Protein AF-A0AAW2ZRR2-F1 (afdb_monomer)

Solvent-accessible surface area (backbone atoms only — not comparable to full-atom values): 32625 Å² total; per-residue (Å²): 113,49,40,25,37,32,87,69,20,44,76,55,88,72,91,75,63,89,89,58,45,60,66,58,49,33,52,56,46,22,77,74,68,73,50,54,59,90,35,54,45,52,27,29,69,72,13,48,67,75,68,67,74,84,62,84,45,56,34,30,37,40,59,57,68,58,78,76,54,56,69,81,80,72,51,78,77,89,79,83,64,78,45,80,67,61,78,90,75,60,85,76,57,66,90,67,68,36,76,86,38,74,83,39,93,56,37,66,57,50,52,54,49,51,52,51,37,53,34,32,48,35,36,20,52,26,36,43,53,48,30,55,48,46,47,52,50,53,51,16,49,52,44,27,54,48,35,51,49,10,55,48,32,30,52,48,55,54,46,49,53,51,50,51,54,52,51,58,48,46,62,54,46,53,55,51,51,52,53,53,51,49,51,64,72,43,42,68,61,36,49,52,52,27,59,72,38,67,47,58,77,92,70,45,48,102,83,29,53,25,54,42,56,78,49,69,54,72,61,54,61,62,42,54,62,53,52,52,52,53,51,52,55,48,52,54,53,48,53,54,49,49,56,50,50,54,52,50,45,52,53,54,58,65,61,72,59,79,74,98,66,70,67,78,67,46,59,62,49,42,54,50,32,44,55,50,20,54,50,33,42,52,50,26,54,50,40,52,52,52,50,53,52,48,61,54,30,75,76,46,94,63,94,75,83,84,79,81,83,79,79,85,59,63,62,59,47,51,51,51,47,48,54,53,52,54,50,47,42,52,50,45,57,48,43,56,55,47,51,52,53,49,50,55,51,52,52,51,51,54,54,47,52,53,49,53,55,52,49,53,53,50,49,54,51,49,51,63,56,50,55,64,59,47,48,55,70,48,43,64,60,53,48,52,51,51,52,52,52,52,48,50,52,44,54,52,48,55,50,51,50,52,54,49,50,55,52,48,55,53,51,51,51,53,52,50,54,51,53,50,50,50,52,53,45,44,71,71,53,46,81,79,48,66,87,73,78,61,66,71,80,74,56,79,91,79,76,88,84,81,86,81,84,77,80,83,69,81,93,74,76,75,93,80,66,64,63,68,65,42,34,76,76,64,38,75,70,53,53,60,55,53,51,72,69,63,67,61,95,84,64,67,56,74,60,47,67,71,69,66,67,68,98,63,79,69,72,63,58,62,57,47,49,52,52,48,49,54,48,45,62,54,44,66,74,70,55,64,87,82,44,71,72,52,51,52,54,49,53,59,55,54,49,49,75,77,74,51,94,73,86,77,63,68,68,62,58,54,68,72,78,108

pLDDT: mean 78.64, std 18.68, range [26.92, 98.0]

Structure (mmCIF, N/CA/C/O backbone):
data_AF-A0AAW2ZRR2-F1
#
_entry.id   AF-A0AAW2ZRR2-F1
#
loop_
_atom_site.group_PDB
_atom_site.id
_atom_site.type_symbol
_atom_site.label_atom_id
_atom_site.label_alt_id
_atom_site.label_comp_id
_atom_site.label_asym_id
_atom_site.label_entity_id
_atom_site.label_seq_id
_atom_site.pdbx_PDB_ins_code
_atom_site.Cartn_x
_atom_site.Cartn_y
_atom_site.Cartn_z
_atom_site.occupancy
_atom_site.B_iso_or_equiv
_atom_site.auth_seq_id
_atom_site.auth_comp_id
_atom_site.auth_asym_id
_atom_site.auth_atom_id
_atom_site.pdbx_PDB_model_num
ATOM 1 N N . MET A 1 1 ? -17.441 -18.704 13.399 1.00 75.62 1 MET A N 1
ATOM 2 C CA . MET A 1 1 ? -17.033 -17.300 13.160 1.00 75.62 1 MET A CA 1
ATOM 3 C C . MET A 1 1 ? -17.750 -16.345 14.111 1.00 75.62 1 MET A C 1
ATOM 5 O O . MET A 1 1 ? -18.891 -16.620 14.464 1.00 75.62 1 MET A O 1
ATOM 9 N N . LYS A 1 2 ? -17.109 -15.247 14.540 1.00 86.50 2 LYS A N 1
ATOM 10 C CA . LYS A 1 2 ? -17.730 -14.219 15.401 1.00 86.50 2 LYS A CA 1
ATOM 11 C C . LYS A 1 2 ? -17.526 -12.831 14.797 1.00 86.50 2 LYS A C 1
ATOM 13 O O . LYS A 1 2 ? -16.384 -12.429 14.578 1.00 86.50 2 LYS A O 1
ATOM 18 N N . ILE A 1 3 ? -18.623 -12.120 14.550 1.00 91.44 3 ILE A N 1
ATOM 19 C CA . ILE A 1 3 ? -18.617 -10.758 14.012 1.00 91.44 3 ILE A CA 1
ATOM 20 C C . ILE A 1 3 ? -19.030 -9.807 15.122 1.00 91.44 3 ILE A C 1
ATOM 22 O O . ILE A 1 3 ? -19.970 -10.088 15.864 1.00 91.44 3 ILE A O 1
ATOM 26 N N . PHE A 1 4 ? -18.336 -8.682 15.222 1.00 93.56 4 PHE A N 1
ATOM 27 C CA . PHE A 1 4 ? -18.659 -7.633 16.170 1.00 93.56 4 PHE A CA 1
ATOM 28 C C . PHE A 1 4 ? -18.747 -6.291 15.465 1.00 93.56 4 PHE A C 1
ATOM 30 O O . PHE A 1 4 ? -17.913 -5.970 14.616 1.00 93.56 4 PHE A O 1
ATOM 37 N N . GLN A 1 5 ? -19.721 -5.485 15.868 1.00 93.38 5 GLN A N 1
ATOM 38 C CA . GLN A 1 5 ? -19.741 -4.078 15.512 1.00 93.38 5 GLN A CA 1
ATOM 39 C C . GLN A 1 5 ? -18.668 -3.354 16.331 1.00 93.38 5 GLN A C 1
ATOM 41 O O . GLN A 1 5 ? -18.666 -3.396 17.564 1.00 93.38 5 GLN A O 1
ATOM 46 N N . ALA A 1 6 ? -17.715 -2.730 15.647 1.00 92.62 6 ALA A N 1
ATOM 47 C CA . ALA A 1 6 ? -16.511 -2.193 16.262 1.00 92.62 6 ALA A CA 1
ATOM 48 C C . ALA A 1 6 ? -16.786 -1.004 17.192 1.00 92.62 6 ALA A C 1
ATOM 50 O O . ALA A 1 6 ? -16.100 -0.843 18.201 1.00 92.62 6 ALA A O 1
ATOM 51 N N . GLU A 1 7 ? -17.787 -0.178 16.875 1.00 89.56 7 GLU A N 1
ATOM 52 C CA . GLU A 1 7 ? -18.113 1.034 17.631 1.00 89.56 7 GLU A CA 1
ATOM 53 C C . GLU A 1 7 ? -18.814 0.742 18.959 1.00 89.56 7 GLU A C 1
ATOM 55 O O . GLU A 1 7 ? -18.732 1.539 19.893 1.00 89.56 7 GLU A O 1
ATOM 60 N N . THR A 1 8 ? -19.507 -0.390 19.050 1.00 90.12 8 THR A N 1
ATOM 61 C CA . THR A 1 8 ? -20.315 -0.770 20.215 1.00 90.12 8 THR A CA 1
ATOM 62 C C . THR A 1 8 ? -19.728 -1.955 20.975 1.00 90.12 8 THR A C 1
ATOM 64 O O . THR A 1 8 ? -20.051 -2.139 22.149 1.00 90.12 8 THR A O 1
ATOM 67 N N . GLY A 1 9 ? -18.897 -2.769 20.317 1.00 91.75 9 GLY A N 1
ATOM 68 C CA . GLY A 1 9 ? -18.403 -4.048 20.819 1.00 91.75 9 GLY A CA 1
ATOM 69 C C . GLY A 1 9 ? -19.463 -5.153 20.844 1.00 91.75 9 GLY A C 1
ATOM 70 O O . GLY A 1 9 ? -19.222 -6.208 21.433 1.00 91.75 9 GLY A O 1
ATOM 71 N N . THR A 1 10 ? -20.641 -4.925 20.254 1.00 92.06 10 THR A N 1
ATOM 72 C CA . THR A 1 10 ? -21.754 -5.881 20.296 1.00 92.06 10 THR A CA 1
ATOM 73 C C . THR A 1 10 ? -21.571 -6.989 19.262 1.00 92.06 10 THR A C 1
ATOM 75 O O . THR A 1 10 ? -21.176 -6.695 18.129 1.00 92.06 10 THR A O 1
ATOM 78 N N . PRO A 1 11 ? -21.861 -8.254 19.615 1.00 92.31 11 PRO A N 1
ATOM 79 C CA . PRO A 1 11 ? -21.860 -9.339 18.645 1.00 92.31 11 PRO A CA 1
ATOM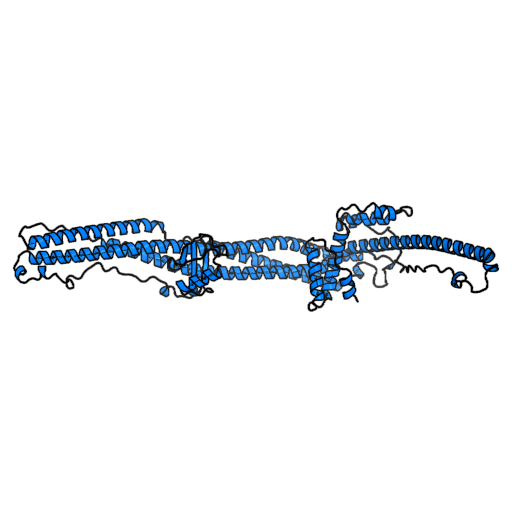 80 C C . PRO A 1 11 ? -22.980 -9.130 17.622 1.00 92.31 11 PRO A C 1
ATOM 82 O O . PRO A 1 11 ? -24.069 -8.677 17.972 1.00 92.31 11 PRO A O 1
ATOM 85 N N . VAL A 1 12 ? -22.703 -9.477 16.369 1.00 91.19 12 VAL A N 1
ATOM 86 C CA . VAL A 1 12 ? -23.692 -9.515 15.292 1.00 91.19 12 VAL A CA 1
ATOM 87 C C . VAL A 1 12 ? -23.981 -10.979 14.990 1.00 91.19 12 VAL A C 1
ATOM 89 O O . VAL A 1 12 ? -23.094 -11.723 14.560 1.00 91.19 12 VAL A O 1
ATOM 92 N N . GLU A 1 13 ? -25.207 -11.408 15.270 1.00 86.75 13 GLU A N 1
ATOM 93 C CA . GLU A 1 13 ? -25.641 -12.781 15.031 1.00 86.75 13 GLU A CA 1
ATOM 94 C C . GLU A 1 13 ? -26.085 -12.929 13.577 1.00 86.75 13 GLU A C 1
ATOM 96 O O . GLU A 1 13 ? -27.103 -12.381 13.165 1.00 86.75 13 GLU A O 1
ATOM 101 N N . VAL A 1 14 ? -25.297 -13.666 12.791 1.00 83.25 14 VAL A N 1
ATOM 102 C CA . VAL A 1 14 ? -25.597 -13.961 11.387 1.00 83.25 14 VAL A CA 1
ATOM 103 C C . VAL A 1 14 ? -25.388 -15.446 11.137 1.00 83.25 14 VAL A C 1
ATOM 105 O O . VAL A 1 14 ? -24.336 -16.000 11.467 1.00 83.25 14 VAL A O 1
ATOM 108 N N . PHE A 1 15 ? -26.381 -16.097 10.533 1.00 80.19 15 PHE A N 1
ATOM 109 C CA . PHE A 1 15 ? -26.243 -17.471 10.071 1.00 80.19 15 PHE A CA 1
ATOM 110 C C . PHE A 1 15 ? -25.508 -17.486 8.730 1.00 80.19 15 PHE A C 1
ATOM 112 O O . PHE A 1 15 ? -25.980 -16.907 7.753 1.00 80.19 15 PHE A O 1
ATOM 119 N N . LEU A 1 16 ? -24.347 -18.140 8.684 1.00 75.12 16 LEU A N 1
ATOM 120 C CA . LEU A 1 16 ? -23.508 -18.180 7.489 1.00 75.12 16 LEU A CA 1
ATOM 121 C C . LEU A 1 16 ? -23.445 -19.593 6.923 1.00 75.12 16 LEU A C 1
ATOM 123 O O . LEU A 1 16 ? -22.859 -20.477 7.554 1.00 75.12 16 LEU A O 1
ATOM 127 N N . PRO A 1 17 ? -24.002 -19.812 5.722 1.00 73.88 17 PRO A N 1
ATOM 128 C CA . PRO A 1 17 ? -23.773 -21.038 4.981 1.00 73.88 17 PRO A CA 1
ATOM 129 C C . PRO A 1 17 ? -22.271 -21.280 4.730 1.00 73.88 17 PRO A C 1
ATOM 131 O O . PRO A 1 17 ? -21.497 -20.324 4.580 1.00 73.88 17 PRO A O 1
ATOM 134 N N . PRO A 1 18 ? -21.827 -22.543 4.625 1.00 70.75 18 PRO A N 1
ATOM 135 C CA . PRO A 1 18 ? -20.474 -22.842 4.164 1.00 70.75 18 PRO A CA 1
ATOM 136 C C . PRO A 1 18 ? -20.235 -22.239 2.767 1.00 70.75 18 PRO A C 1
ATOM 138 O O . PRO A 1 18 ? -21.135 -22.227 1.930 1.00 70.75 18 PRO A O 1
ATOM 141 N N . ASN A 1 19 ? -19.020 -21.737 2.516 1.00 73.94 19 ASN A N 1
ATOM 142 C CA . ASN A 1 19 ? -18.608 -21.051 1.274 1.00 73.94 19 ASN A CA 1
ATOM 143 C C . ASN A 1 19 ? -19.338 -19.726 0.964 1.00 73.94 19 ASN A C 1
ATOM 145 O O . ASN A 1 19 ? -19.423 -19.320 -0.196 1.00 73.94 19 ASN A O 1
ATOM 149 N N . THR A 1 20 ? -19.847 -19.025 1.981 1.00 79.12 20 THR A N 1
ATOM 150 C CA . THR A 1 20 ? -20.453 -17.698 1.794 1.00 79.12 20 THR A CA 1
ATOM 151 C C . THR A 1 20 ? -19.446 -16.711 1.194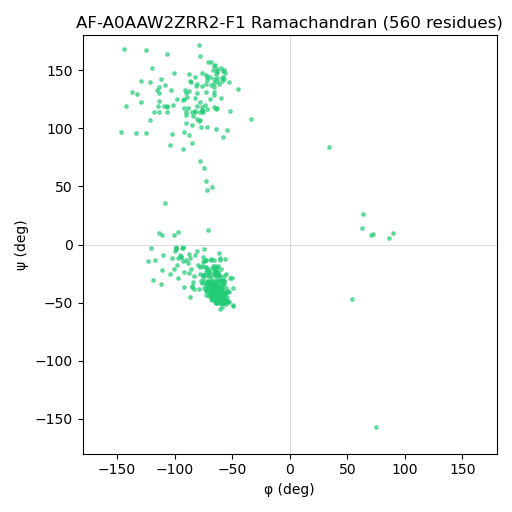 1.00 79.12 20 THR A C 1
ATOM 153 O O . THR A 1 20 ? -18.358 -16.509 1.731 1.00 79.12 20 THR A O 1
ATOM 156 N N . SER A 1 21 ? -19.813 -16.076 0.078 1.00 86.50 21 SER A N 1
ATOM 157 C CA . SER A 1 21 ? -18.998 -15.019 -0.530 1.00 86.50 21 SER A CA 1
ATOM 158 C C . SER A 1 21 ? -18.979 -13.764 0.347 1.00 86.50 21 SER A C 1
ATOM 160 O O . SER A 1 21 ? -19.919 -13.506 1.099 1.00 86.50 21 SER A O 1
ATOM 162 N N . ILE A 1 22 ? -17.956 -12.916 0.207 1.00 87.62 22 ILE A N 1
ATOM 163 C CA . ILE A 1 22 ? -17.901 -11.665 0.978 1.00 87.62 22 ILE A CA 1
ATOM 164 C C . ILE A 1 22 ? -19.066 -10.716 0.667 1.00 87.62 22 ILE A C 1
ATOM 166 O O . ILE A 1 22 ? -19.514 -9.980 1.539 1.00 87.62 22 ILE A O 1
ATOM 170 N N . ILE A 1 23 ? -19.584 -10.752 -0.562 1.00 88.25 23 ILE A N 1
ATOM 171 C CA . ILE A 1 23 ? -20.737 -9.946 -0.980 1.00 88.25 23 ILE A CA 1
ATOM 172 C C . ILE A 1 23 ? -21.990 -10.439 -0.252 1.00 88.25 23 ILE A C 1
ATOM 174 O O . ILE A 1 23 ? -22.714 -9.646 0.342 1.00 88.25 23 ILE A O 1
ATOM 178 N N . SER A 1 24 ? -22.202 -11.757 -0.234 1.00 88.38 24 SER A N 1
ATOM 179 C CA . SER A 1 24 ? -23.306 -12.385 0.494 1.00 88.38 24 SER A CA 1
ATOM 180 C C . SER A 1 24 ? -23.229 -12.093 1.994 1.00 88.38 24 SER A C 1
ATOM 182 O O . SER A 1 24 ? -24.240 -11.750 2.594 1.00 88.38 24 SER A O 1
ATOM 184 N N . LEU A 1 25 ? -22.029 -12.152 2.585 1.00 88.56 25 LEU A N 1
ATOM 185 C CA . LEU A 1 25 ? -21.802 -11.781 3.983 1.00 88.56 25 LEU A CA 1
ATOM 186 C C . LEU A 1 25 ? -22.213 -10.328 4.253 1.00 88.56 25 LEU A C 1
ATOM 188 O O . LEU A 1 25 ? -22.916 -10.067 5.224 1.00 88.56 25 LEU A O 1
ATOM 192 N N . LYS A 1 26 ? -21.796 -9.387 3.399 1.00 91.31 26 LYS A N 1
ATOM 193 C CA . LYS A 1 26 ? -22.140 -7.971 3.566 1.00 91.31 26 LYS A CA 1
ATOM 194 C C . LYS A 1 26 ? -23.645 -7.711 3.482 1.00 91.31 26 LYS A C 1
ATOM 196 O O . LYS A 1 26 ? -24.167 -6.928 4.268 1.00 91.31 26 LYS A O 1
ATOM 201 N N . ASN A 1 27 ? -24.345 -8.396 2.581 1.00 91.31 27 ASN A N 1
ATOM 202 C CA . ASN A 1 27 ? -25.800 -8.279 2.468 1.00 91.31 27 ASN A CA 1
ATOM 203 C C . ASN A 1 27 ? -26.510 -8.840 3.714 1.00 91.31 27 ASN A C 1
ATOM 205 O O . ASN A 1 27 ? -27.401 -8.198 4.253 1.00 91.31 27 ASN A O 1
ATOM 209 N N . LEU A 1 28 ? -26.066 -9.988 4.239 1.00 90.62 28 LEU A N 1
ATOM 210 C CA . LEU A 1 28 ? -26.612 -10.536 5.489 1.00 90.62 28 LEU A CA 1
ATOM 211 C C . LEU A 1 28 ? -26.340 -9.616 6.693 1.00 90.62 28 LEU A C 1
ATOM 213 O O . LEU A 1 28 ? -27.167 -9.473 7.592 1.00 90.62 28 LEU A O 1
ATOM 217 N N . LEU A 1 29 ? -25.177 -8.960 6.714 1.00 91.75 29 LEU A N 1
ATOM 218 C CA . LEU A 1 29 ? -24.854 -7.973 7.740 1.00 91.75 29 LEU A CA 1
ATOM 219 C C . LEU A 1 29 ? -25.752 -6.738 7.658 1.00 91.75 29 LEU A C 1
ATOM 221 O O . LEU A 1 29 ? -26.129 -6.209 8.703 1.00 91.75 29 LEU A O 1
ATOM 225 N N . GLU A 1 30 ? -26.141 -6.307 6.459 1.00 93.44 30 GLU A N 1
ATOM 226 C CA . GLU A 1 30 ? -27.086 -5.202 6.274 1.00 93.44 30 GLU A CA 1
ATOM 227 C C . GLU A 1 30 ? -28.446 -5.521 6.906 1.00 93.44 30 GLU A C 1
ATOM 229 O O . GLU A 1 30 ? -28.970 -4.691 7.644 1.00 93.44 30 GLU A O 1
ATOM 234 N N . GLU A 1 31 ? -28.970 -6.737 6.725 1.00 89.31 31 GLU A N 1
ATOM 235 C CA . GLU A 1 31 ? -30.241 -7.160 7.338 1.00 89.31 31 GLU A CA 1
ATOM 236 C C . GLU A 1 31 ? -30.203 -7.087 8.873 1.00 89.31 31 GLU A C 1
ATOM 238 O O . GLU A 1 31 ? -31.170 -6.672 9.510 1.00 89.31 31 GLU A O 1
ATOM 243 N N . SER A 1 32 ? -29.068 -7.458 9.473 1.00 88.88 32 SER A N 1
ATOM 244 C CA . SER A 1 32 ? -28.901 -7.476 10.934 1.00 88.88 32 SER A CA 1
ATOM 245 C C . SER A 1 32 ? -28.547 -6.117 11.553 1.00 88.88 32 SER A C 1
ATOM 247 O O . SER A 1 32 ? -28.837 -5.887 12.727 1.00 88.88 32 SER A O 1
ATOM 249 N N . THR A 1 33 ? -27.904 -5.217 10.801 1.00 90.44 33 THR A N 1
ATOM 250 C CA . THR A 1 33 ? -27.303 -3.985 11.354 1.00 90.44 33 THR A CA 1
ATOM 251 C C . THR A 1 33 ? -27.803 -2.690 10.722 1.00 90.44 33 THR A C 1
ATOM 253 O O . THR A 1 33 ? -27.570 -1.616 11.275 1.00 90.44 33 THR A O 1
ATOM 256 N N . GLY A 1 34 ? -28.480 -2.763 9.574 1.00 91.06 34 GLY A N 1
ATOM 257 C CA . GLY A 1 34 ? -28.948 -1.609 8.805 1.00 91.06 34 GLY A CA 1
ATOM 258 C C . GLY A 1 34 ? -27.840 -0.809 8.108 1.00 91.06 34 GLY A C 1
ATOM 259 O O . GLY A 1 34 ? -28.110 0.275 7.595 1.00 91.06 34 GLY A O 1
ATOM 260 N N . ILE A 1 35 ? -26.593 -1.295 8.104 1.00 91.31 35 ILE A N 1
ATOM 261 C CA . ILE A 1 35 ? -25.462 -0.629 7.443 1.00 91.31 35 ILE A CA 1
ATOM 262 C C . ILE A 1 35 ? -25.338 -1.169 6.018 1.00 91.31 35 ILE A C 1
ATOM 264 O O . ILE A 1 35 ? -25.161 -2.370 5.828 1.00 91.31 35 ILE A O 1
ATOM 268 N N . SER A 1 36 ? -25.354 -0.282 5.023 1.00 93.44 36 SER A N 1
ATOM 269 C CA . SER A 1 36 ? -25.200 -0.657 3.612 1.00 93.44 36 SER A CA 1
ATOM 270 C C . SER A 1 36 ? -23.867 -1.380 3.340 1.00 93.44 36 SER A C 1
ATOM 272 O O . SER A 1 36 ? -22.826 -0.961 3.859 1.00 93.44 36 SER A O 1
ATOM 274 N N . PRO A 1 37 ? -23.824 -2.391 2.450 1.00 92.31 37 PRO A N 1
ATOM 275 C CA . PRO A 1 37 ? -22.607 -3.099 2.045 1.00 92.31 37 PRO A CA 1
ATOM 276 C C . PRO A 1 37 ? -21.442 -2.195 1.610 1.00 92.31 37 PRO A C 1
ATOM 278 O O . PRO A 1 37 ? -20.271 -2.576 1.746 1.00 92.31 37 PRO A O 1
ATOM 281 N N . GLN A 1 38 ? -21.741 -1.005 1.075 1.00 91.25 38 GLN A N 1
ATOM 282 C CA . GLN A 1 38 ? -20.744 -0.021 0.627 1.00 91.25 38 GLN A CA 1
ATOM 283 C C . GLN A 1 38 ? -20.070 0.723 1.788 1.00 91.25 38 GLN A C 1
ATOM 285 O O . GLN A 1 38 ? -18.917 1.154 1.664 1.00 91.25 38 GLN A O 1
ATOM 290 N N . ASP A 1 39 ? -20.773 0.820 2.913 1.00 92.38 39 ASP A N 1
ATOM 291 C CA . ASP A 1 39 ? -20.322 1.491 4.128 1.00 92.38 39 ASP A CA 1
ATOM 292 C C . ASP A 1 39 ? -19.721 0.512 5.142 1.00 92.38 39 ASP A C 1
ATOM 294 O O . ASP A 1 39 ? -19.034 0.932 6.070 1.00 92.38 39 ASP A O 1
ATOM 298 N N . GLN A 1 40 ? -19.886 -0.795 4.932 1.00 93.31 40 GLN A N 1
ATOM 299 C CA . GLN A 1 40 ? -19.263 -1.828 5.755 1.00 93.31 40 GLN A CA 1
ATOM 300 C C . GLN A 1 40 ? -17.769 -2.001 5.436 1.00 93.31 40 GLN A C 1
ATOM 302 O O . GLN A 1 40 ? -17.379 -2.434 4.339 1.00 93.31 40 GLN A O 1
ATOM 307 N N . ILE A 1 41 ? -16.926 -1.753 6.437 1.00 92.31 41 ILE A N 1
ATOM 308 C CA . ILE A 1 41 ? -15.494 -2.072 6.426 1.00 92.31 41 ILE A CA 1
ATOM 309 C C . ILE A 1 41 ? -15.269 -3.268 7.352 1.00 92.31 41 ILE A C 1
ATOM 311 O O . ILE A 1 41 ? -15.548 -3.187 8.544 1.00 92.31 41 ILE A O 1
ATOM 315 N N . LEU A 1 42 ? -14.758 -4.372 6.807 1.00 93.19 42 LEU A N 1
ATOM 316 C CA . LEU A 1 42 ? -14.527 -5.614 7.547 1.00 93.19 42 LEU A CA 1
ATOM 317 C C . LEU A 1 42 ? -13.026 -5.836 7.727 1.00 93.19 42 LEU A C 1
ATOM 319 O O . LEU A 1 42 ? -12.302 -5.966 6.736 1.00 93.19 42 LEU A O 1
ATOM 323 N N . LEU A 1 43 ? -12.575 -5.881 8.981 1.00 92.38 43 LEU A N 1
ATOM 324 C CA . LEU A 1 43 ? -11.182 -6.140 9.343 1.00 92.38 43 LEU A CA 1
ATOM 325 C C . LEU A 1 43 ? -11.074 -7.370 10.239 1.00 92.38 43 LEU A C 1
ATOM 327 O O . LEU A 1 43 ? -11.869 -7.550 11.163 1.00 92.38 43 LEU A O 1
ATOM 331 N N . GLU A 1 44 ? -10.051 -8.183 10.008 1.00 91.56 44 GLU A N 1
ATOM 332 C CA . GLU A 1 44 ? -9.650 -9.220 10.955 1.00 91.56 44 GLU A CA 1
ATOM 333 C C . GLU A 1 44 ? -8.838 -8.624 12.114 1.00 91.56 44 GLU A C 1
ATOM 335 O O . GLU A 1 44 ? -8.445 -7.454 12.110 1.00 91.56 44 GLU A O 1
ATOM 340 N N . LYS A 1 45 ? -8.555 -9.441 13.131 1.00 89.06 45 LYS A N 1
ATOM 341 C CA . LYS A 1 45 ? -7.822 -9.017 14.333 1.00 89.06 45 LYS A CA 1
ATOM 342 C C . LYS A 1 45 ? -6.414 -8.485 14.070 1.00 89.06 45 LYS A C 1
ATOM 344 O O . LYS A 1 45 ? -5.956 -7.610 14.799 1.00 89.06 45 LYS A O 1
ATOM 349 N N . ASP A 1 46 ? -5.740 -8.978 13.040 1.00 88.50 46 ASP A N 1
ATOM 350 C CA . ASP A 1 46 ? -4.421 -8.492 12.625 1.00 88.50 46 ASP A CA 1
ATOM 351 C C . ASP A 1 46 ? -4.483 -7.196 11.787 1.00 88.50 46 ASP A C 1
ATOM 353 O O . ASP A 1 46 ? -3.450 -6.591 11.492 1.00 88.50 46 ASP A O 1
ATOM 357 N N . GLY A 1 47 ? -5.690 -6.740 11.437 1.00 89.56 47 GLY A N 1
ATOM 358 C CA . GLY A 1 47 ? -5.932 -5.583 10.583 1.00 89.56 47 GLY A CA 1
ATOM 359 C C . GLY A 1 47 ? -5.938 -5.896 9.088 1.00 89.56 47 GLY A C 1
ATOM 360 O O . GLY A 1 47 ? -6.043 -4.972 8.278 1.00 89.56 47 GLY A O 1
ATOM 361 N N . SER A 1 48 ? -5.836 -7.164 8.690 1.00 89.50 48 SER A N 1
ATOM 362 C CA . SER A 1 48 ? -6.068 -7.557 7.303 1.00 89.50 48 SER A CA 1
ATOM 363 C C . SER A 1 48 ? -7.523 -7.284 6.901 1.00 89.50 48 SER A C 1
ATOM 365 O O . SER A 1 48 ? -8.445 -7.319 7.721 1.00 89.50 48 SER A O 1
ATOM 367 N N . VAL A 1 49 ? -7.720 -6.925 5.632 1.00 90.25 49 VAL A N 1
ATOM 368 C CA . VAL A 1 49 ? -9.065 -6.819 5.058 1.00 90.25 49 VAL A CA 1
ATOM 369 C C . VAL A 1 49 ? -9.543 -8.238 4.794 1.00 90.25 49 VAL A C 1
ATOM 371 O O . VAL A 1 49 ? -8.779 -9.055 4.287 1.00 90.25 49 VAL A O 1
ATOM 374 N N . VAL A 1 50 ? -10.794 -8.531 5.131 1.00 86.56 50 VAL A N 1
ATOM 375 C CA . VAL A 1 50 ? -11.370 -9.849 4.855 1.00 86.56 50 VAL A CA 1
ATOM 376 C C . VAL A 1 50 ? -11.410 -10.049 3.334 1.00 86.56 50 VAL A C 1
ATOM 378 O O . VAL A 1 50 ? -12.065 -9.287 2.626 1.00 86.56 50 VAL A O 1
ATOM 381 N N . GLU A 1 51 ? -10.696 -11.053 2.823 1.00 72.44 51 GLU A N 1
ATOM 382 C CA . GLU A 1 51 ? -10.579 -11.352 1.390 1.00 72.44 51 GLU A CA 1
ATOM 383 C C . GLU A 1 51 ? -10.995 -12.811 1.129 1.00 72.44 51 GLU A C 1
ATOM 385 O O . GLU A 1 51 ? -10.204 -13.732 1.295 1.00 72.44 51 GLU A O 1
ATOM 390 N N . ALA A 1 52 ? -12.262 -13.005 0.734 1.00 60.59 52 ALA A N 1
ATOM 391 C CA . ALA A 1 52 ? -12.919 -14.218 0.202 1.00 60.59 52 ALA A CA 1
ATOM 392 C C . ALA A 1 52 ? -12.857 -15.541 1.007 1.00 60.59 52 ALA A C 1
ATOM 394 O O . ALA A 1 52 ? -13.891 -16.187 1.167 1.00 60.59 52 ALA A O 1
ATOM 395 N N . ALA A 1 53 ? -11.700 -15.967 1.513 1.00 58.25 53 ALA A N 1
ATOM 396 C CA . ALA A 1 53 ? -11.558 -17.149 2.355 1.00 58.25 53 ALA A CA 1
ATOM 397 C C . ALA A 1 53 ? -11.852 -16.771 3.809 1.00 58.25 53 ALA A C 1
ATOM 399 O O . ALA A 1 53 ? -10.957 -16.416 4.574 1.00 58.25 53 ALA A O 1
ATOM 400 N N . ILE A 1 54 ? -13.132 -16.831 4.170 1.00 59.34 54 ILE A N 1
ATOM 401 C CA . ILE A 1 54 ? -13.604 -16.592 5.529 1.00 59.34 54 ILE A CA 1
ATOM 402 C C . ILE A 1 54 ? -13.033 -17.689 6.439 1.00 59.34 54 ILE A C 1
ATOM 404 O O . ILE A 1 54 ? -13.525 -18.817 6.465 1.00 59.34 54 ILE A O 1
ATOM 408 N N . ARG A 1 55 ? -11.954 -17.377 7.160 1.00 60.16 55 ARG A N 1
ATOM 409 C CA . ARG A 1 55 ? -11.418 -18.244 8.217 1.00 60.16 55 ARG A CA 1
ATOM 410 C C . ARG A 1 55 ? -12.277 -18.084 9.466 1.00 60.16 55 ARG A C 1
ATOM 412 O O . ARG A 1 55 ? -13.008 -17.105 9.601 1.00 60.16 55 ARG A O 1
ATOM 419 N N . ASP A 1 56 ? -12.180 -19.029 10.395 1.00 61.47 56 ASP A N 1
ATOM 420 C CA . ASP A 1 56 ? -12.916 -19.021 11.666 1.00 61.47 56 ASP A CA 1
ATOM 421 C C . ASP A 1 56 ? -12.361 -17.959 12.648 1.00 61.47 56 ASP A C 1
ATOM 423 O O . ASP A 1 56 ? -11.965 -18.236 13.779 1.00 61.47 56 ASP A O 1
ATOM 427 N N . ASN A 1 57 ? -12.299 -16.710 12.184 1.00 70.88 57 ASN A N 1
ATOM 428 C CA . ASN A 1 57 ? -11.627 -15.586 12.815 1.00 70.88 57 ASN A CA 1
ATOM 429 C C . ASN A 1 57 ? -12.632 -14.599 13.431 1.00 70.88 57 ASN A C 1
ATOM 431 O O . ASN A 1 57 ? -13.840 -14.620 13.170 1.00 70.88 57 ASN A O 1
ATOM 435 N N . TYR A 1 58 ? -12.104 -13.737 14.298 1.00 86.19 58 TYR A N 1
ATOM 436 C CA . TYR A 1 58 ? -12.804 -12.577 14.842 1.00 86.19 58 TYR A CA 1
ATOM 437 C C . TYR A 1 58 ? -12.819 -11.468 13.791 1.00 86.19 58 TYR A C 1
ATOM 439 O O . TYR A 1 58 ? -11.752 -11.036 13.349 1.00 86.19 58 TYR A O 1
ATOM 447 N N . ILE A 1 59 ? -14.014 -11.009 13.419 1.00 91.44 59 ILE A N 1
ATOM 448 C CA . ILE A 1 59 ? -14.197 -9.944 12.430 1.00 91.44 59 ILE A CA 1
ATOM 449 C C . ILE A 1 59 ? -14.780 -8.713 13.114 1.00 91.44 59 ILE A C 1
ATOM 451 O O . ILE A 1 59 ? -15.790 -8.789 13.817 1.00 91.44 59 ILE A O 1
ATOM 455 N N . PHE A 1 60 ? -14.148 -7.573 12.863 1.00 93.81 60 PHE A N 1
ATOM 456 C CA . PHE A 1 60 ? -14.615 -6.260 13.274 1.00 93.81 60 PHE A CA 1
ATOM 457 C C . PHE A 1 60 ? -15.251 -5.560 12.078 1.00 93.81 60 PHE A C 1
ATOM 459 O O . PHE A 1 60 ? -14.597 -5.344 11.055 1.00 93.81 60 PHE A O 1
ATOM 466 N N . MET A 1 61 ? -16.526 -5.214 12.214 1.00 94.06 61 MET A N 1
ATOM 467 C CA . MET A 1 61 ? -17.261 -4.420 11.240 1.00 94.06 61 MET A CA 1
ATOM 468 C C . MET A 1 61 ? -17.289 -2.961 11.687 1.00 94.06 61 MET A C 1
ATOM 470 O O . MET A 1 61 ? -17.734 -2.669 12.795 1.00 94.06 61 MET A O 1
ATOM 474 N N . PHE A 1 62 ? -16.845 -2.061 10.815 1.00 93.25 62 PHE A N 1
ATOM 475 C CA . PHE A 1 62 ? -16.927 -0.615 11.002 1.00 93.25 62 PHE A CA 1
ATOM 476 C C . PHE A 1 62 ? -17.920 -0.020 10.004 1.00 93.25 62 PHE A C 1
ATOM 478 O O . PHE A 1 62 ? -17.962 -0.439 8.843 1.00 93.25 62 PHE A O 1
ATOM 485 N N . ASP A 1 63 ? -18.672 0.982 10.449 1.00 90.81 63 ASP A N 1
ATOM 486 C CA . ASP A 1 63 ? -19.559 1.798 9.624 1.00 90.81 63 ASP A CA 1
ATOM 487 C C . ASP A 1 63 ? -18.805 3.031 9.112 1.00 90.81 63 ASP A C 1
ATOM 489 O O . ASP A 1 63 ? -18.388 3.905 9.877 1.00 90.81 63 ASP A O 1
ATOM 493 N N . ARG A 1 64 ? -18.668 3.145 7.793 1.00 87.62 64 ARG A N 1
ATOM 494 C CA . ARG A 1 64 ? -18.046 4.299 7.140 1.00 87.62 64 ARG A CA 1
ATOM 495 C C . ARG A 1 64 ? -18.761 5.615 7.454 1.00 87.62 64 ARG A C 1
ATOM 497 O O . ARG A 1 64 ? -18.103 6.649 7.567 1.00 87.62 64 ARG A O 1
ATOM 504 N N . ASN A 1 65 ? -20.075 5.595 7.655 1.00 84.44 65 ASN A N 1
ATOM 505 C CA . ASN A 1 65 ? -20.847 6.787 8.007 1.00 84.44 65 ASN A CA 1
ATOM 506 C C . ASN A 1 65 ? -20.648 7.201 9.469 1.00 84.44 65 ASN A C 1
ATOM 508 O O . ASN A 1 65 ? -20.936 8.344 9.839 1.00 84.44 65 ASN A O 1
ATOM 512 N N . SER A 1 66 ? -20.100 6.326 10.318 1.00 78.56 66 SER A N 1
ATOM 513 C CA . SER A 1 66 ? -19.734 6.704 11.684 1.00 78.56 66 SER A CA 1
ATOM 514 C C . SER A 1 66 ? -18.641 7.775 11.708 1.00 78.56 66 SER A C 1
ATOM 516 O O . SER A 1 66 ? -18.617 8.583 12.631 1.00 78.56 66 SER A O 1
ATOM 518 N N . PHE A 1 67 ? -17.813 7.906 10.665 1.00 72.44 67 PHE A N 1
ATOM 519 C CA . PHE A 1 67 ? -16.789 8.960 10.600 1.00 72.44 67 PHE A CA 1
ATOM 520 C C . PHE A 1 67 ? -17.356 10.389 10.565 1.00 72.44 67 PHE A C 1
ATOM 522 O O . PHE A 1 67 ? -16.660 11.330 10.955 1.00 72.44 67 PHE A O 1
ATOM 529 N N . SER A 1 68 ? -18.603 10.560 10.113 1.00 76.31 68 SER A N 1
ATOM 530 C CA . SER A 1 68 ? -19.284 11.860 10.039 1.00 76.31 68 SER A CA 1
ATOM 531 C C . SER A 1 68 ? -20.169 12.183 11.244 1.00 76.31 68 SER A C 1
ATOM 533 O O . SER A 1 68 ? -20.640 13.314 11.355 1.00 76.31 68 SER A O 1
ATOM 535 N N . LYS A 1 69 ? -20.408 11.225 12.149 1.00 80.62 69 LYS A N 1
ATOM 536 C CA . LYS A 1 69 ? -21.256 11.440 13.332 1.00 80.62 69 LYS A CA 1
ATOM 537 C C . LYS A 1 69 ? -20.531 12.314 14.361 1.00 80.62 69 LYS A C 1
ATOM 539 O O . LYS A 1 69 ? -19.309 12.233 14.516 1.00 80.62 69 LYS A O 1
ATOM 544 N N . SER A 1 70 ? -21.285 13.148 15.082 1.00 83.56 70 SER A N 1
ATOM 545 C CA . SER A 1 70 ? -20.735 13.847 16.252 1.00 83.56 70 SER A CA 1
ATOM 546 C C . SER A 1 70 ? -20.470 12.839 17.368 1.00 83.56 70 SER A C 1
ATOM 548 O O . SER A 1 70 ? -21.259 11.912 17.549 1.00 83.56 70 SER A O 1
ATOM 550 N N . ILE A 1 71 ? -19.402 13.041 18.147 1.00 82.44 71 ILE A N 1
ATOM 551 C CA . ILE A 1 71 ? -19.076 12.193 19.303 1.00 82.44 71 ILE A CA 1
ATOM 552 C C . ILE A 1 71 ? -20.283 12.098 20.251 1.00 82.44 71 ILE A C 1
ATOM 554 O O . ILE A 1 71 ? -20.623 11.006 20.690 1.00 82.44 71 ILE A O 1
ATOM 558 N N . ASP A 1 72 ? -21.005 13.197 20.477 1.00 83.62 72 ASP A N 1
ATOM 559 C CA . ASP A 1 72 ? -22.171 13.223 21.374 1.00 83.62 72 ASP A CA 1
ATOM 560 C C . ASP A 1 72 ? -23.310 12.291 20.932 1.00 83.62 72 ASP A C 1
ATOM 562 O O . ASP A 1 72 ? -24.082 11.814 21.760 1.00 83.62 72 ASP A O 1
ATOM 566 N N . GLN A 1 73 ? -23.416 12.002 19.630 1.00 83.56 73 GLN A N 1
ATOM 567 C CA . GLN A 1 73 ? -24.441 11.104 19.087 1.00 83.56 73 GLN A CA 1
ATOM 568 C C . GLN A 1 73 ? -24.109 9.625 19.312 1.00 83.56 73 GLN A C 1
ATOM 570 O O . GLN A 1 73 ? -25.003 8.786 19.228 1.00 83.56 73 GLN A O 1
ATOM 575 N N . VAL A 1 74 ? -22.839 9.304 19.568 1.00 84.12 74 VAL A N 1
ATOM 576 C CA . VAL A 1 74 ? -22.341 7.928 19.721 1.00 84.12 74 VAL A CA 1
ATOM 577 C C . VAL A 1 74 ? -21.943 7.591 21.159 1.00 84.12 74 VAL A C 1
ATOM 579 O O . VAL A 1 74 ? -21.694 6.424 21.454 1.00 84.12 74 VAL A O 1
ATOM 582 N N . LEU A 1 75 ? -21.904 8.578 22.063 1.00 87.25 75 LEU A N 1
ATOM 583 C CA . LEU A 1 75 ? -21.686 8.340 23.489 1.00 87.25 75 LEU A CA 1
ATOM 584 C C . LEU A 1 75 ? -22.816 7.506 24.096 1.00 87.25 75 LEU A C 1
ATOM 586 O O . LEU A 1 75 ? -23.998 7.661 23.779 1.00 87.25 75 LEU A O 1
ATOM 590 N N . GLU A 1 76 ? -22.439 6.630 25.020 1.00 86.38 76 GLU A N 1
ATOM 591 C CA . GLU A 1 76 ? -23.400 5.819 25.744 1.00 86.38 76 GLU A CA 1
ATOM 592 C C . GLU A 1 76 ? -24.180 6.682 26.742 1.00 86.38 76 GLU A C 1
ATOM 594 O O . GLU A 1 76 ? -23.628 7.573 27.395 1.00 86.38 76 GLU A O 1
ATOM 599 N N . ARG A 1 77 ? -25.479 6.398 26.881 1.00 88.62 77 ARG A N 1
ATOM 600 C CA . ARG A 1 77 ? -26.347 7.047 27.870 1.00 88.62 77 ARG A CA 1
ATOM 601 C C . ARG A 1 77 ? -26.282 6.310 29.201 1.00 88.62 77 ARG A C 1
ATOM 603 O O . ARG A 1 77 ? -26.243 5.081 29.230 1.00 88.62 77 ARG A O 1
ATOM 610 N N . TRP A 1 78 ? -26.288 7.072 30.293 1.00 88.31 78 TRP A N 1
ATOM 611 C CA . TRP A 1 78 ? -26.352 6.512 31.640 1.00 88.31 78 TRP A CA 1
ATOM 612 C C . TRP A 1 78 ? -27.648 5.715 31.822 1.00 88.31 78 TRP A C 1
ATOM 614 O O . TRP A 1 78 ? -28.716 6.151 31.393 1.00 88.31 78 TRP A O 1
ATOM 624 N N . VAL A 1 79 ? -27.538 4.557 32.464 1.00 86.38 79 VAL A N 1
ATOM 625 C CA . VAL A 1 79 ? -28.672 3.718 32.859 1.00 86.38 79 VAL A CA 1
ATOM 626 C C . VAL A 1 79 ? -28.694 3.719 34.375 1.00 86.38 79 VAL A C 1
ATOM 628 O O . VAL A 1 79 ? -27.717 3.293 34.980 1.00 86.38 79 VAL A O 1
ATOM 631 N N . ASP A 1 80 ? -29.767 4.200 34.990 1.00 84.06 80 ASP A N 1
ATOM 632 C CA . ASP A 1 80 ? -29.909 4.123 36.442 1.00 84.06 80 ASP A CA 1
ATOM 633 C C . ASP A 1 80 ? -30.627 2.826 36.832 1.00 84.06 80 ASP A C 1
ATOM 635 O O . ASP A 1 80 ? -31.637 2.459 36.228 1.00 84.06 80 ASP A O 1
ATOM 639 N N . PHE A 1 81 ? -30.090 2.116 37.822 1.00 82.81 81 PHE A N 1
ATOM 640 C CA . PHE A 1 81 ? -30.722 0.931 38.390 1.00 82.81 81 PHE A CA 1
ATOM 641 C C . PHE A 1 81 ? -31.318 1.324 39.737 1.00 82.81 81 PHE A C 1
ATOM 643 O O . PHE A 1 81 ? -30.677 1.167 40.777 1.00 82.81 81 PHE A O 1
ATOM 650 N N . GLU A 1 82 ? -32.548 1.844 39.711 1.00 73.88 82 GLU A N 1
ATOM 651 C CA . GLU A 1 82 ? -33.253 2.289 40.913 1.00 73.88 82 GLU A CA 1
ATOM 652 C C . GLU A 1 82 ? -33.261 1.194 41.984 1.00 73.88 82 GLU A C 1
ATOM 654 O O . GLU A 1 82 ? -33.828 0.109 41.819 1.00 73.88 82 GLU A O 1
ATOM 659 N N . SER A 1 83 ? -32.593 1.469 43.098 1.00 70.12 83 SER A N 1
ATOM 660 C CA . SER A 1 83 ? -32.431 0.516 44.192 1.00 70.12 83 SER A CA 1
ATOM 661 C C . SER A 1 83 ? -33.341 0.828 45.381 1.00 70.12 83 SER A C 1
ATOM 663 O O . SER A 1 83 ? -33.725 -0.084 46.110 1.00 70.12 83 SER A O 1
ATOM 665 N N . ASN A 1 84 ? -33.751 2.088 45.550 1.00 71.06 84 ASN A N 1
ATOM 666 C CA . ASN A 1 84 ? -34.634 2.503 46.638 1.00 71.06 84 ASN A CA 1
ATOM 667 C C . ASN A 1 84 ? -36.106 2.394 46.243 1.00 71.06 84 ASN A C 1
ATOM 669 O O . ASN A 1 84 ? -36.535 2.970 45.249 1.00 71.06 84 ASN A O 1
ATOM 673 N N . VAL A 1 85 ? -36.879 1.700 47.076 1.00 72.81 85 VAL A N 1
ATOM 674 C CA . VAL A 1 85 ? -38.343 1.708 47.020 1.00 72.81 85 VAL A CA 1
ATOM 675 C C . VAL A 1 85 ? -38.837 2.801 47.962 1.00 72.81 85 VAL A C 1
ATOM 677 O O . VAL A 1 85 ? -38.476 2.786 49.142 1.00 72.81 85 VAL A O 1
ATOM 680 N N . ASP A 1 86 ? -39.644 3.739 47.460 1.00 75.62 86 ASP A N 1
ATOM 681 C CA . ASP A 1 86 ? -40.310 4.735 48.305 1.00 75.62 86 ASP A CA 1
ATOM 682 C C . ASP A 1 86 ? -41.315 4.026 49.232 1.00 75.62 86 ASP A C 1
ATOM 684 O O . ASP A 1 86 ? -42.264 3.414 48.729 1.00 75.62 86 ASP A O 1
ATOM 688 N N . PRO A 1 87 ? -41.151 4.103 50.569 1.00 70.94 87 PRO A N 1
ATOM 689 C CA . PRO A 1 87 ? -42.057 3.467 51.524 1.00 70.94 87 PRO A CA 1
ATOM 690 C C . PRO A 1 87 ? -43.531 3.864 51.362 1.00 70.94 87 PRO A C 1
ATOM 692 O O . PRO A 1 87 ? -44.408 3.090 51.743 1.00 70.94 87 PRO A O 1
ATOM 695 N N . ASN A 1 88 ? -43.812 5.043 50.795 1.00 73.94 88 ASN A N 1
ATOM 696 C CA . ASN A 1 88 ? -45.175 5.529 50.566 1.00 73.94 88 ASN A CA 1
ATOM 697 C C . ASN A 1 88 ? -45.869 4.862 49.369 1.00 73.94 88 ASN A C 1
ATOM 699 O O . ASN A 1 88 ? -47.093 4.893 49.283 1.00 73.94 88 ASN A O 1
ATOM 703 N N . HIS A 1 89 ? -45.102 4.246 48.468 1.00 79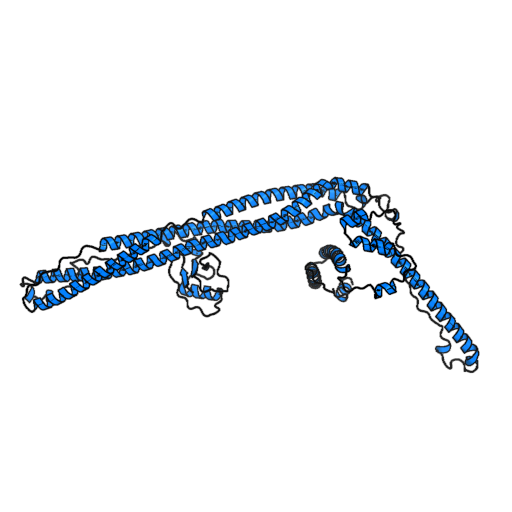.44 89 HIS A N 1
ATOM 704 C CA . HIS A 1 89 ? -45.600 3.562 47.271 1.00 79.44 89 HIS A CA 1
ATOM 705 C C . HIS A 1 89 ? -45.671 2.034 47.445 1.00 79.44 89 HIS A C 1
ATOM 707 O O . HIS A 1 89 ? -45.908 1.306 46.483 1.00 79.44 89 HIS A O 1
ATOM 713 N N . ILE A 1 90 ? -45.451 1.525 48.663 1.00 82.38 90 ILE A N 1
ATOM 714 C CA . ILE A 1 90 ? -45.525 0.092 48.959 1.00 82.38 90 ILE A CA 1
ATOM 715 C C . ILE A 1 90 ? -46.975 -0.296 49.257 1.00 82.38 90 ILE A C 1
ATOM 717 O O . ILE A 1 90 ? -47.543 0.093 50.278 1.00 82.38 90 ILE A O 1
ATOM 721 N N . GLU A 1 91 ? -47.558 -1.119 48.387 1.00 83.62 91 GLU A N 1
ATOM 722 C CA . GLU A 1 91 ? -48.841 -1.772 48.647 1.00 83.62 91 GLU A CA 1
ATOM 723 C C . GLU A 1 91 ? -48.650 -2.922 49.643 1.00 83.62 91 GLU A C 1
ATOM 725 O O . GLU A 1 91 ? -47.980 -3.917 49.352 1.00 83.62 91 GLU A O 1
ATOM 730 N N . TYR A 1 92 ? -49.227 -2.784 50.839 1.00 83.44 92 TYR A N 1
ATOM 731 C CA . TYR A 1 92 ? -49.158 -3.824 51.864 1.00 83.44 92 TYR A CA 1
ATOM 732 C C . TYR A 1 92 ? -50.224 -4.909 51.616 1.00 83.44 92 TYR A C 1
ATOM 734 O O . TYR A 1 92 ? -51.346 -4.586 51.224 1.00 83.44 92 TYR A O 1
ATOM 742 N N . PRO A 1 93 ? -49.930 -6.190 51.894 1.00 83.31 93 PRO A N 1
ATOM 743 C CA . PRO A 1 93 ? -50.906 -7.269 51.781 1.00 83.31 93 PRO A CA 1
ATOM 744 C C . PRO A 1 93 ? -52.079 -7.098 52.754 1.00 83.31 93 PRO A C 1
ATOM 746 O O . PRO A 1 93 ? -51.925 -6.540 53.848 1.00 83.31 93 PRO A O 1
ATOM 749 N N . ASN A 1 94 ? -53.252 -7.612 52.375 1.00 80.06 94 ASN A N 1
ATOM 750 C CA . ASN A 1 94 ? -54.488 -7.494 53.157 1.00 80.06 94 ASN A CA 1
ATOM 751 C C . ASN A 1 94 ? -54.340 -8.069 54.573 1.00 80.06 94 ASN A C 1
ATOM 753 O O . ASN A 1 94 ? -54.915 -7.534 55.519 1.00 80.06 94 ASN A O 1
ATOM 757 N N . GLU A 1 95 ? -53.507 -9.096 54.733 1.00 74.19 95 GLU A N 1
ATOM 758 C CA . GLU A 1 95 ? -53.169 -9.746 56.000 1.00 74.19 95 GLU A CA 1
ATOM 759 C C . GLU A 1 95 ? -52.474 -8.795 56.991 1.00 74.19 95 GLU A C 1
ATOM 761 O O . GLU A 1 95 ? -52.540 -9.012 58.195 1.00 74.19 95 GLU A O 1
ATOM 766 N N . ILE A 1 96 ? -51.824 -7.730 56.506 1.00 73.62 96 ILE A N 1
ATOM 767 C CA . ILE A 1 96 ? -51.143 -6.713 57.327 1.00 73.62 96 ILE A CA 1
ATOM 768 C C . ILE A 1 96 ? -52.042 -5.482 57.557 1.00 73.62 96 ILE A C 1
ATOM 770 O O . ILE A 1 96 ? -51.918 -4.799 58.576 1.00 73.62 96 ILE A O 1
ATOM 774 N N . ILE A 1 97 ? -52.948 -5.173 56.619 1.00 75.25 97 ILE A N 1
ATOM 775 C CA . ILE A 1 97 ? -53.853 -4.004 56.681 1.00 75.25 97 ILE A CA 1
ATOM 776 C C . ILE A 1 97 ? -55.172 -4.315 57.426 1.00 75.25 97 ILE A C 1
ATOM 778 O O . ILE A 1 97 ? -55.881 -3.381 57.836 1.00 75.25 97 ILE A O 1
ATOM 782 N N . ALA A 1 98 ? -55.495 -5.600 57.619 1.00 74.69 98 ALA A N 1
ATOM 783 C CA . ALA A 1 98 ? -56.718 -6.081 58.259 1.00 74.69 98 ALA A CA 1
ATOM 784 C C . ALA A 1 98 ? -57.048 -5.313 59.551 1.00 74.69 98 ALA A C 1
ATOM 786 O O . ALA A 1 98 ? -56.187 -5.067 60.399 1.00 74.69 98 ALA A O 1
ATOM 787 N N . ALA A 1 99 ? -58.315 -4.913 59.697 1.00 59.69 99 ALA A N 1
ATOM 788 C CA . ALA A 1 99 ? -58.768 -4.058 60.797 1.00 59.69 99 ALA A CA 1
ATOM 789 C C . ALA A 1 99 ? -58.490 -4.674 62.181 1.00 59.69 99 ALA A C 1
ATOM 791 O O . ALA A 1 99 ? -58.126 -3.952 63.106 1.00 59.69 99 ALA A O 1
ATOM 792 N N . GLU A 1 100 ? -58.578 -6.001 62.281 1.00 62.47 100 GLU A N 1
ATOM 793 C CA . GLU A 1 100 ? -58.344 -6.806 63.489 1.00 62.47 100 GLU A CA 1
ATOM 794 C C . GLU A 1 100 ? -56.891 -6.735 63.990 1.00 62.47 100 GLU A C 1
ATOM 796 O O . GLU A 1 100 ? -56.639 -6.851 65.187 1.00 62.47 100 GLU A O 1
ATOM 801 N N . LEU A 1 101 ? -55.931 -6.473 63.094 1.00 63.47 101 LEU A N 1
ATOM 802 C CA . LEU A 1 101 ? -54.520 -6.311 63.442 1.00 63.47 101 LEU A CA 1
ATOM 803 C C . LEU A 1 101 ? -54.130 -4.866 63.768 1.00 63.47 101 LEU A C 1
ATOM 805 O O . LEU A 1 101 ? -53.071 -4.657 64.349 1.00 63.47 101 LEU A O 1
ATOM 809 N N . ARG A 1 102 ? -54.952 -3.849 63.466 1.00 61.56 102 ARG A N 1
ATOM 810 C CA . ARG A 1 102 ? -54.574 -2.432 63.687 1.00 61.56 102 ARG A CA 1
ATOM 811 C C . ARG A 1 102 ? -54.315 -2.085 65.156 1.00 61.56 102 ARG A C 1
ATOM 813 O O . ARG A 1 102 ? -53.545 -1.169 65.427 1.00 61.56 102 ARG A O 1
ATOM 820 N N . SER A 1 103 ? -54.930 -2.813 66.084 1.00 59.78 103 SER A N 1
ATOM 821 C CA . SER A 1 103 ? -54.707 -2.705 67.532 1.00 59.78 103 SER A CA 1
ATOM 822 C C . SER A 1 103 ? -53.649 -3.679 68.066 1.00 59.78 103 SER A C 1
ATOM 824 O O . SER A 1 103 ? -53.349 -3.656 69.258 1.00 59.78 103 SER A O 1
ATOM 826 N N . HIS A 1 104 ? -53.084 -4.546 67.218 1.00 65.88 104 HIS A N 1
ATOM 827 C CA . HIS A 1 104 ? -52.093 -5.540 67.617 1.00 65.88 104 HIS A CA 1
ATOM 828 C C . HIS A 1 104 ? -50.701 -4.888 67.733 1.00 65.88 104 HIS A C 1
ATOM 830 O O . HIS A 1 104 ? -50.241 -4.270 66.768 1.00 65.88 104 HIS A O 1
ATOM 836 N N . PRO A 1 105 ? -49.956 -5.077 68.840 1.00 66.56 105 PRO A N 1
ATOM 837 C CA . PRO A 1 105 ? -48.630 -4.470 69.034 1.00 66.56 105 PRO A CA 1
ATOM 838 C C . PRO A 1 105 ? -47.578 -4.880 67.981 1.00 66.56 105 PRO A C 1
ATOM 840 O O . PRO A 1 105 ? -46.541 -4.236 67.860 1.00 66.56 105 PRO A O 1
ATOM 843 N N . LEU A 1 106 ? -47.860 -5.916 67.181 1.00 69.12 106 LEU A N 1
ATOM 844 C CA . LEU A 1 106 ? -46.988 -6.418 66.107 1.00 69.12 106 LEU A CA 1
ATOM 845 C C . LEU A 1 106 ? -47.306 -5.849 64.714 1.00 69.12 106 LEU A C 1
ATOM 847 O O . LEU A 1 106 ? -46.509 -6.039 63.801 1.00 69.12 106 LEU A O 1
ATOM 851 N N . ALA A 1 107 ? -48.425 -5.145 64.511 1.00 71.38 107 ALA A N 1
ATOM 852 C CA . ALA A 1 107 ? -48.828 -4.711 63.168 1.00 71.38 107 ALA A CA 1
ATOM 853 C C . ALA A 1 107 ? -47.894 -3.656 62.559 1.00 71.38 107 ALA A C 1
ATOM 855 O O . ALA A 1 107 ? -47.573 -3.720 61.372 1.00 71.38 107 ALA A O 1
ATOM 856 N N . ASN A 1 108 ? -47.388 -2.723 63.371 1.00 74.00 108 ASN A N 1
ATOM 857 C CA . ASN A 1 108 ? -46.367 -1.770 62.921 1.00 74.00 108 ASN A CA 1
ATOM 858 C C . ASN A 1 108 ? -45.051 -2.478 62.579 1.00 74.00 108 ASN A C 1
ATOM 860 O O . ASN A 1 108 ? -44.417 -2.142 61.583 1.00 74.00 108 ASN A O 1
ATOM 864 N N . HIS A 1 109 ? -44.692 -3.507 63.350 1.00 74.38 109 HIS A N 1
ATOM 865 C CA . HIS A 1 109 ? -43.508 -4.320 63.088 1.00 74.38 109 HIS A CA 1
ATOM 866 C C . HIS A 1 109 ? -43.650 -5.114 61.782 1.00 74.38 109 HIS A C 1
ATOM 868 O O . HIS A 1 109 ? -42.705 -5.196 61.007 1.00 74.38 109 HIS A O 1
ATOM 874 N N . ALA A 1 110 ? -44.849 -5.626 61.483 1.00 77.06 110 ALA A N 1
ATOM 875 C CA . ALA A 1 110 ? -45.129 -6.333 60.238 1.00 77.06 110 ALA A CA 1
ATOM 876 C C . ALA A 1 110 ? -45.095 -5.429 59.002 1.00 77.06 110 ALA A C 1
ATOM 878 O O . ALA A 1 110 ? -44.557 -5.833 57.971 1.00 77.06 110 ALA A O 1
ATOM 879 N N . LYS A 1 111 ? -45.599 -4.193 59.107 1.00 79.19 111 LYS A N 1
ATOM 880 C CA . LYS A 1 111 ? -45.443 -3.185 58.047 1.00 79.19 111 LYS A CA 1
ATOM 881 C C . LYS A 1 111 ? -43.976 -2.848 57.817 1.00 79.19 111 LYS A C 1
ATOM 883 O O . LYS A 1 111 ? -43.512 -2.892 56.684 1.00 79.19 111 LYS A O 1
ATOM 888 N N . GLU A 1 112 ? -43.232 -2.564 58.882 1.00 77.25 112 GLU A N 1
ATOM 889 C CA . GLU A 1 112 ? -41.806 -2.259 58.777 1.00 77.25 112 GLU A CA 1
ATOM 890 C C . GLU A 1 112 ? -41.020 -3.431 58.168 1.00 77.25 112 GLU A C 1
ATOM 892 O O . GLU A 1 112 ? -40.186 -3.229 57.285 1.00 77.25 112 GLU A O 1
ATOM 897 N N . PHE A 1 113 ? -41.334 -4.665 58.568 1.00 79.19 113 PHE A N 1
ATOM 898 C CA . PHE A 1 113 ? -40.722 -5.864 58.010 1.00 79.19 113 PHE A CA 1
ATOM 899 C C . PHE A 1 113 ? -41.057 -6.048 56.526 1.00 79.19 113 PHE A C 1
ATOM 901 O O . PHE A 1 113 ? -40.163 -6.316 55.727 1.00 79.19 113 PHE A O 1
ATOM 908 N N . PHE A 1 114 ? -42.321 -5.871 56.131 1.00 83.50 114 PHE A N 1
ATOM 909 C CA . PHE A 1 114 ? -42.730 -5.975 54.730 1.00 83.50 114 PHE A CA 1
ATOM 910 C C . PHE A 1 114 ? -42.051 -4.917 53.854 1.00 83.50 114 PHE A C 1
ATOM 912 O O . PHE A 1 114 ? -41.561 -5.234 52.771 1.00 83.50 114 PHE A O 1
ATOM 919 N N . THR A 1 115 ? -41.942 -3.682 54.347 1.00 82.00 115 THR A N 1
ATOM 920 C CA . THR A 1 115 ? -41.185 -2.613 53.682 1.00 82.00 115 THR A CA 1
ATOM 921 C C . THR A 1 115 ? -39.730 -3.015 53.471 1.00 82.00 115 THR A C 1
ATOM 923 O O . THR A 1 115 ? -39.211 -2.884 52.363 1.00 82.00 115 THR A O 1
ATOM 926 N N . ARG A 1 116 ? -39.080 -3.582 54.494 1.00 79.75 116 ARG A N 1
ATOM 927 C CA . ARG A 1 116 ? -37.699 -4.080 54.396 1.00 79.75 116 ARG A CA 1
ATOM 928 C C . ARG A 1 116 ? -37.568 -5.256 53.425 1.00 79.75 116 ARG A C 1
ATOM 930 O O . ARG A 1 116 ? -36.627 -5.286 52.638 1.00 79.75 116 ARG A O 1
ATOM 937 N N . PHE A 1 117 ? -38.522 -6.187 53.426 1.00 84.38 117 PHE A N 1
ATOM 938 C CA . PHE A 1 117 ? -38.584 -7.288 52.462 1.00 84.38 117 PHE A CA 1
ATOM 939 C C . PHE A 1 117 ? -38.677 -6.768 51.020 1.00 84.38 117 PHE A C 1
ATOM 941 O O . PHE A 1 117 ? -37.919 -7.209 50.157 1.00 84.38 117 PHE A O 1
ATOM 948 N N . LYS A 1 118 ? -39.541 -5.777 50.764 1.00 86.69 118 LYS A N 1
ATOM 949 C CA . LYS A 1 118 ? -39.670 -5.138 49.447 1.00 86.69 118 LYS A CA 1
ATOM 950 C C . LYS A 1 118 ? -38.433 -4.352 49.030 1.00 86.69 118 LYS A C 1
ATOM 952 O O . LYS A 1 118 ? -38.049 -4.396 47.863 1.00 86.69 118 LYS A O 1
ATOM 957 N N . GLN A 1 119 ? -37.763 -3.693 49.969 1.00 84.62 119 GLN A N 1
ATOM 958 C CA . GLN A 1 119 ? -36.467 -3.068 49.708 1.00 84.62 119 GLN A CA 1
ATOM 959 C C . GLN A 1 119 ? -35.408 -4.114 49.333 1.00 84.62 119 GLN A C 1
ATOM 961 O O . GLN A 1 119 ? -34.721 -3.938 48.330 1.00 84.62 119 GLN A O 1
ATOM 966 N N . ALA A 1 120 ? -35.313 -5.227 50.070 1.00 85.56 120 ALA A N 1
ATOM 967 C CA . ALA A 1 120 ? -34.379 -6.314 49.771 1.00 85.56 120 ALA A CA 1
ATOM 968 C C . ALA A 1 120 ? -34.649 -6.962 48.400 1.00 85.56 120 ALA A C 1
ATOM 970 O O . ALA A 1 120 ? -33.710 -7.214 47.647 1.00 85.56 120 ALA A O 1
ATOM 971 N N . GLU A 1 121 ? -35.921 -7.169 48.039 1.00 88.62 121 GLU A N 1
ATOM 972 C CA . GLU A 1 121 ? -36.332 -7.639 46.707 1.00 88.62 121 GLU A CA 1
ATOM 973 C C . GLU A 1 121 ? -35.804 -6.712 45.605 1.00 88.62 121 GLU A C 1
ATOM 975 O O . GLU A 1 121 ? -35.193 -7.163 44.630 1.00 88.62 121 GLU A O 1
ATOM 980 N N . ASN A 1 122 ? -35.994 -5.401 45.778 1.00 87.06 122 ASN A N 1
ATOM 981 C CA . ASN A 1 122 ? -35.543 -4.427 44.797 1.00 87.06 122 ASN A CA 1
ATOM 982 C C . ASN A 1 122 ? -34.011 -4.342 44.730 1.00 87.06 122 ASN A C 1
ATOM 984 O O . ASN A 1 122 ? -33.461 -4.319 43.632 1.00 87.06 122 ASN A O 1
ATOM 988 N N . PHE A 1 123 ? -33.303 -4.382 45.864 1.00 86.75 123 PHE A N 1
ATOM 989 C CA . PHE A 1 123 ? -31.836 -4.428 45.885 1.00 86.75 123 PHE A CA 1
ATOM 990 C C . PHE A 1 123 ? -31.281 -5.675 45.188 1.00 86.75 123 PHE A C 1
ATOM 992 O O . PHE A 1 123 ? -30.357 -5.559 44.378 1.00 86.75 123 PHE A O 1
ATOM 999 N N . ALA A 1 124 ? -31.852 -6.857 45.431 1.00 88.81 124 ALA A N 1
ATOM 1000 C CA . ALA A 1 124 ? -31.451 -8.091 44.756 1.00 88.81 124 ALA A CA 1
ATOM 1001 C C . ALA A 1 124 ? -31.668 -7.997 43.236 1.00 88.81 124 ALA A C 1
ATOM 1003 O O . ALA A 1 124 ? -30.764 -8.292 42.451 1.00 88.81 124 ALA A O 1
ATOM 1004 N N . ARG A 1 125 ? -32.832 -7.501 42.804 1.00 90.62 125 ARG A N 1
ATOM 1005 C CA . ARG A 1 125 ? -33.157 -7.322 41.381 1.00 90.62 125 ARG A CA 1
ATOM 1006 C C . ARG A 1 125 ? -32.251 -6.293 40.695 1.00 90.62 125 ARG A C 1
ATOM 1008 O O . ARG A 1 125 ? -31.728 -6.559 39.607 1.00 90.62 125 ARG A O 1
ATOM 1015 N N . SER A 1 126 ? -32.048 -5.134 41.317 1.00 89.44 126 SER A N 1
ATOM 1016 C CA . SER A 1 126 ? -31.244 -4.040 40.763 1.00 89.44 126 SER A CA 1
ATOM 1017 C C . SER A 1 126 ? -29.756 -4.391 40.745 1.00 89.44 126 SER A C 1
ATOM 1019 O O . SER A 1 126 ? -29.101 -4.186 39.725 1.00 89.44 126 SER A O 1
ATOM 1021 N N . SER A 1 127 ? -29.228 -5.026 41.798 1.00 91.06 127 SER A N 1
ATOM 1022 C CA . SER A 1 127 ? -27.835 -5.501 41.827 1.00 91.06 127 SER A CA 1
ATOM 1023 C C . SER A 1 127 ? -27.563 -6.576 40.771 1.00 91.06 127 SER A C 1
ATOM 1025 O O . SER A 1 127 ? -26.536 -6.513 40.098 1.00 91.06 127 SER A O 1
ATOM 1027 N N . GLN A 1 128 ? -28.492 -7.513 40.548 1.00 92.94 128 GLN A N 1
ATOM 1028 C CA . GLN A 1 128 ? -28.355 -8.531 39.502 1.00 92.94 128 GLN A CA 1
ATOM 1029 C C . GLN A 1 128 ? -28.421 -7.929 38.093 1.00 92.94 128 GLN A C 1
ATOM 1031 O O . GLN A 1 128 ? -27.660 -8.325 37.206 1.00 92.94 128 GLN A O 1
ATOM 1036 N N . SER A 1 129 ? -29.310 -6.957 37.882 1.00 92.31 129 SER A N 1
ATOM 1037 C CA . SER A 1 129 ? -29.416 -6.230 36.611 1.00 92.31 129 SER A CA 1
ATOM 1038 C C . SER A 1 129 ? -28.148 -5.419 36.331 1.00 92.31 129 SER A C 1
ATOM 1040 O O . SER A 1 129 ? -27.598 -5.497 35.230 1.00 92.31 129 SER A O 1
ATOM 1042 N N . CYS A 1 130 ? -27.628 -4.729 37.349 1.00 92.19 130 CYS A N 1
ATOM 1043 C CA . CYS A 1 130 ? -26.381 -3.981 37.268 1.00 92.19 130 CYS A CA 1
ATOM 1044 C C . CYS A 1 130 ? -25.178 -4.898 37.011 1.00 92.19 130 CYS A C 1
ATOM 1046 O O . CYS A 1 130 ? -24.377 -4.621 36.121 1.00 92.19 130 CYS A O 1
ATOM 1048 N N . PHE A 1 131 ? -25.074 -6.041 37.696 1.00 94.56 131 PHE A N 1
ATOM 1049 C CA . PHE A 1 131 ? -24.025 -7.029 37.432 1.00 94.56 131 PHE A CA 1
ATOM 1050 C C . PHE A 1 131 ? -24.047 -7.515 35.974 1.00 94.56 131 PHE A C 1
ATOM 1052 O O . PHE A 1 131 ? -23.022 -7.460 35.289 1.00 94.56 131 PHE A O 1
ATOM 1059 N N . LYS A 1 132 ? -25.215 -7.937 35.465 1.00 94.56 132 LYS A N 1
ATOM 1060 C CA . LYS A 1 132 ? -25.373 -8.369 34.064 1.00 94.56 132 LYS A CA 1
ATOM 1061 C C . LYS A 1 132 ? -24.973 -7.260 33.088 1.00 94.56 132 LYS A C 1
ATOM 1063 O O . LYS A 1 132 ? -24.283 -7.527 32.103 1.00 94.56 132 LYS A O 1
ATOM 1068 N N . TYR A 1 133 ? -25.369 -6.020 33.375 1.00 92.88 133 TYR A N 1
ATOM 1069 C CA . TYR 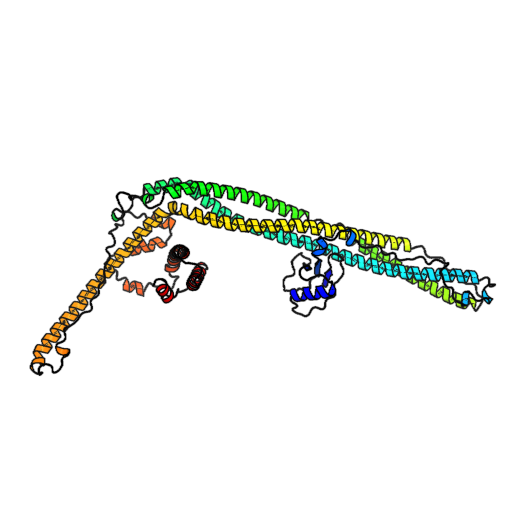A 1 133 ? -24.979 -4.845 32.602 1.00 92.88 133 TYR A CA 1
ATOM 1070 C C . TYR A 1 133 ? -23.458 -4.651 32.595 1.00 92.88 133 TYR A C 1
ATOM 1072 O O . TYR A 1 133 ? -22.856 -4.640 31.524 1.00 92.88 133 TYR A O 1
ATOM 1080 N N . CYS A 1 134 ? -22.827 -4.571 33.767 1.00 94.19 134 CYS A N 1
ATOM 1081 C CA . CYS A 1 134 ? -21.384 -4.392 33.923 1.00 94.19 134 CYS A CA 1
ATOM 1082 C C . CYS A 1 134 ? -20.587 -5.497 33.219 1.00 94.19 134 CYS A C 1
ATOM 1084 O O . CYS A 1 134 ? -19.657 -5.202 32.470 1.00 94.19 134 CYS A O 1
ATOM 1086 N N . SER A 1 135 ? -20.987 -6.760 33.393 1.00 95.19 135 SER A N 1
ATOM 1087 C CA . SER A 1 135 ? -20.350 -7.913 32.748 1.00 95.19 135 SER A CA 1
ATOM 1088 C C . SER A 1 135 ? -20.387 -7.801 31.219 1.00 95.19 135 SER A C 1
ATOM 1090 O O . SER A 1 135 ? -19.345 -7.883 30.561 1.00 95.19 135 SER A O 1
ATOM 1092 N N . ARG A 1 136 ? -21.560 -7.496 30.647 1.00 94.38 136 ARG A N 1
ATOM 1093 C CA . ARG A 1 136 ? -21.712 -7.271 29.203 1.00 94.38 136 ARG A CA 1
ATOM 1094 C C . ARG A 1 136 ? -20.875 -6.089 28.714 1.00 94.38 136 ARG A C 1
ATOM 1096 O O . ARG A 1 136 ? -20.175 -6.212 27.714 1.00 94.38 136 ARG A O 1
ATOM 1103 N N . LYS A 1 137 ? -20.897 -4.955 29.420 1.00 93.50 137 LYS A N 1
ATOM 1104 C CA . LYS A 1 137 ? -20.134 -3.756 29.031 1.00 93.50 137 LYS A CA 1
ATOM 1105 C C . LYS A 1 137 ? -18.630 -3.996 29.044 1.00 93.50 137 LYS A C 1
ATOM 1107 O O . LYS A 1 137 ? -17.929 -3.485 28.179 1.00 93.50 137 LYS A O 1
ATOM 1112 N N . VAL A 1 138 ? -18.127 -4.807 29.971 1.00 94.38 138 VAL A N 1
ATOM 1113 C CA . VAL A 1 138 ? -16.710 -5.192 29.997 1.00 94.38 138 VAL A CA 1
ATOM 1114 C C . VAL A 1 138 ? -16.346 -6.106 28.826 1.00 94.38 138 VAL A C 1
ATOM 1116 O O . VAL A 1 138 ? -15.245 -5.988 28.291 1.00 94.38 138 VAL A O 1
ATOM 1119 N N . GLN A 1 139 ? -17.249 -6.984 28.381 1.00 93.62 139 GLN A N 1
ATOM 1120 C CA . GLN A 1 139 ? -17.044 -7.751 27.146 1.00 93.62 139 GLN A CA 1
ATOM 1121 C C . GLN A 1 139 ? -17.029 -6.838 25.913 1.00 93.62 139 GLN A C 1
ATOM 1123 O O . GLN A 1 139 ? -16.100 -6.923 25.116 1.00 93.62 139 GLN A O 1
ATOM 1128 N N . GLU A 1 140 ? -17.989 -5.918 25.800 1.00 93.62 140 GLU A N 1
ATOM 1129 C CA . GLU A 1 140 ? -18.028 -4.910 24.732 1.00 93.62 140 GLU A CA 1
ATOM 1130 C C . GLU A 1 140 ? -16.724 -4.083 24.707 1.00 93.62 140 GLU A C 1
ATOM 1132 O O . GLU A 1 140 ? -16.075 -3.976 23.670 1.00 93.62 140 GLU A O 1
ATOM 1137 N N . LEU A 1 141 ? -16.258 -3.599 25.866 1.00 93.12 141 LEU A N 1
ATOM 1138 C CA . LEU A 1 141 ? -14.981 -2.887 26.024 1.00 93.12 141 LEU A CA 1
ATOM 1139 C C . LEU A 1 141 ? -13.771 -3.693 25.527 1.00 93.12 141 LEU A C 1
ATOM 1141 O O . LEU A 1 141 ? -12.880 -3.127 24.893 1.00 93.12 141 LEU A O 1
ATOM 1145 N N . LYS A 1 142 ? -13.720 -5.003 25.815 1.00 92.62 142 LYS A N 1
ATOM 1146 C CA . LYS A 1 142 ? -12.652 -5.897 25.330 1.00 92.62 142 LYS A CA 1
ATOM 1147 C C . LYS A 1 142 ? -12.609 -5.910 23.808 1.00 92.62 142 LYS A C 1
ATOM 1149 O O . LYS A 1 142 ? -11.553 -5.687 23.224 1.00 92.62 142 LYS A O 1
ATOM 1154 N N . ILE A 1 143 ? -13.765 -6.125 23.190 1.00 93.06 143 ILE A N 1
ATOM 1155 C CA . ILE A 1 143 ? -13.921 -6.188 21.737 1.00 93.06 143 ILE A CA 1
ATOM 1156 C C . ILE A 1 143 ? -13.555 -4.852 21.088 1.00 93.06 143 ILE A C 1
ATOM 1158 O O . ILE A 1 143 ? -12.780 -4.834 20.136 1.00 93.06 143 ILE A O 1
ATOM 1162 N N . MET A 1 144 ? -14.033 -3.730 21.630 1.00 92.56 144 MET A N 1
ATOM 1163 C CA . MET A 1 144 ? -13.706 -2.397 21.115 1.00 92.56 144 MET A CA 1
ATOM 1164 C C . MET A 1 144 ? -12.201 -2.107 21.159 1.00 92.56 144 MET A C 1
ATOM 1166 O O . MET A 1 144 ? -11.651 -1.522 20.229 1.00 92.56 144 MET A O 1
ATOM 1170 N N . ASN A 1 145 ? -11.512 -2.542 22.214 1.00 91.75 145 ASN A N 1
ATOM 1171 C CA . ASN A 1 145 ? -10.061 -2.395 22.321 1.00 91.75 145 ASN A CA 1
ATOM 1172 C C . ASN A 1 145 ? -9.313 -3.184 21.246 1.00 91.75 145 ASN A C 1
ATOM 1174 O O . ASN A 1 145 ? -8.367 -2.670 20.652 1.00 91.75 145 ASN A O 1
ATOM 1178 N N . GLU A 1 146 ? -9.748 -4.411 20.962 1.00 91.75 146 GLU A N 1
ATOM 1179 C CA . GLU A 1 146 ? -9.188 -5.193 19.859 1.00 91.75 146 GLU A CA 1
ATOM 1180 C C . GLU A 1 146 ? -9.506 -4.562 18.494 1.00 91.75 146 GLU A C 1
ATOM 1182 O O . GLU A 1 146 ? -8.636 -4.522 17.624 1.00 91.75 146 GLU A O 1
ATOM 1187 N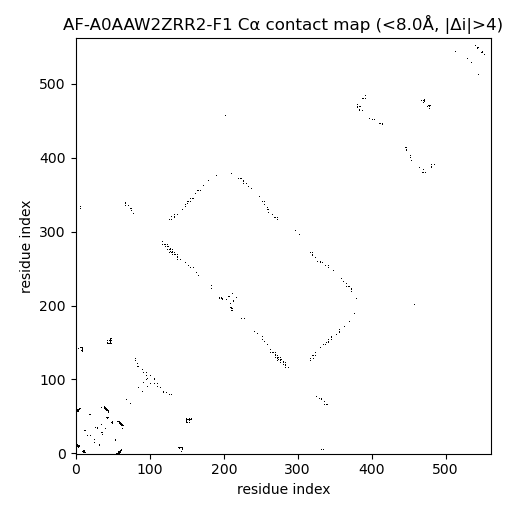 N . ALA A 1 147 ? -10.699 -3.986 18.326 1.00 92.56 147 ALA A N 1
ATOM 1188 C CA . ALA A 1 147 ? -11.085 -3.280 17.107 1.00 92.56 147 ALA A CA 1
ATOM 1189 C C . ALA A 1 147 ? -10.222 -2.028 16.853 1.00 92.56 147 ALA A C 1
ATOM 1191 O O . ALA A 1 147 ? -9.809 -1.771 15.726 1.00 92.56 147 ALA A O 1
ATOM 1192 N N . VAL A 1 148 ? -9.871 -1.259 17.891 1.00 91.50 148 VAL A N 1
ATOM 1193 C CA . VAL A 1 148 ? -8.923 -0.133 17.752 1.00 91.50 148 VAL A CA 1
ATOM 1194 C C . VAL A 1 148 ? -7.574 -0.623 17.211 1.00 91.50 148 VAL A C 1
ATOM 1196 O O . VAL A 1 148 ? -6.978 0.015 16.339 1.00 91.50 148 VAL A O 1
ATOM 1199 N N . LEU A 1 149 ? -7.091 -1.765 17.705 1.00 91.44 149 LEU A N 1
ATOM 1200 C CA . LEU A 1 149 ? -5.818 -2.339 17.271 1.00 91.44 149 LEU A CA 1
ATOM 1201 C C . LEU A 1 149 ? -5.872 -2.843 15.824 1.00 91.44 149 LEU A C 1
ATOM 1203 O O . LEU A 1 149 ? -4.897 -2.644 15.097 1.00 91.44 149 LEU A O 1
ATOM 1207 N N . SER A 1 150 ? -6.992 -3.423 15.377 1.00 92.44 150 SER A N 1
ATOM 1208 C CA . SER A 1 150 ? -7.136 -3.894 13.991 1.00 92.44 150 SER A CA 1
ATOM 1209 C C . SER A 1 150 ? -7.082 -2.745 12.979 1.00 92.44 150 SER A C 1
ATOM 1211 O O . SER A 1 150 ? -6.410 -2.855 11.953 1.00 92.44 150 SER A O 1
ATOM 1213 N N . VAL A 1 151 ? -7.681 -1.593 13.292 1.00 92.38 151 VAL A N 1
ATOM 1214 C CA . VAL A 1 151 ? -7.597 -0.375 12.462 1.00 92.38 151 VAL A CA 1
ATOM 1215 C C . VAL A 1 151 ? -6.145 0.076 12.294 1.00 92.38 151 VAL A C 1
ATOM 1217 O O . VAL A 1 151 ? -5.689 0.372 11.185 1.00 92.38 151 VAL A O 1
ATOM 1220 N N . VAL A 1 152 ? -5.396 0.122 13.398 1.00 91.75 152 VAL A N 1
ATOM 1221 C CA . VAL A 1 152 ? -3.979 0.506 13.380 1.00 91.75 152 VAL A CA 1
ATOM 1222 C C . VAL A 1 152 ? -3.144 -0.542 12.638 1.00 91.75 152 VAL A C 1
ATOM 1224 O O . VAL A 1 152 ? -2.237 -0.182 11.884 1.00 91.75 152 VAL A O 1
ATOM 1227 N N . GLY A 1 153 ? -3.456 -1.830 12.799 1.00 92.31 153 GLY A N 1
ATOM 1228 C CA . GLY A 1 153 ? -2.867 -2.927 12.028 1.00 92.31 153 GLY A CA 1
ATOM 1229 C C . GLY A 1 153 ? -3.045 -2.720 10.524 1.00 92.31 153 GLY A C 1
ATOM 1230 O O . GLY A 1 153 ? -2.059 -2.707 9.783 1.00 92.31 153 GLY A O 1
ATOM 1231 N N . ASN A 1 154 ? -4.269 -2.412 10.090 1.00 93.25 154 ASN A N 1
ATOM 1232 C CA . ASN A 1 154 ? -4.587 -2.154 8.688 1.00 93.25 154 ASN A CA 1
ATOM 1233 C C . ASN A 1 154 ? -3.773 -0.991 8.110 1.00 93.25 154 ASN A C 1
ATOM 1235 O O . ASN A 1 154 ? -3.170 -1.108 7.039 1.00 93.25 154 ASN A O 1
ATOM 1239 N N . LEU A 1 155 ? -3.712 0.131 8.834 1.00 94.12 155 LEU A N 1
ATOM 1240 C CA . LEU A 1 155 ? -2.918 1.286 8.423 1.00 94.12 155 LEU A CA 1
ATOM 1241 C C . LEU A 1 155 ? -1.435 0.916 8.252 1.00 94.12 155 LEU A C 1
ATOM 1243 O O . LEU A 1 155 ? -0.824 1.288 7.249 1.00 94.12 155 LEU A O 1
ATOM 1247 N N . ASN A 1 156 ? -0.870 0.159 9.197 1.00 92.88 156 ASN A N 1
ATOM 1248 C CA . ASN A 1 156 ? 0.524 -0.280 9.136 1.00 92.88 156 ASN A CA 1
ATOM 1249 C C . ASN A 1 156 ? 0.803 -1.165 7.919 1.00 92.88 156 ASN A C 1
ATOM 1251 O O . ASN A 1 156 ? 1.796 -0.934 7.230 1.00 92.88 156 ASN A O 1
ATOM 1255 N N . ILE A 1 157 ? -0.071 -2.132 7.627 1.00 92.81 157 ILE A N 1
ATOM 1256 C CA . ILE A 1 157 ? 0.058 -3.005 6.452 1.00 92.81 157 ILE A CA 1
ATOM 1257 C C . ILE A 1 157 ? 0.109 -2.158 5.173 1.00 92.81 157 ILE A C 1
ATOM 1259 O O . ILE A 1 157 ? 1.023 -2.302 4.356 1.00 92.81 157 ILE A O 1
ATOM 1263 N N . ARG A 1 158 ? -0.822 -1.207 5.018 1.00 93.62 158 ARG A N 1
ATOM 1264 C CA . ARG A 1 158 ? -0.885 -0.342 3.827 1.00 93.62 158 ARG A CA 1
ATOM 1265 C C . ARG A 1 158 ? 0.326 0.582 3.706 1.00 93.62 158 ARG A C 1
ATOM 1267 O O . ARG A 1 158 ? 0.863 0.741 2.608 1.00 93.62 158 ARG A O 1
ATOM 1274 N N . ALA A 1 159 ? 0.770 1.178 4.811 1.00 94.25 159 ALA A N 1
ATOM 1275 C CA . ALA A 1 159 ? 1.942 2.048 4.826 1.00 94.25 159 ALA A CA 1
ATOM 1276 C C . ALA A 1 159 ? 3.239 1.273 4.529 1.00 94.25 159 ALA A C 1
ATOM 1278 O O . ALA A 1 159 ? 4.104 1.772 3.807 1.00 94.25 159 ALA A O 1
ATOM 1279 N N . LEU A 1 160 ? 3.362 0.036 5.020 1.00 94.31 160 LEU A N 1
ATOM 1280 C CA . LEU A 1 160 ? 4.495 -0.836 4.718 1.00 94.31 160 LEU A CA 1
ATOM 1281 C C . LEU A 1 160 ? 4.527 -1.222 3.235 1.00 94.31 160 LEU A C 1
ATOM 1283 O O . LEU A 1 160 ? 5.578 -1.143 2.600 1.00 94.31 160 LEU A O 1
ATOM 1287 N N . HIS A 1 161 ? 3.375 -1.574 2.658 1.00 94.75 161 HIS A N 1
ATOM 1288 C CA . HIS A 1 161 ? 3.269 -1.856 1.227 1.00 94.75 161 HIS A CA 1
ATOM 1289 C C . HIS A 1 161 ? 3.697 -0.650 0.371 1.00 94.75 161 HIS A C 1
ATOM 1291 O O . HIS A 1 161 ? 4.475 -0.806 -0.570 1.00 94.75 161 HIS A O 1
ATOM 1297 N N . MET A 1 162 ? 3.271 0.564 0.741 1.00 95.62 162 MET A N 1
ATOM 1298 C CA . MET A 1 162 ? 3.714 1.807 0.096 1.00 95.62 162 MET A CA 1
ATOM 1299 C C . MET A 1 162 ? 5.240 1.961 0.139 1.00 95.62 162 MET A C 1
ATOM 1301 O O . MET A 1 162 ? 5.858 2.219 -0.894 1.00 95.62 162 MET A O 1
ATOM 1305 N N . LEU A 1 163 ? 5.863 1.777 1.308 1.00 95.75 163 LEU A N 1
ATOM 1306 C CA . LEU A 1 163 ? 7.320 1.858 1.433 1.00 95.75 163 LEU A CA 1
ATOM 1307 C C . LEU A 1 163 ? 8.040 0.818 0.575 1.00 95.75 163 LEU A C 1
ATOM 1309 O O . LEU A 1 163 ? 9.047 1.139 -0.053 1.00 95.75 163 LEU A O 1
ATOM 1313 N N . ASN A 1 164 ? 7.533 -0.412 0.528 1.00 95.94 164 ASN A N 1
ATOM 1314 C CA . ASN A 1 164 ? 8.129 -1.471 -0.278 1.00 95.94 164 ASN A CA 1
ATOM 1315 C C . ASN A 1 164 ? 8.082 -1.135 -1.774 1.00 95.94 164 ASN A C 1
ATOM 1317 O O . ASN A 1 164 ? 9.080 -1.325 -2.466 1.00 95.94 164 ASN A O 1
ATOM 1321 N N . GLN A 1 165 ? 6.981 -0.557 -2.265 1.00 95.62 165 GLN A N 1
ATOM 1322 C CA . GLN A 1 165 ? 6.906 -0.087 -3.652 1.00 95.62 165 GLN A CA 1
ATOM 1323 C C . GLN A 1 165 ? 7.899 1.044 -3.943 1.00 95.62 165 GLN A C 1
ATOM 1325 O O . GLN A 1 165 ? 8.551 1.030 -4.986 1.00 95.62 165 GLN A O 1
ATOM 1330 N N . ILE A 1 166 ? 8.060 1.995 -3.017 1.00 97.00 166 ILE A N 1
ATOM 1331 C CA . ILE A 1 166 ? 9.040 3.081 -3.161 1.00 97.00 166 ILE A CA 1
ATOM 1332 C C . ILE A 1 166 ? 10.465 2.525 -3.197 1.00 97.00 166 ILE A C 1
ATOM 1334 O O . ILE A 1 166 ? 11.234 2.915 -4.068 1.00 97.00 166 ILE A O 1
ATOM 1338 N N . LYS A 1 167 ? 10.810 1.583 -2.311 1.00 96.56 167 LYS A N 1
ATOM 1339 C CA . LYS A 1 167 ? 12.130 0.928 -2.296 1.00 96.56 167 LYS A CA 1
ATOM 1340 C C . LYS A 1 167 ? 12.403 0.148 -3.581 1.00 96.56 167 LYS A C 1
ATOM 1342 O O . LYS A 1 167 ? 13.495 0.238 -4.135 1.00 96.56 167 LYS A O 1
ATOM 1347 N N . ALA A 1 168 ? 11.413 -0.594 -4.076 1.00 95.62 168 ALA A N 1
ATOM 1348 C CA . ALA A 1 168 ? 11.533 -1.328 -5.333 1.00 95.62 168 ALA A CA 1
ATOM 1349 C C . ALA A 1 168 ? 11.731 -0.381 -6.527 1.00 95.62 168 ALA A C 1
ATOM 1351 O O . ALA A 1 168 ? 12.543 -0.654 -7.412 1.00 95.62 168 ALA A O 1
ATOM 1352 N N . PHE A 1 169 ? 11.017 0.749 -6.543 1.00 97.12 169 PHE A N 1
ATOM 1353 C CA . PHE A 1 169 ? 11.224 1.796 -7.537 1.00 97.12 169 PHE A CA 1
ATOM 1354 C C . PHE A 1 169 ? 12.618 2.427 -7.412 1.00 97.12 169 PHE A C 1
ATOM 1356 O O . PHE A 1 169 ? 13.304 2.573 -8.418 1.00 97.12 169 PHE A O 1
ATOM 1363 N N . GLU A 1 170 ? 13.054 2.759 -6.196 1.00 97.62 170 GLU A N 1
ATOM 1364 C CA . GLU A 1 170 ? 14.361 3.362 -5.921 1.00 97.62 170 GLU A CA 1
ATOM 1365 C C . GLU A 1 170 ? 15.508 2.505 -6.454 1.00 97.62 170 GLU A C 1
ATOM 1367 O O . GLU A 1 170 ? 16.368 3.011 -7.171 1.00 97.62 170 GLU A O 1
ATOM 1372 N N . ALA A 1 171 ? 15.488 1.201 -6.164 1.00 96.19 171 ALA A N 1
ATOM 1373 C CA . ALA A 1 171 ? 16.504 0.269 -6.639 1.00 96.19 171 ALA A CA 1
ATOM 1374 C C . ALA A 1 171 ? 16.622 0.284 -8.173 1.00 96.19 171 ALA A C 1
ATOM 1376 O O . ALA A 1 171 ? 17.726 0.333 -8.712 1.00 96.19 171 ALA A O 1
ATOM 1377 N N . LYS A 1 172 ? 15.485 0.313 -8.882 1.00 96.00 172 LYS A N 1
ATOM 1378 C CA . LYS A 1 172 ? 15.461 0.435 -10.348 1.00 96.00 172 LYS A CA 1
ATOM 1379 C C . LYS A 1 172 ? 15.967 1.799 -10.806 1.00 96.00 172 LYS A C 1
ATOM 1381 O O . LYS A 1 172 ? 16.763 1.877 -11.738 1.00 96.00 172 LYS A O 1
ATOM 1386 N N . PHE A 1 173 ? 15.513 2.871 -10.161 1.00 97.38 173 PHE A N 1
ATOM 1387 C CA . PHE A 1 173 ? 15.882 4.227 -10.538 1.00 97.38 173 PHE A CA 1
ATOM 1388 C C . PHE A 1 173 ? 17.385 4.470 -10.396 1.00 97.38 173 PHE A C 1
ATOM 1390 O O . PHE A 1 173 ? 17.961 5.034 -11.312 1.00 97.38 173 PHE A O 1
ATOM 1397 N N . ILE A 1 174 ? 18.038 3.983 -9.336 1.00 97.31 174 ILE A N 1
ATOM 1398 C CA . ILE A 1 174 ? 19.493 4.125 -9.135 1.00 97.31 174 ILE A CA 1
ATOM 1399 C C . ILE A 1 174 ? 20.296 3.570 -10.323 1.00 97.31 174 ILE A C 1
ATOM 1401 O O . ILE A 1 174 ? 21.273 4.185 -10.751 1.00 97.31 174 ILE A O 1
ATOM 1405 N N . ILE A 1 175 ? 19.878 2.431 -10.885 1.00 96.12 175 ILE A N 1
ATOM 1406 C CA . ILE A 1 175 ? 20.547 1.813 -12.040 1.00 96.12 175 ILE A CA 1
ATOM 1407 C C . ILE A 1 175 ? 20.444 2.729 -13.265 1.00 96.12 175 ILE A C 1
ATOM 1409 O O . ILE A 1 175 ? 21.455 3.046 -13.897 1.00 96.12 175 ILE A O 1
ATOM 1413 N N . TYR A 1 176 ? 19.229 3.189 -13.579 1.00 95.94 176 TYR A N 1
ATOM 1414 C CA . TYR A 1 176 ? 19.008 4.116 -14.689 1.00 95.94 176 TYR A CA 1
ATOM 1415 C C . TYR A 1 176 ? 19.707 5.452 -14.462 1.00 95.94 176 TYR A C 1
ATOM 1417 O O . TYR A 1 176 ? 20.307 5.985 -15.384 1.00 95.94 176 TYR A O 1
ATOM 1425 N N . ASP A 1 177 ? 19.685 5.968 -13.239 1.00 97.31 177 ASP A N 1
ATOM 1426 C CA . ASP A 1 177 ? 20.292 7.239 -12.876 1.00 97.31 177 ASP A CA 1
ATOM 1427 C C . ASP A 1 177 ? 21.803 7.238 -13.119 1.00 97.31 177 ASP A C 1
ATOM 1429 O O . ASP A 1 177 ? 22.343 8.175 -13.715 1.00 97.31 177 ASP A O 1
ATOM 1433 N N . LYS A 1 178 ? 22.478 6.147 -12.737 1.00 97.12 178 LYS A N 1
ATOM 1434 C CA . LYS A 1 178 ? 23.898 5.933 -13.028 1.00 97.12 178 LYS A CA 1
ATOM 1435 C C . LYS A 1 178 ? 24.154 5.901 -14.536 1.00 97.12 178 LYS A C 1
ATOM 1437 O O . LYS A 1 178 ? 25.009 6.646 -15.012 1.00 97.12 178 LYS A O 1
ATOM 1442 N N . ARG A 1 179 ? 23.390 5.097 -15.286 1.00 95.38 179 ARG A N 1
ATOM 1443 C CA . ARG A 1 179 ? 23.509 4.990 -16.754 1.00 95.38 179 ARG A CA 1
ATOM 1444 C C . ARG A 1 179 ? 23.286 6.337 -17.443 1.00 95.38 179 ARG A C 1
ATOM 1446 O O . ARG A 1 179 ? 24.080 6.737 -18.284 1.00 95.38 179 ARG A O 1
ATOM 1453 N N . PHE A 1 180 ? 22.234 7.056 -17.071 1.00 96.94 180 PHE A N 1
ATOM 1454 C CA . PHE A 1 180 ? 21.894 8.362 -17.630 1.00 96.94 180 PHE A CA 1
ATOM 1455 C C . PHE A 1 180 ? 22.959 9.416 -17.329 1.00 96.94 180 PHE A C 1
ATOM 1457 O O . PHE A 1 180 ? 23.324 10.191 -18.211 1.00 96.94 180 PHE A O 1
ATOM 1464 N N . THR A 1 181 ? 23.487 9.430 -16.103 1.00 97.12 181 THR A N 1
ATOM 1465 C CA . THR A 1 181 ? 24.584 10.333 -15.725 1.00 97.12 181 THR A CA 1
ATOM 1466 C C . THR A 1 181 ? 25.830 10.052 -16.544 1.00 97.12 181 THR A C 1
ATOM 1468 O O . THR A 1 181 ? 26.442 10.986 -17.054 1.00 97.12 181 THR A O 1
ATOM 1471 N N . GLN A 1 182 ? 26.183 8.773 -16.693 1.00 95.88 182 GLN A N 1
ATOM 1472 C CA . GLN A 1 182 ? 27.326 8.361 -17.493 1.00 95.88 182 GLN A CA 1
ATOM 1473 C C . GLN A 1 182 ? 27.160 8.812 -18.946 1.00 95.88 182 GLN A C 1
ATOM 1475 O O . GLN A 1 182 ? 28.041 9.500 -19.454 1.00 95.88 182 GLN A O 1
ATOM 1480 N N . LEU A 1 183 ? 26.007 8.527 -19.559 1.00 95.38 183 LEU A N 1
ATOM 1481 C CA . LEU A 1 183 ? 25.718 8.904 -20.942 1.00 95.38 183 LEU A CA 1
ATOM 1482 C C . LEU A 1 183 ? 25.836 10.415 -21.168 1.00 95.38 183 LEU A C 1
ATOM 1484 O O . LEU A 1 183 ? 26.436 10.842 -22.143 1.00 95.38 183 LEU A O 1
ATOM 1488 N N . LEU A 1 184 ? 25.312 11.236 -20.252 1.00 96.69 184 LEU A N 1
ATOM 1489 C CA . LEU A 1 184 ? 25.455 12.694 -20.341 1.00 96.69 184 LEU A CA 1
ATOM 1490 C C . LEU A 1 184 ? 26.904 13.154 -20.159 1.00 96.69 184 LEU A C 1
ATOM 1492 O O . LEU A 1 184 ? 27.314 14.112 -20.804 1.00 96.69 184 LEU A O 1
ATOM 1496 N N . SER A 1 185 ? 27.668 12.495 -19.284 1.00 96.31 185 SER A N 1
ATOM 1497 C CA . SER A 1 185 ? 29.056 12.869 -18.998 1.00 96.31 185 SER A CA 1
ATOM 1498 C C . SER A 1 185 ? 30.022 12.540 -20.137 1.00 96.31 185 SER A C 1
ATOM 1500 O O . SER A 1 185 ? 30.985 13.275 -20.337 1.00 96.31 185 SER A O 1
ATOM 1502 N N . THR A 1 186 ? 29.766 11.469 -20.895 1.00 95.56 186 THR A N 1
ATOM 1503 C CA . THR A 1 186 ? 30.614 11.059 -22.026 1.00 95.56 186 THR A CA 1
ATOM 1504 C C . THR A 1 186 ? 30.120 11.598 -23.365 1.00 95.56 186 THR A C 1
ATOM 1506 O O . THR A 1 186 ? 30.871 11.552 -24.333 1.00 95.56 186 THR A O 1
ATOM 1509 N N . PHE A 1 187 ? 28.908 12.163 -23.418 1.00 95.50 187 PHE A N 1
ATOM 1510 C CA . PHE A 1 187 ? 28.207 12.530 -24.650 1.00 95.50 187 PHE A CA 1
ATOM 1511 C C . PHE A 1 187 ? 29.045 13.335 -25.655 1.00 95.50 187 PHE A C 1
ATOM 1513 O O . PHE A 1 187 ? 29.141 12.946 -26.817 1.00 95.50 187 PHE A O 1
ATOM 1520 N N . ASP A 1 188 ? 29.663 14.445 -25.234 1.00 94.44 188 ASP A N 1
ATOM 1521 C CA . ASP A 1 188 ? 30.484 15.259 -26.143 1.00 94.44 188 ASP A CA 1
ATOM 1522 C C . ASP A 1 188 ? 31.738 14.499 -26.602 1.00 94.44 188 ASP A C 1
ATOM 1524 O O . ASP A 1 188 ? 32.104 14.573 -27.771 1.00 94.44 188 ASP A O 1
ATOM 1528 N N . GLY A 1 189 ? 32.364 13.717 -25.718 1.00 94.88 189 GLY A N 1
ATOM 1529 C CA . GLY A 1 189 ? 33.508 12.877 -26.080 1.00 94.88 189 GLY A CA 1
ATOM 1530 C C . GLY A 1 189 ? 33.134 11.786 -27.084 1.00 94.88 189 GLY A C 1
ATOM 1531 O O . GLY A 1 189 ? 33.882 11.532 -28.024 1.00 94.88 189 GLY A O 1
ATOM 1532 N N . ASP A 1 190 ? 31.960 11.179 -26.930 1.00 94.38 190 ASP A N 1
ATOM 1533 C CA . ASP A 1 190 ? 31.448 10.180 -27.865 1.00 94.38 190 ASP A CA 1
ATOM 1534 C C . ASP A 1 190 ? 31.087 10.814 -29.220 1.00 94.38 190 ASP A C 1
ATOM 1536 O O . ASP A 1 190 ? 31.394 10.236 -30.260 1.00 94.38 190 ASP A O 1
ATOM 1540 N N . LEU A 1 191 ? 30.553 12.044 -29.242 1.00 94.81 191 LEU A N 1
ATOM 1541 C CA . LEU A 1 191 ? 30.369 12.801 -30.487 1.00 94.81 191 LEU A CA 1
ATOM 1542 C C . LEU A 1 191 ? 31.695 13.102 -31.199 1.00 94.81 191 LEU A C 1
ATOM 1544 O O . LEU A 1 191 ? 31.755 12.989 -32.423 1.00 94.81 191 LEU A O 1
ATOM 1548 N N . GLU A 1 192 ? 32.750 13.478 -30.471 1.00 94.81 192 GLU A N 1
ATOM 1549 C CA . GLU A 1 192 ? 34.069 13.702 -31.078 1.00 94.81 192 GLU A CA 1
ATOM 1550 C C . GLU A 1 192 ? 34.660 12.401 -31.648 1.00 94.81 192 GLU A C 1
ATOM 1552 O O . GLU A 1 192 ? 35.208 12.420 -32.750 1.00 94.81 192 GLU A O 1
ATOM 1557 N N . LYS A 1 193 ? 34.462 11.250 -30.986 1.00 93.94 193 LYS A N 1
ATOM 1558 C CA . LYS A 1 193 ? 34.849 9.936 -31.542 1.00 93.94 193 LYS A CA 1
ATOM 1559 C C . LYS A 1 193 ? 34.151 9.640 -32.871 1.00 93.94 193 LYS A C 1
ATOM 1561 O O . LYS A 1 193 ? 34.764 9.079 -33.774 1.00 93.94 193 LYS A O 1
ATOM 1566 N N . LEU A 1 194 ? 32.885 10.029 -33.036 1.00 94.81 194 LEU A N 1
ATOM 1567 C CA . LEU A 1 194 ? 32.184 9.828 -34.310 1.00 94.81 194 LEU A CA 1
ATOM 1568 C C . LEU A 1 194 ? 32.803 10.620 -35.467 1.00 94.81 194 LEU A C 1
ATOM 1570 O O . LEU A 1 194 ? 32.685 10.191 -36.614 1.00 94.81 194 LEU A O 1
ATOM 1574 N N . LYS A 1 195 ? 33.456 11.754 -35.187 1.00 94.50 195 LYS A N 1
ATOM 1575 C CA . LYS A 1 195 ? 34.159 12.543 -36.209 1.00 94.50 195 LYS A CA 1
ATOM 1576 C C . LYS A 1 195 ? 35.476 11.901 -36.631 1.00 94.50 195 LYS A C 1
ATOM 1578 O O . LYS A 1 195 ? 35.898 12.105 -37.761 1.00 94.50 195 LYS A O 1
ATOM 1583 N N . SER A 1 196 ? 36.132 11.147 -35.748 1.00 93.31 196 SER A N 1
ATOM 1584 C CA . SER A 1 196 ? 37.379 10.453 -36.092 1.00 93.31 196 SER A CA 1
ATOM 1585 C C . SER A 1 196 ? 37.154 9.153 -36.864 1.00 93.31 196 SER A C 1
ATOM 1587 O O . SER A 1 196 ? 38.088 8.648 -37.478 1.00 93.31 196 SER A O 1
ATOM 1589 N N . ILE A 1 197 ? 35.942 8.591 -36.834 1.00 91.88 197 ILE A N 1
ATOM 1590 C CA . ILE A 1 197 ? 35.631 7.341 -37.534 1.00 91.88 197 ILE A CA 1
ATOM 1591 C C . ILE A 1 197 ? 35.145 7.662 -38.945 1.00 91.88 197 ILE A C 1
ATOM 1593 O O . ILE A 1 197 ? 34.008 8.099 -39.154 1.00 91.88 197 ILE A O 1
ATOM 1597 N N . GLU A 1 198 ? 36.015 7.427 -39.922 1.00 92.69 198 GLU A N 1
ATOM 1598 C CA . GLU A 1 198 ? 35.680 7.600 -41.328 1.00 92.69 198 GLU A CA 1
ATOM 1599 C C . GLU A 1 198 ? 34.733 6.501 -41.827 1.00 92.69 198 GLU A C 1
ATOM 1601 O O . GLU A 1 198 ? 34.835 5.325 -41.470 1.00 92.69 198 GLU A O 1
ATOM 1606 N N . LEU A 1 199 ? 33.822 6.879 -42.720 1.00 90.50 199 LEU A N 1
ATOM 1607 C CA . LEU A 1 199 ? 32.997 5.915 -43.435 1.00 90.50 199 LEU A CA 1
ATOM 1608 C C . LEU A 1 199 ? 33.833 5.148 -44.458 1.00 90.50 199 LEU A C 1
ATOM 1610 O O . LEU A 1 199 ? 34.845 5.638 -44.960 1.00 90.50 199 LEU A O 1
ATOM 1614 N N . HIS A 1 200 ? 33.377 3.962 -44.839 1.00 87.38 200 HIS A N 1
ATOM 1615 C CA . HIS A 1 200 ? 33.981 3.209 -45.925 1.00 87.38 200 HIS A CA 1
ATOM 1616 C C . HIS A 1 200 ? 33.930 4.049 -47.214 1.00 87.38 200 HIS A C 1
ATOM 1618 O O . HIS A 1 200 ? 32.907 4.700 -47.446 1.00 87.38 200 HIS A O 1
ATOM 1624 N N . PRO A 1 201 ? 34.971 4.052 -48.072 1.00 87.12 201 PRO A N 1
ATOM 1625 C CA . PRO A 1 201 ? 35.014 4.889 -49.275 1.00 87.12 201 PRO A CA 1
ATOM 1626 C C . PRO A 1 201 ? 33.761 4.809 -50.159 1.00 87.12 201 PRO A C 1
ATOM 1628 O O . PRO A 1 201 ? 33.292 5.833 -50.644 1.00 87.12 201 PRO A O 1
ATOM 1631 N N . SER A 1 202 ? 33.155 3.624 -50.298 1.00 84.69 202 SER A N 1
ATOM 1632 C CA . SER A 1 202 ? 31.907 3.431 -51.064 1.00 84.69 202 SER A CA 1
ATOM 1633 C C . SER A 1 202 ? 30.668 4.103 -50.456 1.00 84.69 202 SER A C 1
ATOM 1635 O O . SER A 1 202 ? 29.666 4.285 -51.143 1.00 84.69 202 SER A O 1
ATOM 1637 N N . LEU A 1 203 ? 30.714 4.463 -49.172 1.00 86.06 203 LEU A N 1
ATOM 1638 C CA . LEU A 1 203 ? 29.648 5.154 -48.452 1.00 86.06 203 LEU A CA 1
ATOM 1639 C C . LEU A 1 203 ? 29.908 6.662 -48.337 1.00 86.06 203 LEU A C 1
ATOM 1641 O O . LEU A 1 203 ? 29.036 7.379 -47.837 1.00 86.06 203 LEU A O 1
ATOM 1645 N N . ARG A 1 204 ? 31.068 7.163 -48.777 1.00 91.38 204 ARG A N 1
ATOM 1646 C CA . ARG A 1 204 ? 31.386 8.592 -48.694 1.00 91.38 204 ARG A CA 1
ATOM 1647 C C . ARG A 1 204 ? 30.654 9.391 -49.770 1.00 91.38 204 ARG A C 1
ATOM 1649 O O . ARG A 1 204 ? 30.415 8.918 -50.877 1.00 91.38 204 ARG A O 1
ATOM 1656 N N . SER A 1 205 ? 30.301 10.624 -49.440 1.00 91.00 205 SER A N 1
ATOM 1657 C CA . SER A 1 205 ? 29.793 11.625 -50.378 1.00 91.00 205 SER A CA 1
ATOM 1658 C C . SER A 1 205 ? 30.319 13.006 -49.970 1.00 91.00 205 SER A C 1
ATOM 1660 O O . SER A 1 205 ? 30.822 13.144 -48.854 1.00 91.00 205 SER A O 1
ATOM 1662 N N . PRO A 1 206 ? 30.194 14.055 -50.809 1.00 89.00 206 PRO A N 1
ATOM 1663 C CA . PRO A 1 206 ? 30.719 15.387 -50.485 1.00 89.00 206 PRO A CA 1
ATOM 1664 C C . PRO A 1 206 ? 30.274 15.930 -49.117 1.00 89.00 206 PRO A C 1
ATOM 1666 O O . PRO A 1 206 ? 31.016 16.670 -48.481 1.00 89.00 206 PRO A O 1
ATOM 1669 N N . ASN A 1 207 ? 29.094 15.512 -48.645 1.00 88.44 207 ASN A N 1
ATOM 1670 C CA . ASN A 1 207 ? 28.502 15.947 -47.378 1.00 88.44 207 ASN A CA 1
ATOM 1671 C C . ASN A 1 207 ? 28.465 14.839 -46.308 1.00 88.44 207 ASN A C 1
ATOM 1673 O O . ASN A 1 207 ? 27.807 15.011 -45.286 1.00 88.44 207 ASN A O 1
ATOM 1677 N N . ARG A 1 208 ? 29.095 13.681 -46.551 1.00 92.75 208 ARG A N 1
ATOM 1678 C CA . ARG A 1 208 ? 29.041 12.512 -45.662 1.00 92.75 208 ARG A CA 1
ATOM 1679 C C . ARG A 1 208 ? 30.364 11.753 -45.700 1.00 92.75 208 ARG A C 1
ATOM 1681 O O . ARG A 1 208 ? 30.564 10.922 -46.581 1.00 92.75 208 ARG A O 1
ATOM 1688 N N . ASN A 1 209 ? 31.246 12.012 -44.741 1.00 93.25 209 ASN A N 1
ATOM 1689 C CA . ASN A 1 209 ? 32.596 11.441 -44.703 1.00 93.25 209 ASN A CA 1
ATOM 1690 C C . ASN A 1 209 ? 32.847 10.578 -43.463 1.00 93.25 209 ASN A C 1
ATOM 1692 O O . ASN A 1 209 ? 33.597 9.608 -43.536 1.00 93.25 209 ASN A O 1
ATOM 1696 N N . THR A 1 210 ? 32.205 10.904 -42.346 1.00 95.38 210 THR A N 1
ATOM 1697 C CA . THR A 1 210 ? 32.417 10.275 -41.034 1.00 95.38 210 THR A CA 1
ATOM 1698 C C . THR A 1 210 ? 31.104 9.748 -40.462 1.00 95.38 210 THR A C 1
ATOM 1700 O O . THR A 1 210 ? 30.023 10.095 -40.950 1.00 95.38 210 THR A O 1
ATOM 1703 N N . LEU A 1 211 ? 31.160 8.924 -39.409 1.00 93.19 211 LEU A N 1
ATOM 1704 C CA . LEU A 1 211 ? 29.937 8.484 -38.724 1.00 93.19 211 LEU A CA 1
ATOM 1705 C C . LEU A 1 211 ? 29.138 9.652 -38.147 1.00 93.19 211 LEU A C 1
ATOM 1707 O O . LEU A 1 211 ? 27.909 9.597 -38.117 1.00 93.19 211 LEU A O 1
ATOM 1711 N N . TYR A 1 212 ? 29.813 10.728 -37.753 1.00 94.50 212 TYR A N 1
ATOM 1712 C CA . TYR A 1 212 ? 29.168 11.949 -37.280 1.00 94.50 212 TYR A CA 1
ATOM 1713 C C . TYR A 1 212 ? 28.201 12.552 -38.315 1.00 94.50 212 TYR A C 1
ATOM 1715 O O . TYR A 1 212 ? 27.139 13.062 -37.951 1.00 94.50 212 TYR A O 1
ATOM 1723 N N . ASP A 1 213 ? 28.511 12.426 -39.608 1.00 93.81 213 ASP A N 1
ATOM 1724 C CA . ASP A 1 213 ? 27.684 12.957 -40.699 1.00 93.81 213 ASP A CA 1
ATOM 1725 C C . ASP A 1 213 ? 26.423 12.114 -40.962 1.00 93.81 213 ASP A C 1
ATOM 1727 O O . ASP A 1 213 ? 25.534 12.523 -41.707 1.00 93.81 213 ASP A O 1
ATOM 1731 N N . THR A 1 214 ? 26.327 10.925 -40.356 1.00 92.00 214 THR A N 1
ATOM 1732 C CA . THR A 1 214 ? 25.176 10.017 -40.510 1.00 92.00 214 THR A CA 1
ATOM 1733 C C . THR A 1 214 ? 24.049 10.285 -39.513 1.00 92.00 214 THR A C 1
ATOM 1735 O O . THR A 1 214 ? 22.965 9.716 -39.645 1.00 92.00 214 THR A O 1
ATOM 1738 N N . ILE A 1 215 ? 24.278 11.164 -38.531 1.00 91.81 215 ILE A N 1
ATOM 1739 C CA . ILE A 1 215 ? 23.321 11.472 -37.466 1.00 91.81 215 ILE A CA 1
ATOM 1740 C C . ILE A 1 215 ? 22.915 12.953 -37.465 1.00 91.81 215 ILE A C 1
ATOM 1742 O O . ILE A 1 215 ? 23.712 13.823 -37.827 1.00 91.81 215 ILE A O 1
ATOM 1746 N N . PRO A 1 216 ? 21.696 13.289 -36.993 1.00 92.06 216 PRO A N 1
ATOM 1747 C CA . PRO A 1 216 ? 21.255 14.673 -36.820 1.00 92.06 216 PRO A CA 1
ATOM 1748 C C . PRO A 1 216 ? 21.923 15.312 -35.586 1.00 92.06 216 PRO A C 1
ATOM 1750 O O . PRO A 1 216 ? 21.275 15.637 -34.589 1.00 92.06 216 PRO A O 1
ATOM 1753 N N . HIS A 1 217 ? 23.244 15.485 -35.636 1.00 89.50 217 HIS A N 1
ATOM 1754 C CA . HIS A 1 217 ? 24.085 15.866 -34.500 1.00 89.50 217 HIS A CA 1
ATOM 1755 C C . HIS A 1 217 ? 23.644 17.170 -33.814 1.00 89.50 217 HIS A C 1
ATOM 1757 O O . HIS A 1 217 ? 23.656 17.242 -32.587 1.00 89.50 217 HIS A O 1
ATOM 1763 N N . GLN A 1 218 ? 23.182 18.182 -34.562 1.00 90.44 218 GLN A N 1
ATOM 1764 C CA . GLN A 1 218 ? 22.689 19.439 -33.976 1.00 90.44 218 GLN A CA 1
ATOM 1765 C C . GLN A 1 218 ? 21.451 19.210 -33.098 1.00 90.44 218 GLN A C 1
ATOM 1767 O O . GLN A 1 218 ? 21.345 19.758 -31.998 1.00 90.44 218 GLN A O 1
ATOM 1772 N N . GLN A 1 219 ? 20.531 18.358 -33.556 1.00 91.19 219 GLN A N 1
ATOM 1773 C CA . GLN A 1 219 ? 19.318 18.026 -32.819 1.00 91.19 219 GLN A CA 1
ATOM 1774 C C . GLN A 1 219 ? 19.649 17.241 -31.549 1.00 91.19 219 GLN A C 1
ATOM 1776 O O . GLN A 1 219 ? 19.193 17.621 -30.469 1.00 91.19 219 GLN A O 1
ATOM 1781 N N . ILE A 1 220 ? 20.485 16.205 -31.659 1.00 90.94 220 ILE A N 1
ATOM 1782 C CA . ILE A 1 220 ? 20.873 15.355 -30.524 1.00 90.94 220 ILE A CA 1
ATOM 1783 C C . ILE A 1 220 ? 21.655 16.178 -29.486 1.00 90.94 220 ILE A C 1
ATOM 1785 O O . ILE A 1 220 ? 21.374 16.096 -28.288 1.00 90.94 220 ILE A O 1
ATOM 1789 N N . ARG A 1 221 ? 22.547 17.075 -29.929 1.00 92.69 221 ARG A N 1
ATOM 1790 C CA . ARG A 1 221 ? 23.279 17.992 -29.042 1.00 92.69 221 ARG A CA 1
ATOM 1791 C C . ARG A 1 221 ? 22.361 18.963 -28.301 1.00 92.69 221 ARG A C 1
ATOM 1793 O O . ARG A 1 221 ? 22.609 19.271 -27.140 1.00 92.69 221 ARG A O 1
ATOM 1800 N N . SER A 1 222 ? 21.264 19.396 -28.925 1.00 92.81 222 SER A N 1
ATOM 1801 C CA . SER A 1 222 ? 20.242 20.218 -28.258 1.00 92.81 222 SER A CA 1
ATOM 1802 C C . SER A 1 222 ? 19.398 19.439 -27.236 1.00 92.81 222 SER A C 1
ATOM 1804 O O . SER A 1 222 ? 18.787 20.040 -26.348 1.00 92.81 222 SER A O 1
ATOM 1806 N N . TRP A 1 223 ? 19.326 18.110 -27.361 1.00 93.00 223 TRP A N 1
ATOM 1807 C CA . TRP A 1 223 ? 18.535 17.239 -26.491 1.00 93.00 223 TRP A CA 1
ATOM 1808 C C . TRP A 1 223 ? 19.267 16.834 -25.216 1.00 93.00 223 TRP A C 1
ATOM 1810 O O . TRP A 1 223 ? 18.628 16.786 -24.165 1.00 93.00 223 TRP A O 1
ATOM 1820 N N . ALA A 1 224 ? 20.581 16.608 -25.272 1.00 94.19 224 ALA A N 1
ATOM 1821 C CA . ALA A 1 224 ? 21.391 16.258 -24.103 1.00 94.19 224 ALA A CA 1
ATOM 1822 C C . ALA A 1 224 ? 21.182 17.197 -22.887 1.00 94.19 224 ALA A C 1
ATOM 1824 O O . ALA A 1 224 ? 20.820 16.700 -21.815 1.00 94.19 224 ALA A O 1
ATOM 1825 N N . PRO A 1 225 ? 21.276 18.541 -23.009 1.00 95.00 225 PRO A N 1
ATOM 1826 C CA . PRO A 1 225 ? 21.054 19.432 -21.870 1.00 95.00 225 PRO A CA 1
ATOM 1827 C C . PRO A 1 225 ? 19.603 19.400 -21.370 1.00 95.00 225 PRO A C 1
ATOM 1829 O O . PRO A 1 225 ? 19.369 19.481 -20.164 1.00 95.00 225 PRO A O 1
ATOM 1832 N N . LYS A 1 226 ? 18.619 19.216 -22.264 1.00 95.81 226 LYS A N 1
ATOM 1833 C CA . LYS A 1 226 ? 17.201 19.078 -21.884 1.00 95.81 226 LYS A CA 1
ATOM 1834 C C . LYS A 1 226 ? 16.982 17.815 -21.049 1.00 95.81 226 LYS A C 1
ATOM 1836 O O . LYS A 1 226 ? 16.354 17.883 -19.995 1.00 95.81 226 LYS A O 1
ATOM 1841 N N . CYS A 1 227 ? 17.565 16.693 -21.472 1.00 95.88 227 CYS A N 1
ATOM 1842 C CA . CYS A 1 227 ? 17.533 15.433 -20.730 1.00 95.88 227 CYS A CA 1
ATOM 1843 C C . CYS A 1 227 ? 18.202 15.570 -19.354 1.00 95.88 227 CYS A C 1
ATOM 1845 O O . CYS A 1 227 ? 17.667 15.075 -18.362 1.00 95.88 227 CYS A O 1
ATOM 1847 N N . GLY A 1 228 ? 19.321 16.297 -19.270 1.00 96.88 228 GLY A N 1
ATOM 1848 C CA . GLY A 1 228 ? 19.999 16.593 -18.005 1.00 96.88 228 GLY A CA 1
ATOM 1849 C C . GLY A 1 228 ? 19.138 17.396 -17.024 1.00 96.88 228 GLY A C 1
ATOM 1850 O O . GLY A 1 228 ? 19.051 17.041 -15.847 1.00 96.88 228 GLY A O 1
ATOM 1851 N N . VAL A 1 229 ? 18.452 18.441 -17.501 1.00 97.50 229 VAL A N 1
ATOM 1852 C CA . VAL A 1 229 ? 17.529 19.239 -16.674 1.00 97.50 229 VAL A CA 1
ATOM 1853 C C . VAL A 1 229 ? 16.352 18.391 -16.194 1.00 97.50 229 VAL A C 1
ATOM 1855 O O . VAL A 1 229 ? 16.046 18.397 -15.002 1.00 97.50 229 VAL A O 1
ATOM 1858 N N . GLU A 1 230 ? 15.720 17.624 -17.085 1.00 96.88 230 GLU A N 1
ATOM 1859 C CA . GLU A 1 230 ? 14.593 16.759 -16.722 1.00 96.88 230 GLU A CA 1
ATOM 1860 C C . GLU A 1 230 ? 14.984 15.688 -15.697 1.00 96.88 230 GLU A C 1
ATOM 1862 O O . GLU A 1 230 ? 14.257 15.480 -14.722 1.00 96.88 230 GLU A O 1
ATOM 1867 N N . LEU A 1 231 ? 16.148 15.051 -15.869 1.00 97.88 231 LEU A N 1
ATOM 1868 C CA . LEU A 1 231 ? 16.680 14.081 -14.914 1.00 97.88 231 LEU A CA 1
ATOM 1869 C C . LEU A 1 231 ? 16.930 14.725 -13.547 1.00 97.88 231 LEU A C 1
ATOM 1871 O O . LEU A 1 231 ? 16.527 14.172 -12.524 1.00 97.88 231 LEU A O 1
ATOM 1875 N N . LYS A 1 232 ? 17.534 15.919 -13.515 1.00 97.94 232 LYS A N 1
ATOM 1876 C CA . LYS A 1 232 ? 17.762 16.672 -12.273 1.00 97.94 232 LYS A CA 1
ATOM 1877 C C . LYS A 1 232 ? 16.446 17.007 -11.566 1.00 97.94 232 LYS A C 1
ATOM 1879 O O . LYS A 1 232 ? 16.299 16.717 -10.381 1.00 97.94 232 LYS A O 1
ATOM 1884 N N . THR A 1 233 ? 15.467 17.549 -12.291 1.00 97.75 233 THR A N 1
ATOM 1885 C CA . THR A 1 233 ? 14.136 17.842 -11.735 1.00 97.75 233 THR A CA 1
ATOM 1886 C C . THR A 1 233 ? 13.458 16.576 -11.214 1.00 97.75 233 THR A C 1
ATOM 1888 O O . THR A 1 233 ? 12.806 16.599 -10.168 1.00 97.75 233 THR A O 1
ATOM 1891 N N . PHE A 1 234 ? 13.609 15.452 -11.918 1.00 98.00 234 PHE A N 1
ATOM 1892 C CA . PHE A 1 234 ? 13.062 14.182 -11.467 1.00 98.00 234 PHE A CA 1
ATOM 1893 C C . PHE A 1 234 ? 13.728 13.690 -10.175 1.00 98.00 234 PHE A C 1
ATOM 1895 O O . PHE A 1 234 ? 13.006 13.331 -9.245 1.00 98.00 234 PHE A O 1
ATOM 1902 N N . ARG A 1 235 ? 15.064 13.757 -10.063 1.00 97.94 235 ARG A N 1
ATOM 1903 C CA . ARG A 1 235 ? 15.803 13.431 -8.826 1.00 97.94 235 ARG A CA 1
ATOM 1904 C C . ARG A 1 235 ? 15.302 14.232 -7.632 1.00 97.94 235 ARG A C 1
ATOM 1906 O O . ARG A 1 235 ? 15.015 13.658 -6.589 1.00 97.94 235 ARG A O 1
ATOM 1913 N N . GLU A 1 236 ? 15.167 15.546 -7.785 1.00 97.56 236 GLU A N 1
ATOM 1914 C CA . GLU A 1 236 ? 14.705 16.434 -6.711 1.00 97.56 236 GLU A CA 1
ATOM 1915 C C . GLU A 1 236 ? 13.283 16.071 -6.257 1.00 97.56 236 GLU A C 1
ATOM 1917 O O . GLU A 1 236 ? 13.015 15.930 -5.059 1.00 97.56 236 GLU A O 1
ATOM 1922 N N . ARG A 1 237 ? 12.373 15.841 -7.214 1.00 96.50 237 ARG A N 1
ATOM 1923 C CA . ARG A 1 237 ? 10.990 15.419 -6.933 1.00 96.50 237 ARG A CA 1
ATOM 1924 C C . ARG A 1 237 ? 10.926 14.046 -6.273 1.00 96.50 237 ARG A C 1
ATOM 1926 O O . ARG A 1 237 ? 10.126 13.859 -5.356 1.00 96.50 237 ARG A O 1
ATOM 1933 N N . PHE A 1 238 ? 11.743 13.103 -6.730 1.00 97.62 238 PHE A N 1
ATOM 1934 C CA . PHE A 1 238 ? 11.814 11.763 -6.165 1.00 97.62 238 PHE A CA 1
ATOM 1935 C C . PHE A 1 238 ? 12.341 11.799 -4.725 1.00 97.62 238 PHE A C 1
ATOM 1937 O O . PHE A 1 238 ? 11.677 11.284 -3.828 1.00 97.62 238 PHE A O 1
ATOM 1944 N N . SER A 1 239 ? 13.448 12.501 -4.470 1.00 96.81 239 SER A N 1
ATOM 1945 C CA . SER A 1 239 ? 14.022 12.672 -3.129 1.00 96.81 239 SER A CA 1
ATOM 1946 C C . SER A 1 239 ? 13.055 13.358 -2.159 1.00 96.81 239 SER A C 1
ATOM 1948 O O . SER A 1 239 ? 12.852 12.884 -1.042 1.00 96.81 239 SER A O 1
ATOM 1950 N N . SER A 1 240 ? 12.387 14.434 -2.589 1.00 96.50 240 SER A N 1
ATOM 1951 C CA . SER A 1 240 ? 11.341 15.096 -1.792 1.00 96.50 240 SER A CA 1
ATOM 1952 C C . SER A 1 240 ? 10.163 14.158 -1.491 1.00 96.50 240 SER A C 1
ATOM 1954 O O . SER A 1 240 ? 9.650 14.105 -0.366 1.00 96.50 240 SER A O 1
ATOM 1956 N N . GLY A 1 241 ? 9.753 13.369 -2.486 1.00 96.62 241 GLY A N 1
ATOM 1957 C CA . GLY A 1 241 ? 8.730 12.341 -2.349 1.00 96.62 241 GLY A CA 1
ATOM 1958 C C . GLY A 1 241 ? 9.101 11.247 -1.351 1.00 96.62 241 GLY A C 1
ATOM 1959 O O . GLY A 1 241 ? 8.272 10.889 -0.515 1.00 96.62 241 GLY A O 1
ATOM 1960 N N . LYS A 1 242 ? 10.347 10.769 -1.392 1.00 96.62 242 LYS A N 1
ATOM 1961 C CA . LYS A 1 242 ? 10.884 9.776 -0.458 1.00 96.62 242 LYS A CA 1
ATOM 1962 C C . LYS A 1 242 ? 10.868 10.296 0.980 1.00 96.62 242 LYS A C 1
ATOM 1964 O O . LYS A 1 242 ? 10.277 9.653 1.841 1.00 96.62 242 LYS A O 1
ATOM 1969 N N . SER A 1 243 ? 11.376 11.505 1.223 1.00 96.19 243 SER A N 1
ATOM 1970 C CA . SER A 1 243 ? 11.318 12.137 2.552 1.00 96.19 243 SER A CA 1
ATOM 1971 C C . SER A 1 243 ? 9.880 12.309 3.058 1.00 96.19 243 SER A C 1
ATOM 1973 O O . SER A 1 243 ? 9.596 12.108 4.240 1.00 96.19 243 SER A O 1
ATOM 1975 N N . SER A 1 244 ? 8.948 12.640 2.158 1.00 95.88 244 SER A N 1
ATOM 1976 C CA . SER A 1 244 ? 7.520 12.717 2.486 1.00 95.88 244 SER A CA 1
ATOM 1977 C C . SER A 1 244 ? 6.951 11.348 2.880 1.00 95.88 244 SER A C 1
ATOM 1979 O O . SER A 1 244 ? 6.178 11.261 3.831 1.00 95.88 244 SER A O 1
ATOM 1981 N N . ALA A 1 245 ? 7.339 10.276 2.183 1.00 95.88 245 ALA A N 1
ATOM 1982 C CA . ALA A 1 245 ? 6.914 8.915 2.496 1.00 95.88 245 ALA A CA 1
ATOM 1983 C C . ALA A 1 245 ? 7.485 8.416 3.832 1.00 95.88 245 ALA A C 1
ATOM 1985 O O . ALA A 1 245 ? 6.751 7.816 4.615 1.00 95.88 245 ALA A O 1
ATOM 1986 N N . ASP A 1 246 ? 8.746 8.730 4.138 1.00 95.44 246 ASP A N 1
ATOM 1987 C CA . ASP A 1 246 ? 9.365 8.397 5.424 1.00 95.44 246 ASP A CA 1
ATOM 1988 C C . ASP A 1 246 ? 8.676 9.125 6.587 1.00 95.44 246 ASP A C 1
ATOM 1990 O O . ASP A 1 246 ? 8.390 8.526 7.626 1.00 95.44 246 ASP A O 1
ATOM 1994 N N . SER A 1 247 ? 8.358 10.412 6.414 1.00 95.56 247 SER A N 1
ATOM 1995 C CA . SER A 1 247 ? 7.588 11.185 7.398 1.00 95.56 247 SER A CA 1
ATOM 1996 C C . SER A 1 247 ? 6.189 10.595 7.616 1.00 95.56 247 SER A C 1
ATOM 1998 O O . SER A 1 247 ? 5.745 10.428 8.755 1.00 95.56 247 SER A O 1
ATOM 2000 N N . LEU A 1 248 ? 5.519 10.197 6.532 1.00 95.25 248 LEU A N 1
ATOM 2001 C CA . LEU A 1 248 ? 4.198 9.574 6.575 1.00 95.25 248 LEU A CA 1
ATOM 2002 C C . LEU A 1 248 ? 4.218 8.200 7.265 1.00 95.25 248 LEU A C 1
ATOM 2004 O O . LEU A 1 248 ? 3.330 7.879 8.059 1.00 95.25 248 LEU A O 1
ATOM 2008 N N . TYR A 1 249 ? 5.257 7.400 7.029 1.00 94.81 249 TYR A N 1
ATOM 2009 C CA . TYR A 1 249 ? 5.442 6.134 7.733 1.00 94.81 249 TYR A CA 1
ATOM 2010 C C . TYR A 1 249 ? 5.712 6.347 9.228 1.00 94.81 249 TYR A C 1
ATOM 2012 O O . TYR A 1 249 ? 5.123 5.669 10.068 1.00 94.81 249 TYR A O 1
ATOM 2020 N N . LYS A 1 250 ? 6.520 7.349 9.598 1.00 93.56 250 LYS A N 1
ATOM 2021 C CA . LYS A 1 250 ? 6.695 7.737 11.009 1.00 93.56 250 LYS A CA 1
ATOM 2022 C C . LYS A 1 250 ? 5.378 8.187 11.647 1.00 93.56 250 LYS A C 1
ATOM 2024 O O . LYS A 1 250 ? 5.123 7.846 12.799 1.00 93.56 250 LYS A O 1
ATOM 2029 N N . ALA A 1 251 ? 4.523 8.910 10.919 1.00 93.25 251 ALA A N 1
ATOM 2030 C CA . ALA A 1 251 ? 3.182 9.256 11.393 1.00 93.25 251 ALA A CA 1
ATOM 2031 C C . ALA A 1 251 ? 2.330 8.005 11.657 1.00 93.25 251 ALA A C 1
ATOM 2033 O O . ALA A 1 251 ? 1.702 7.912 12.704 1.00 93.25 251 ALA A O 1
ATOM 2034 N N . THR A 1 252 ? 2.411 7.004 10.780 1.00 92.81 252 THR A N 1
ATOM 2035 C CA . THR A 1 252 ? 1.751 5.702 10.966 1.00 92.81 252 THR A CA 1
ATOM 2036 C C . THR A 1 252 ? 2.245 4.971 12.222 1.00 92.81 252 THR A C 1
ATOM 2038 O O . THR A 1 252 ? 1.447 4.424 12.979 1.00 92.81 252 THR A O 1
ATOM 2041 N N . LEU A 1 253 ? 3.553 5.002 12.501 1.00 89.88 253 LEU A N 1
ATOM 2042 C CA . LEU A 1 253 ? 4.111 4.405 13.719 1.00 89.88 253 LEU A CA 1
ATOM 2043 C C . LEU A 1 253 ? 3.642 5.115 14.994 1.00 89.88 253 LEU A C 1
ATOM 2045 O O . LEU A 1 253 ? 3.420 4.447 16.001 1.00 89.88 253 LEU A O 1
ATOM 2049 N N . ARG A 1 254 ? 3.448 6.440 14.953 1.00 89.50 254 ARG A N 1
ATOM 2050 C CA . ARG A 1 254 ? 2.899 7.201 16.089 1.00 89.50 254 ARG A CA 1
ATOM 2051 C C . ARG A 1 254 ? 1.464 6.808 16.422 1.00 89.50 254 ARG A C 1
ATOM 2053 O O . ARG A 1 254 ? 1.071 6.944 17.572 1.00 89.50 254 ARG A O 1
ATOM 2060 N N . GLU A 1 255 ? 0.706 6.275 15.466 1.00 89.44 255 GLU A N 1
ATOM 2061 C CA . GLU A 1 255 ? -0.654 5.796 15.722 1.00 89.44 255 GLU A CA 1
ATOM 2062 C C . GLU A 1 255 ? -0.710 4.485 16.515 1.00 89.44 255 GLU A C 1
ATOM 2064 O O . GLU A 1 255 ? -1.773 4.171 17.059 1.00 89.44 255 GLU A O 1
ATOM 2069 N N . LYS A 1 256 ? 0.418 3.767 16.665 1.00 81.62 256 LYS A N 1
ATOM 2070 C CA . LYS A 1 256 ? 0.572 2.591 17.546 1.00 81.62 256 LYS A CA 1
ATOM 2071 C C . LYS A 1 256 ? 0.594 2.973 19.034 1.00 81.62 256 LYS A C 1
ATOM 2073 O O . LYS A 1 256 ? 1.452 2.532 19.794 1.00 81.62 256 LYS A O 1
ATOM 2078 N N . THR A 1 257 ? -0.339 3.811 19.462 1.00 79.44 257 THR A N 1
ATOM 2079 C CA . THR A 1 257 ? -0.579 4.082 20.878 1.00 79.44 257 THR A CA 1
ATOM 2080 C C . THR A 1 257 ? -1.438 2.972 21.459 1.00 79.44 257 THR A C 1
ATOM 2082 O O . THR A 1 257 ? -2.440 2.594 20.848 1.00 79.44 257 THR A O 1
ATOM 2085 N N . ALA A 1 258 ? -1.084 2.492 22.651 1.00 78.56 258 ALA A N 1
ATOM 2086 C CA . ALA A 1 258 ? -1.971 1.620 23.407 1.00 78.56 258 ALA A CA 1
ATOM 2087 C C . ALA A 1 258 ? -3.315 2.334 23.653 1.00 78.56 258 ALA A C 1
ATOM 2089 O O . ALA A 1 258 ? -3.329 3.557 23.848 1.00 78.56 258 ALA A O 1
ATOM 2090 N N . PRO A 1 259 ? -4.438 1.605 23.646 1.00 82.38 259 PRO A N 1
ATOM 2091 C CA . PRO A 1 259 ? -5.713 2.194 24.007 1.00 82.38 259 PRO A CA 1
ATOM 2092 C C . PRO A 1 259 ? -5.699 2.761 25.437 1.00 82.38 259 PRO A C 1
ATOM 2094 O O . PRO A 1 259 ? -4.986 2.244 26.299 1.00 82.38 259 PRO A O 1
ATOM 2097 N N . PRO A 1 260 ? -6.516 3.785 25.736 1.00 85.25 260 PRO A N 1
ATOM 2098 C CA . PRO A 1 260 ? -6.465 4.501 27.013 1.00 85.25 260 PRO A CA 1
ATOM 2099 C C . PRO A 1 260 ? -7.067 3.721 28.190 1.00 85.25 260 PRO A C 1
ATOM 2101 O O . PRO A 1 260 ? -7.069 4.212 29.317 1.00 85.25 260 PRO A O 1
ATOM 2104 N N . VAL A 1 261 ? -7.629 2.537 27.939 1.00 86.06 261 VAL A N 1
ATOM 2105 C CA . VAL A 1 261 ? -8.388 1.755 28.915 1.00 86.06 261 VAL A CA 1
ATOM 2106 C C . VAL A 1 261 ? -7.683 0.426 29.163 1.00 86.06 261 VAL A C 1
ATOM 2108 O O . VAL A 1 261 ? -7.639 -0.435 28.282 1.00 86.06 261 VAL A O 1
ATOM 2111 N N . ASN A 1 262 ? -7.177 0.239 30.383 1.00 87.44 262 ASN A N 1
ATOM 2112 C CA . ASN A 1 262 ? -6.587 -1.020 30.824 1.00 87.44 262 ASN A CA 1
ATOM 2113 C C . ASN A 1 262 ? -7.687 -2.037 31.155 1.00 87.44 262 ASN A C 1
ATOM 2115 O O . ASN A 1 262 ? -8.297 -1.997 32.222 1.00 87.44 262 ASN A O 1
ATOM 2119 N N . ILE A 1 263 ? -7.944 -2.968 30.236 1.00 87.25 263 ILE A N 1
ATOM 2120 C CA . ILE A 1 263 ? -9.034 -3.944 30.380 1.00 87.25 263 ILE A CA 1
ATOM 2121 C C . ILE A 1 263 ? -8.851 -4.836 31.617 1.00 87.25 263 ILE A C 1
ATOM 2123 O O . ILE A 1 263 ? -9.827 -5.264 32.239 1.00 87.25 263 ILE A O 1
ATOM 2127 N N . ASN A 1 264 ? -7.602 -5.112 31.993 1.00 88.00 264 ASN A N 1
ATOM 2128 C CA . ASN A 1 264 ? -7.295 -6.035 33.081 1.00 88.00 264 ASN A CA 1
ATOM 2129 C C . ASN A 1 264 ? -7.815 -5.527 34.435 1.00 88.00 264 ASN A C 1
ATOM 2131 O O . ASN A 1 264 ? -8.072 -6.331 35.326 1.00 88.00 264 ASN A O 1
ATOM 2135 N N . GLU A 1 265 ? -8.056 -4.219 34.564 1.00 90.31 265 GLU A N 1
ATOM 2136 C CA . GLU A 1 265 ? -8.617 -3.603 35.769 1.00 90.31 265 GLU A CA 1
ATOM 2137 C C . GLU A 1 265 ? -10.115 -3.878 35.963 1.00 90.31 265 GLU A C 1
ATOM 2139 O O . GLU A 1 265 ? -10.603 -3.750 37.082 1.00 90.31 265 GLU A O 1
ATOM 2144 N N . PHE A 1 266 ? -10.864 -4.279 34.926 1.00 92.00 266 PHE A N 1
ATOM 2145 C CA . PHE A 1 266 ? -12.318 -4.477 35.050 1.00 92.00 266 PHE A CA 1
ATOM 2146 C C . PHE A 1 266 ? -12.727 -5.898 35.419 1.00 92.00 266 PHE A C 1
ATOM 2148 O O . PHE A 1 266 ? -13.798 -6.083 35.989 1.00 92.00 266 PHE A O 1
ATOM 2155 N N . SER A 1 267 ? -11.897 -6.904 35.136 1.00 91.62 267 SER A N 1
ATOM 2156 C CA . SER A 1 267 ? -12.154 -8.283 35.572 1.00 91.62 267 SER A CA 1
ATOM 2157 C C . SER A 1 267 ? -12.403 -8.395 37.089 1.00 91.62 267 SER A C 1
ATOM 2159 O O . SER A 1 267 ? -13.417 -8.991 37.456 1.00 91.62 267 SER A O 1
ATOM 2161 N N . PRO A 1 268 ? -11.574 -7.803 37.980 1.00 93.75 268 PRO A N 1
ATOM 2162 C CA . PRO A 1 268 ? -11.851 -7.838 39.417 1.00 93.75 268 PRO A CA 1
ATOM 2163 C C . PRO A 1 268 ? -13.111 -7.050 39.799 1.00 93.75 268 PRO A C 1
ATOM 2165 O O . PRO A 1 268 ? -13.852 -7.500 40.663 1.00 93.75 268 PRO A O 1
ATOM 2168 N N . LEU A 1 269 ? -13.410 -5.934 39.122 1.00 93.38 269 LEU A N 1
ATOM 2169 C CA . LEU A 1 269 ? -14.622 -5.144 39.386 1.00 93.38 269 LEU A CA 1
ATOM 2170 C C . LEU A 1 269 ? -15.905 -5.910 39.029 1.00 93.38 269 LEU A C 1
ATOM 2172 O O . LEU A 1 269 ? -16.900 -5.823 39.740 1.00 93.38 269 LEU A O 1
ATOM 2176 N N . VAL A 1 270 ? -15.892 -6.684 37.940 1.00 94.12 270 VAL A N 1
ATOM 2177 C CA . VAL A 1 270 ? -17.027 -7.544 37.568 1.00 94.12 270 VAL A CA 1
ATOM 2178 C C . VAL A 1 270 ? -17.189 -8.695 38.559 1.00 94.12 270 VAL A C 1
ATOM 2180 O O . VAL A 1 270 ? -18.318 -9.019 38.914 1.00 94.12 270 VAL A O 1
ATOM 2183 N N . ALA A 1 271 ? -16.088 -9.282 39.039 1.00 94.88 271 ALA A N 1
ATOM 2184 C CA . ALA A 1 271 ? -16.134 -10.312 40.078 1.00 94.88 271 ALA A CA 1
ATOM 2185 C C . ALA A 1 271 ? -16.667 -9.759 41.414 1.00 94.88 271 ALA A C 1
ATOM 2187 O O . ALA A 1 271 ? -17.448 -10.421 42.093 1.00 94.88 271 ALA A O 1
ATOM 2188 N N . GLU A 1 272 ? -16.296 -8.528 41.772 1.00 94.06 272 GLU A N 1
ATOM 2189 C CA . GLU A 1 272 ? -16.843 -7.831 42.937 1.00 94.06 272 GLU A CA 1
ATOM 2190 C C . GLU A 1 272 ? -18.347 -7.559 42.777 1.00 94.06 272 GLU A C 1
ATOM 2192 O O . GLU A 1 272 ? -19.120 -7.839 43.693 1.00 94.06 272 GLU A O 1
ATOM 2197 N N . ALA A 1 273 ? -18.783 -7.092 41.601 1.00 93.25 273 ALA A N 1
ATOM 2198 C CA . ALA A 1 273 ? -20.199 -6.898 41.297 1.00 93.25 273 ALA A CA 1
ATOM 2199 C C . ALA A 1 273 ? -21.002 -8.212 41.364 1.00 93.25 273 ALA A C 1
ATOM 2201 O O . ALA A 1 273 ? -22.112 -8.216 41.895 1.00 93.25 273 ALA A O 1
ATOM 2202 N N . ASP A 1 274 ? -20.448 -9.328 40.880 1.00 95.69 274 ASP A N 1
ATOM 2203 C CA . ASP A 1 274 ? -21.067 -10.656 41.003 1.00 95.69 274 ASP A CA 1
ATOM 2204 C C . ASP A 1 274 ? -21.238 -11.045 42.476 1.00 95.69 274 ASP A C 1
ATOM 2206 O O . ASP A 1 274 ? -22.329 -11.392 42.925 1.00 95.69 274 ASP A O 1
ATOM 2210 N N . LEU A 1 275 ? -20.179 -10.889 43.272 1.00 94.38 275 LEU A N 1
ATOM 2211 C CA . LEU A 1 275 ? -20.196 -11.219 44.693 1.00 94.38 275 LEU A CA 1
ATOM 2212 C C . LEU A 1 275 ? -21.192 -10.354 45.480 1.00 94.38 275 LEU A C 1
ATOM 2214 O O . LEU A 1 275 ? -21.885 -10.870 46.359 1.00 94.38 275 LEU A O 1
ATOM 2218 N N . ILE A 1 276 ? -21.301 -9.061 45.160 1.00 91.19 276 ILE A N 1
ATOM 2219 C CA . ILE A 1 276 ? -22.336 -8.178 45.717 1.00 91.19 276 ILE A CA 1
ATOM 2220 C C . ILE A 1 276 ? -23.728 -8.665 45.303 1.00 91.19 276 ILE A C 1
ATOM 2222 O O . ILE A 1 276 ? -24.591 -8.826 46.163 1.00 91.19 276 ILE A O 1
ATOM 2226 N N . SER A 1 277 ? -23.946 -8.954 44.017 1.00 92.75 277 SER A N 1
ATOM 2227 C CA . SER A 1 277 ? -25.239 -9.440 43.525 1.00 92.75 277 SER A CA 1
ATOM 2228 C C . SER A 1 277 ? -25.662 -10.741 44.215 1.00 92.75 277 SER A C 1
ATOM 2230 O O . SER A 1 277 ? -26.801 -10.859 44.662 1.00 92.75 277 SER A O 1
ATOM 2232 N N . GLN A 1 278 ? -24.742 -11.692 44.381 1.00 93.44 278 GLN A N 1
ATOM 2233 C CA . GLN A 1 278 ? -25.002 -12.950 45.080 1.00 93.44 278 GLN A CA 1
ATOM 2234 C C . GLN A 1 278 ? -25.320 -12.743 46.566 1.00 93.44 278 GLN A C 1
ATOM 2236 O O . GLN A 1 278 ? -26.163 -13.454 47.114 1.00 93.44 278 GLN A O 1
ATOM 2241 N N . LYS A 1 279 ? -24.664 -11.783 47.233 1.00 90.31 279 LYS A N 1
ATOM 2242 C CA . LYS A 1 279 ? -24.974 -11.422 48.626 1.00 90.31 279 LYS A CA 1
ATOM 2243 C C . LYS A 1 279 ? -26.378 -10.837 48.757 1.00 90.31 279 LYS A C 1
ATOM 2245 O O . LYS A 1 279 ? -27.103 -11.252 49.653 1.00 90.31 279 LYS A O 1
ATOM 2250 N N . GLU A 1 280 ? -26.777 -9.935 47.864 1.00 88.81 280 GLU A N 1
ATOM 2251 C CA . GLU A 1 280 ? -28.114 -9.329 47.910 1.00 88.81 280 GLU A CA 1
ATOM 2252 C C . GLU A 1 280 ? -29.230 -10.344 47.640 1.00 88.81 280 GLU A C 1
ATOM 2254 O O . GLU A 1 280 ? -30.248 -10.330 48.326 1.00 88.81 280 GLU A O 1
ATOM 2259 N N . VAL A 1 281 ? -29.022 -11.287 46.715 1.00 91.00 281 VAL A N 1
ATOM 2260 C CA . VAL A 1 281 ? -29.972 -12.391 46.492 1.00 91.00 281 VAL A CA 1
ATOM 2261 C C . VAL A 1 281 ? -30.122 -13.249 47.752 1.00 91.00 281 VAL A C 1
ATOM 2263 O O . VAL A 1 281 ? -31.242 -13.527 48.173 1.00 91.00 281 VAL A O 1
ATOM 2266 N N . LYS A 1 282 ? -29.011 -13.602 48.414 1.00 90.25 282 LYS A N 1
ATOM 2267 C CA . LYS A 1 282 ? -29.054 -14.348 49.684 1.00 90.25 282 LYS A CA 1
ATOM 2268 C C . LYS A 1 282 ? -29.759 -13.563 50.791 1.00 90.25 282 LYS A C 1
ATOM 2270 O O . LYS A 1 282 ? -30.533 -14.148 51.541 1.00 90.25 282 LYS A O 1
ATOM 2275 N N . ASN A 1 283 ? -29.515 -12.254 50.890 1.00 86.00 283 ASN A N 1
ATOM 2276 C CA . ASN A 1 283 ? -30.208 -11.391 51.849 1.00 86.00 283 ASN A CA 1
ATOM 2277 C C . ASN A 1 283 ? -31.718 -11.398 51.590 1.00 86.00 283 ASN A C 1
ATOM 2279 O O . ASN A 1 283 ? -32.496 -11.575 52.524 1.00 86.00 283 ASN A O 1
ATOM 2283 N N . PHE A 1 284 ? -32.135 -11.250 50.330 1.00 88.88 284 PHE A N 1
ATOM 2284 C CA . PHE A 1 284 ? -33.540 -11.332 49.943 1.00 88.88 284 PHE A CA 1
ATOM 2285 C C . PHE A 1 284 ? -34.171 -12.675 50.332 1.00 88.88 284 PHE A C 1
ATOM 2287 O O . PHE A 1 284 ? -35.259 -12.677 50.905 1.00 88.88 284 PHE A O 1
ATOM 2294 N N . ASP A 1 285 ? -33.491 -13.800 50.102 1.00 88.38 285 ASP A N 1
ATOM 2295 C CA . ASP A 1 285 ? -33.993 -15.122 50.496 1.00 88.38 285 ASP A CA 1
ATOM 2296 C C . ASP A 1 285 ? -34.187 -15.242 52.017 1.00 88.38 285 ASP A C 1
ATOM 2298 O O . ASP A 1 285 ? -35.194 -15.795 52.466 1.00 88.38 285 ASP A O 1
ATOM 2302 N N . VAL A 1 286 ? -33.275 -14.674 52.816 1.00 87.06 286 VAL A N 1
ATOM 2303 C CA . VAL A 1 286 ? -33.415 -14.605 54.282 1.00 87.06 286 VAL A CA 1
ATOM 2304 C C . VAL A 1 286 ? -34.628 -13.756 54.670 1.00 87.06 286 VAL A C 1
ATOM 2306 O O . VAL A 1 286 ? -35.490 -14.236 55.404 1.00 87.06 286 VAL A O 1
ATOM 2309 N N . PHE A 1 287 ? -34.767 -12.543 54.120 1.00 84.81 287 PHE A N 1
ATOM 2310 C CA . PHE A 1 287 ? -35.932 -11.685 54.383 1.00 84.81 287 PHE A CA 1
ATOM 2311 C C . PHE A 1 287 ? -37.246 -12.335 53.946 1.00 84.81 287 PHE A C 1
ATOM 2313 O O . PHE A 1 287 ? -38.264 -12.171 54.615 1.00 84.81 287 PHE A O 1
ATOM 2320 N N . LYS A 1 288 ? -37.242 -13.098 52.852 1.00 86.56 288 LYS A N 1
ATOM 2321 C CA . LYS A 1 288 ? -38.405 -13.855 52.387 1.00 86.56 288 LYS A CA 1
ATOM 2322 C C . LYS A 1 288 ? -38.802 -14.938 53.387 1.00 86.56 288 LYS A C 1
ATOM 2324 O O . LYS A 1 288 ? -39.980 -15.062 53.707 1.00 86.56 288 LYS A O 1
ATOM 2329 N N . GLN A 1 289 ? -37.837 -15.710 53.887 1.00 87.00 289 GLN A N 1
ATOM 2330 C CA . GLN A 1 289 ? -38.089 -16.749 54.890 1.00 87.00 289 GLN A CA 1
ATOM 2331 C C . GLN A 1 289 ? -38.586 -16.155 56.209 1.00 87.00 289 GLN A C 1
ATOM 2333 O O . GLN A 1 289 ? -39.552 -16.655 56.782 1.00 87.00 289 GLN A O 1
ATOM 2338 N N . ASP A 1 290 ? -37.963 -15.075 56.672 1.00 82.00 290 ASP A N 1
ATOM 2339 C CA . ASP A 1 290 ? -38.355 -14.391 57.902 1.00 82.00 290 ASP A CA 1
ATOM 2340 C C . ASP A 1 290 ? -39.735 -13.726 57.765 1.00 82.00 290 ASP A C 1
ATOM 2342 O O . ASP A 1 290 ? -40.536 -13.783 58.697 1.00 82.00 290 ASP A O 1
ATOM 2346 N N . TYR A 1 291 ? -40.077 -13.198 56.582 1.00 80.56 291 TYR A N 1
ATOM 2347 C CA . TYR A 1 291 ? -41.422 -12.694 56.293 1.00 80.56 291 TYR A CA 1
ATOM 2348 C C . TYR A 1 291 ? -42.480 -13.804 56.374 1.00 80.56 291 TYR A C 1
ATOM 2350 O O . TYR A 1 291 ? -43.529 -13.611 56.986 1.00 80.56 291 TYR A O 1
ATOM 2358 N N . VAL A 1 292 ? -42.200 -14.983 55.808 1.00 82.38 292 VAL A N 1
ATOM 2359 C CA . VAL A 1 292 ? -43.101 -16.146 55.892 1.00 82.38 292 VAL A CA 1
ATOM 2360 C C . VAL A 1 292 ? -43.300 -16.581 57.347 1.00 82.38 292 VAL A C 1
ATOM 2362 O O . VAL A 1 292 ? -44.440 -16.732 57.781 1.00 82.38 292 VAL A O 1
ATOM 2365 N N . LYS A 1 293 ? -42.221 -16.685 58.135 1.00 81.25 293 LYS A N 1
ATOM 2366 C CA . LYS A 1 293 ? -42.308 -16.998 59.575 1.00 81.25 293 LYS A CA 1
ATOM 2367 C C . LYS A 1 293 ? -43.098 -15.947 60.352 1.00 81.25 293 LYS A C 1
ATOM 2369 O O . LYS A 1 293 ? -43.842 -16.288 61.271 1.00 81.25 293 LYS A O 1
ATOM 2374 N N . LEU A 1 294 ? -42.947 -14.668 60.005 1.00 77.94 294 LEU A N 1
ATOM 2375 C CA . LEU A 1 294 ? -43.702 -13.580 60.620 1.00 77.94 294 LEU A CA 1
ATOM 2376 C C . LEU A 1 294 ? -45.199 -13.721 60.320 1.00 77.94 294 LEU A C 1
ATOM 2378 O O . LEU A 1 294 ? -46.007 -13.611 61.238 1.00 77.94 294 LEU A O 1
ATOM 2382 N N . LEU A 1 295 ? -45.575 -14.007 59.070 1.00 76.12 295 LEU A N 1
ATOM 2383 C CA . LEU A 1 295 ? -46.971 -14.254 58.697 1.00 76.12 295 LEU A CA 1
ATOM 2384 C C . LEU A 1 295 ? -47.566 -15.458 59.444 1.00 76.12 295 LEU A C 1
ATOM 2386 O O . LEU A 1 295 ? -48.735 -15.425 59.823 1.00 76.12 295 LEU A O 1
ATOM 2390 N N . GLU A 1 296 ? -46.776 -16.503 59.689 1.00 76.94 296 GLU A N 1
ATOM 2391 C CA . GLU A 1 296 ? -47.176 -17.639 60.529 1.00 76.94 296 GLU A CA 1
ATOM 2392 C C . GLU A 1 296 ? -47.311 -17.245 62.012 1.00 76.94 296 GLU A C 1
ATOM 2394 O O . GLU A 1 296 ? -48.275 -17.630 62.670 1.00 76.94 296 GLU A O 1
ATOM 2399 N N . SER A 1 297 ? -46.408 -16.410 62.531 1.00 72.62 297 SER A N 1
ATOM 2400 C CA . SER A 1 297 ? -46.423 -15.933 63.927 1.00 72.62 297 SER A CA 1
ATOM 2401 C C . SER A 1 297 ? -47.530 -14.906 64.202 1.00 72.62 297 SER A C 1
ATOM 2403 O O . SER A 1 297 ? -47.998 -14.769 65.328 1.00 72.62 297 SER A O 1
ATOM 2405 N N . LEU A 1 298 ? -48.021 -14.201 63.180 1.00 69.81 298 LEU A N 1
ATOM 2406 C CA . LEU A 1 298 ? -49.238 -13.392 63.301 1.00 69.81 298 LEU A CA 1
ATOM 2407 C C . LEU A 1 298 ? -50.488 -14.263 63.526 1.00 69.81 298 LEU A C 1
ATOM 2409 O O . LEU A 1 298 ? -51.484 -13.762 64.041 1.00 69.81 298 LEU A O 1
ATOM 2413 N N . LYS A 1 299 ? -50.435 -15.563 63.191 1.00 69.88 299 LYS A N 1
ATOM 2414 C CA . LYS A 1 299 ? -51.502 -16.538 63.481 1.00 69.88 299 LYS A CA 1
ATOM 2415 C C . LYS A 1 299 ? -51.361 -17.175 64.871 1.00 69.88 299 LYS A C 1
ATOM 2417 O O . LYS A 1 299 ? -52.368 -17.594 65.438 1.00 69.88 299 LYS A O 1
ATOM 2422 N N . HIS A 1 300 ? -50.149 -17.224 65.438 1.00 60.44 300 HIS A N 1
ATOM 2423 C CA . HIS A 1 300 ? -49.861 -17.787 66.765 1.00 60.44 300 HIS A CA 1
ATOM 2424 C C . HIS A 1 300 ? -48.788 -16.963 67.505 1.00 60.44 300 HIS A C 1
ATOM 2426 O O . HIS A 1 300 ? -47.655 -16.893 67.030 1.00 60.44 300 HIS A O 1
ATOM 2432 N N . PRO A 1 301 ? -49.087 -16.368 68.678 1.00 52.62 301 PRO A N 1
ATOM 2433 C CA . PRO A 1 301 ? -48.211 -15.389 69.308 1.00 52.62 301 PRO A CA 1
ATOM 2434 C C . PRO A 1 301 ? -46.958 -16.062 69.872 1.00 52.62 301 PRO A C 1
ATOM 2436 O O . PRO A 1 301 ? -46.983 -16.634 70.958 1.00 52.62 301 PRO A O 1
ATOM 2439 N N . ASN A 1 302 ? -45.843 -15.961 69.152 1.00 51.72 302 ASN A N 1
ATOM 2440 C CA . ASN A 1 302 ? -44.519 -16.161 69.723 1.00 51.72 302 ASN A CA 1
ATOM 2441 C C . ASN A 1 302 ? -43.556 -15.089 69.191 1.00 51.72 302 ASN A C 1
ATOM 2443 O O . ASN A 1 302 ? -43.510 -14.851 67.983 1.00 51.72 302 ASN A O 1
ATOM 2447 N N . PRO A 1 303 ? -42.793 -14.415 70.066 1.00 47.38 303 PRO A N 1
ATOM 2448 C CA . PRO A 1 303 ? -41.908 -13.338 69.660 1.00 47.38 303 PRO A CA 1
ATOM 2449 C C . PRO A 1 303 ? -40.595 -13.926 69.134 1.00 47.38 303 PRO A C 1
ATOM 2451 O O . PRO A 1 303 ? -39.834 -14.526 69.889 1.00 47.38 303 PRO A O 1
ATOM 2454 N N . SER A 1 304 ? -40.304 -13.744 67.846 1.00 47.94 304 SER A N 1
ATOM 2455 C CA . SER A 1 304 ? -38.962 -13.984 67.304 1.00 47.94 304 SER A CA 1
ATOM 2456 C C . SER A 1 304 ? -38.340 -12.668 66.847 1.00 47.94 304 SER A C 1
ATOM 2458 O O . SER A 1 304 ? -39.015 -11.815 66.271 1.00 47.94 304 SER A O 1
ATOM 2460 N N . ALA A 1 305 ? -37.067 -12.483 67.196 1.00 48.97 305 ALA A N 1
ATOM 2461 C CA . ALA A 1 305 ? -36.334 -11.231 67.073 1.00 48.97 305 ALA A CA 1
ATOM 2462 C C . ALA A 1 305 ? -35.995 -10.893 65.615 1.00 48.97 305 ALA A C 1
ATOM 2464 O O . ALA A 1 305 ? -35.557 -11.751 64.852 1.00 48.97 305 ALA A O 1
ATOM 2465 N N . ALA A 1 306 ? -36.159 -9.617 65.259 1.00 50.88 306 ALA A N 1
ATOM 2466 C CA . ALA A 1 306 ? -35.829 -9.090 63.944 1.00 50.88 306 ALA A CA 1
ATOM 2467 C C . ALA A 1 306 ? -34.318 -9.152 63.668 1.00 50.88 306 ALA A C 1
ATOM 2469 O O . ALA A 1 306 ? -33.496 -8.660 64.445 1.00 50.88 306 ALA A O 1
ATOM 2470 N N . THR A 1 307 ? -33.971 -9.726 62.523 1.00 52.81 307 THR A N 1
ATOM 2471 C CA . THR A 1 307 ? -32.610 -9.846 62.001 1.00 52.81 307 THR A CA 1
ATOM 2472 C C . THR A 1 307 ? -32.044 -8.451 61.665 1.00 52.81 307 THR A C 1
ATOM 2474 O O . THR A 1 307 ? -32.762 -7.628 61.082 1.00 52.81 307 THR A O 1
ATOM 2477 N N . PRO A 1 308 ? -30.783 -8.131 62.026 1.00 50.94 308 PRO A N 1
ATOM 2478 C CA . PRO A 1 308 ? -30.175 -6.838 61.717 1.00 50.94 308 PRO A CA 1
ATOM 2479 C C . PRO A 1 308 ? -30.033 -6.603 60.210 1.00 50.94 308 PRO A C 1
ATOM 2481 O O . PRO A 1 308 ? -29.800 -7.530 59.437 1.00 50.94 308 PRO A O 1
ATOM 2484 N N . ILE A 1 309 ? -30.133 -5.335 59.811 1.00 50.94 309 ILE A N 1
ATOM 2485 C CA . ILE A 1 309 ? -30.064 -4.886 58.416 1.00 50.94 309 ILE A CA 1
ATOM 2486 C C . ILE A 1 309 ? -28.625 -5.063 57.886 1.00 50.94 309 ILE A C 1
ATOM 2488 O O . ILE A 1 309 ? -27.695 -4.527 58.496 1.00 50.94 309 ILE A O 1
ATOM 2492 N N . PRO A 1 310 ? -28.411 -5.771 56.760 1.00 53.28 310 PRO A N 1
ATOM 2493 C CA . PRO A 1 310 ? -27.112 -5.814 56.098 1.00 53.28 310 PRO A CA 1
ATOM 2494 C C . PRO A 1 310 ? -26.731 -4.435 55.522 1.00 53.28 310 PRO A C 1
ATOM 2496 O O . PRO A 1 310 ? -27.607 -3.659 55.141 1.00 53.28 310 PRO A O 1
ATOM 2499 N N . PRO A 1 311 ? -25.431 -4.111 55.434 1.00 55.06 311 PRO A N 1
ATOM 2500 C CA . PRO A 1 311 ? -24.953 -2.802 54.994 1.00 55.06 311 PRO A CA 1
ATOM 2501 C C . PRO A 1 311 ? -25.305 -2.486 53.528 1.00 55.06 311 PRO A C 1
ATOM 2503 O O . PRO A 1 311 ? -25.439 -3.379 52.695 1.00 55.06 311 PRO A O 1
ATOM 2506 N N . LEU A 1 312 ? -25.391 -1.187 53.213 1.00 58.97 312 LEU A N 1
ATOM 2507 C CA . LEU A 1 312 ? -25.612 -0.632 51.870 1.00 58.97 312 LEU A CA 1
ATOM 2508 C C . LEU A 1 312 ? -24.521 -1.086 50.868 1.00 58.97 312 LEU A C 1
ATOM 2510 O O . LEU A 1 312 ? -23.514 -0.400 50.701 1.00 58.97 312 LEU A O 1
ATOM 2514 N N . HIS A 1 313 ? -24.728 -2.179 50.125 1.00 74.12 313 HIS A N 1
ATOM 2515 C CA . HIS A 1 313 ? -23.839 -2.541 49.003 1.00 74.12 313 HIS A CA 1
ATOM 2516 C C . HIS A 1 313 ? -24.158 -1.791 47.692 1.00 74.12 313 HIS A C 1
ATOM 2518 O O . HIS A 1 313 ? -23.382 -1.852 46.734 1.00 74.12 313 HIS A O 1
ATOM 2524 N N . HIS A 1 314 ? -25.272 -1.048 47.633 1.00 76.31 314 HIS A N 1
ATOM 2525 C CA . HIS A 1 314 ? -25.700 -0.334 46.422 1.00 76.31 314 HIS A CA 1
ATOM 2526 C C . HIS A 1 314 ? -24.728 0.784 46.002 1.00 76.31 314 HIS A C 1
ATOM 2528 O O . HIS A 1 314 ? -24.538 1.016 44.811 1.00 76.31 314 HIS A O 1
ATOM 2534 N N . ILE A 1 315 ? -24.064 1.442 46.963 1.00 81.69 315 ILE A N 1
ATOM 2535 C CA . ILE A 1 315 ? -23.088 2.509 46.690 1.00 81.69 315 ILE A CA 1
ATOM 2536 C C . ILE A 1 315 ? -21.898 1.941 45.907 1.00 81.69 315 ILE A C 1
ATOM 2538 O O . ILE A 1 315 ? -21.519 2.482 44.868 1.00 81.69 315 ILE A O 1
ATOM 2542 N N . THR A 1 316 ? -21.342 0.813 46.361 1.00 86.69 316 THR A N 1
ATOM 2543 C CA . THR A 1 316 ? -20.225 0.135 45.687 1.00 86.69 316 THR A CA 1
ATOM 2544 C C . THR A 1 316 ? -20.615 -0.327 44.284 1.00 86.69 316 THR A C 1
ATOM 2546 O O . THR A 1 316 ? -19.865 -0.102 43.335 1.00 86.69 316 THR A O 1
ATOM 2549 N N . MET A 1 317 ? -21.814 -0.898 44.123 1.00 87.75 317 MET A N 1
ATOM 2550 C CA . MET A 1 317 ? -22.328 -1.313 42.814 1.00 87.75 317 MET A CA 1
ATOM 2551 C C . MET A 1 317 ? -22.443 -0.128 41.837 1.00 87.75 317 MET A C 1
ATOM 2553 O O . MET A 1 317 ? -21.959 -0.215 40.706 1.00 87.75 317 MET A O 1
ATOM 2557 N N . ASN A 1 318 ? -22.986 1.007 42.289 1.00 88.00 318 ASN A N 1
ATOM 2558 C CA . ASN A 1 318 ? -23.084 2.228 41.484 1.00 88.00 318 ASN A CA 1
ATOM 2559 C C . ASN A 1 318 ? -21.704 2.787 41.113 1.00 88.00 318 ASN A C 1
ATOM 2561 O O . ASN A 1 318 ? -21.501 3.239 39.985 1.00 88.00 318 ASN A O 1
ATOM 2565 N N . HIS A 1 319 ? -20.724 2.721 42.020 1.00 90.31 319 HIS A N 1
ATOM 2566 C CA . HIS A 1 319 ? -19.347 3.108 41.707 1.00 90.31 319 HIS A CA 1
ATOM 2567 C C . HIS A 1 319 ? -18.718 2.216 40.630 1.00 90.31 319 HIS A C 1
ATOM 2569 O O . HIS A 1 319 ? -18.084 2.741 39.711 1.00 90.31 319 HIS A O 1
ATOM 2575 N N . ILE A 1 320 ? -18.912 0.893 40.702 1.00 92.00 320 ILE A N 1
ATOM 2576 C CA . ILE A 1 320 ? -18.427 -0.049 39.681 1.00 92.00 320 ILE A CA 1
ATOM 2577 C C . ILE A 1 320 ? -19.062 0.271 38.324 1.00 92.00 320 ILE A C 1
ATOM 2579 O O . ILE A 1 320 ? -18.349 0.427 37.327 1.00 92.00 320 ILE A O 1
ATOM 2583 N N . GLN A 1 321 ? -20.386 0.435 38.292 1.00 92.81 321 GLN A N 1
ATOM 2584 C CA . GLN A 1 321 ? -21.124 0.777 37.081 1.00 92.81 321 GLN A CA 1
ATOM 2585 C C . GLN A 1 321 ? -20.632 2.090 36.468 1.00 92.81 321 GLN A C 1
ATOM 2587 O O . GLN A 1 321 ? -20.348 2.147 35.269 1.00 92.81 321 GLN A O 1
ATOM 2592 N N . LYS A 1 322 ? -20.479 3.130 37.296 1.00 92.94 322 LYS A N 1
ATOM 2593 C CA . LYS A 1 322 ? -19.995 4.447 36.876 1.00 92.94 322 LYS A CA 1
ATOM 2594 C C . LYS A 1 322 ? -18.618 4.364 36.244 1.00 92.94 322 LYS A C 1
ATOM 2596 O O . LYS A 1 322 ? -18.405 4.895 35.158 1.00 92.94 322 LYS A O 1
ATOM 2601 N N . ARG A 1 323 ? -17.706 3.630 36.876 1.00 93.38 323 ARG A N 1
ATOM 2602 C CA . ARG A 1 323 ? -16.338 3.470 36.386 1.00 93.38 323 ARG A CA 1
ATOM 2603 C C . ARG A 1 323 ? -16.291 2.735 35.039 1.00 93.38 323 ARG A C 1
ATOM 2605 O O . ARG A 1 323 ? -15.547 3.148 34.155 1.00 93.38 323 ARG A O 1
ATOM 2612 N N . ILE A 1 324 ? -17.107 1.692 34.850 1.00 93.31 324 ILE A N 1
ATOM 2613 C CA . ILE A 1 324 ? -17.213 0.966 33.569 1.00 93.31 324 ILE A CA 1
ATOM 2614 C C . ILE A 1 324 ? -17.815 1.860 32.477 1.00 93.31 324 ILE A C 1
ATOM 2616 O O . ILE A 1 324 ? -17.280 1.913 31.370 1.00 93.31 324 ILE A O 1
ATOM 2620 N N . PHE A 1 325 ? -18.887 2.589 32.789 1.00 92.88 325 PHE A N 1
ATOM 2621 C CA . PHE A 1 325 ? -19.542 3.522 31.870 1.00 92.88 325 PHE A CA 1
ATOM 2622 C C . PHE A 1 325 ? -18.597 4.636 31.399 1.00 92.88 325 PHE A C 1
ATOM 2624 O O . PHE A 1 325 ? -18.445 4.869 30.200 1.00 92.88 325 PHE A O 1
ATOM 2631 N N . GLU A 1 326 ? -17.901 5.292 32.331 1.00 93.00 326 GLU A N 1
ATOM 2632 C CA . GLU A 1 326 ? -16.926 6.335 32.007 1.00 93.00 326 GLU A CA 1
ATOM 2633 C C . GLU A 1 326 ? -15.790 5.790 31.135 1.00 93.00 326 GLU A C 1
ATOM 2635 O O . GLU A 1 326 ? -15.384 6.432 30.165 1.00 93.00 326 GLU A O 1
ATOM 2640 N N . SER A 1 327 ? -15.291 4.588 31.435 1.00 93.12 327 SER A N 1
ATOM 2641 C CA . SER A 1 327 ? -14.278 3.927 30.610 1.00 93.12 327 SER A CA 1
ATOM 2642 C C . SER A 1 327 ? -14.790 3.558 29.221 1.00 93.12 327 SER A C 1
ATOM 2644 O O . SER A 1 327 ? -14.038 3.675 28.251 1.00 93.12 327 SER A O 1
ATOM 2646 N N . LYS A 1 328 ? -16.068 3.188 29.091 1.00 91.31 328 LYS A N 1
ATOM 2647 C CA . LYS A 1 328 ? -16.688 2.947 27.789 1.00 91.31 328 LYS A CA 1
ATOM 2648 C C . LYS A 1 328 ? -16.791 4.217 26.947 1.00 91.31 328 LYS A C 1
ATOM 2650 O O . LYS A 1 328 ? -16.381 4.223 25.789 1.00 91.31 328 LYS A O 1
ATOM 2655 N N . ASN A 1 329 ? -17.200 5.329 27.540 1.00 92.56 329 ASN A N 1
ATOM 2656 C CA . ASN A 1 329 ? -17.197 6.608 26.833 1.00 92.56 329 ASN A CA 1
ATOM 2657 C C . ASN A 1 329 ? -15.776 7.061 26.451 1.00 92.56 329 ASN A C 1
ATOM 2659 O O . ASN A 1 329 ? -15.566 7.542 25.338 1.00 92.56 329 ASN A O 1
ATOM 2663 N N . LYS A 1 330 ? -14.766 6.824 27.303 1.00 92.44 330 LYS A N 1
ATOM 2664 C CA . LYS A 1 330 ? -13.356 7.104 26.967 1.00 92.44 330 LYS A CA 1
ATOM 2665 C C . LYS A 1 330 ? -12.867 6.313 25.750 1.00 92.44 330 LYS A C 1
ATOM 2667 O O . LYS A 1 330 ? -12.182 6.889 24.904 1.00 92.44 330 LYS A O 1
ATOM 2672 N N . ILE A 1 331 ? -13.199 5.022 25.640 1.00 91.69 331 ILE A N 1
ATOM 2673 C CA . ILE A 1 331 ? -12.783 4.225 24.477 1.00 91.69 331 ILE A CA 1
ATOM 2674 C C . ILE A 1 331 ? -13.531 4.628 23.205 1.00 91.69 331 ILE A C 1
ATOM 2676 O O . ILE A 1 331 ? -12.904 4.665 22.153 1.00 91.69 331 ILE A O 1
ATOM 2680 N N . ILE A 1 332 ? -14.816 4.998 23.294 1.00 91.00 332 ILE A N 1
ATOM 2681 C CA . ILE A 1 332 ? -15.588 5.514 22.152 1.00 91.00 332 ILE A CA 1
ATOM 2682 C C . ILE A 1 332 ? -14.897 6.766 21.607 1.00 91.00 332 ILE A C 1
ATOM 2684 O O . ILE A 1 332 ? -14.507 6.803 20.443 1.00 91.00 332 ILE A O 1
ATOM 2688 N N . VAL A 1 333 ? -14.637 7.759 22.462 1.00 90.94 333 VAL A N 1
ATOM 2689 C CA . VAL A 1 333 ? -13.928 8.988 22.066 1.00 90.94 333 VAL A CA 1
ATOM 2690 C C . VAL A 1 333 ? -12.579 8.663 21.418 1.00 90.94 333 VAL A C 1
ATOM 2692 O O . VAL A 1 333 ? -12.233 9.213 20.371 1.00 90.94 333 VAL A O 1
ATOM 2695 N N . HIS A 1 334 ? -11.814 7.744 22.012 1.00 91.12 334 HIS A N 1
ATOM 2696 C CA . HIS A 1 334 ? -10.521 7.339 21.473 1.00 91.12 334 HIS A CA 1
ATOM 2697 C C . HIS A 1 334 ? -10.630 6.659 20.104 1.00 91.12 334 HIS A C 1
ATOM 2699 O O . HIS A 1 334 ? -9.878 7.015 19.200 1.00 91.12 334 HIS A O 1
ATOM 2705 N N . LEU A 1 335 ? -11.564 5.719 19.938 1.00 90.50 335 LEU A N 1
ATOM 2706 C CA . LEU A 1 335 ? -11.805 5.003 18.689 1.00 90.50 335 LEU A CA 1
ATOM 2707 C C . LEU A 1 335 ? -12.138 5.981 17.560 1.00 90.50 335 LEU A C 1
ATOM 2709 O O . LEU A 1 335 ? -11.505 5.929 16.511 1.00 90.50 335 LEU A O 1
ATOM 2713 N N . PHE A 1 336 ? -13.062 6.919 17.775 1.00 89.44 336 PHE A N 1
ATOM 2714 C CA . PHE A 1 336 ? -13.454 7.882 16.740 1.00 89.44 336 PHE A CA 1
ATOM 2715 C C . PHE A 1 336 ? -12.317 8.847 16.375 1.00 89.44 336 PHE A C 1
ATOM 2717 O O . PHE A 1 336 ? -12.078 9.103 15.192 1.00 89.44 336 PHE A O 1
ATOM 2724 N N . ASN A 1 337 ? -11.550 9.323 17.362 1.00 89.00 337 ASN A N 1
ATOM 2725 C CA . ASN A 1 337 ? -10.352 10.127 17.102 1.00 89.00 337 ASN A CA 1
ATOM 2726 C C . ASN A 1 337 ? -9.297 9.334 16.315 1.00 89.00 337 ASN A C 1
ATOM 2728 O O . ASN A 1 337 ? -8.692 9.861 15.378 1.00 89.00 337 ASN A O 1
ATOM 2732 N N . LYS A 1 338 ? -9.106 8.055 16.663 1.00 90.31 338 LYS A N 1
ATOM 2733 C CA . LYS A 1 338 ? -8.177 7.154 15.978 1.00 90.31 338 LYS A CA 1
ATOM 2734 C C . LYS A 1 338 ? -8.602 6.914 14.535 1.00 90.31 338 LYS A C 1
ATOM 2736 O O . LYS A 1 338 ? -7.780 7.049 13.638 1.00 90.31 338 LYS A O 1
ATOM 2741 N N . LEU A 1 339 ? -9.877 6.616 14.307 1.00 89.69 339 LEU A N 1
ATOM 2742 C CA . LEU A 1 339 ? -10.445 6.403 12.979 1.00 89.69 339 LEU A CA 1
ATOM 2743 C C . LEU A 1 339 ? -10.277 7.636 12.082 1.00 89.69 339 LEU A C 1
ATOM 2745 O O . LEU A 1 339 ? -9.875 7.493 10.928 1.00 89.69 339 LEU A O 1
ATOM 2749 N N . ARG A 1 340 ? -10.497 8.848 12.613 1.00 88.81 340 ARG A N 1
ATOM 2750 C CA . ARG A 1 340 ? -10.268 10.099 11.873 1.00 88.81 340 ARG A CA 1
ATOM 2751 C C . ARG A 1 340 ? -8.795 10.274 11.493 1.00 88.81 340 ARG A C 1
ATOM 2753 O O . ARG A 1 340 ? -8.501 10.461 10.316 1.00 88.81 340 ARG A O 1
ATOM 2760 N N . SER A 1 341 ? -7.877 10.127 12.454 1.00 91.56 341 SER A N 1
ATOM 2761 C CA . SER A 1 341 ? -6.433 10.225 12.181 1.00 91.56 341 SER A CA 1
ATOM 2762 C C . SER A 1 341 ? -5.972 9.177 11.160 1.00 91.56 341 SER A C 1
ATOM 2764 O O . SER A 1 341 ? -5.282 9.486 10.187 1.00 91.56 341 SER A O 1
ATOM 2766 N N . VAL A 1 342 ? -6.415 7.927 11.324 1.00 91.81 342 VAL A N 1
ATOM 2767 C CA . VAL A 1 342 ? -6.101 6.830 10.404 1.00 91.81 342 VAL A CA 1
ATOM 2768 C C . VAL A 1 342 ? -6.638 7.122 9.008 1.00 91.81 342 VAL A C 1
ATOM 2770 O O . VAL A 1 342 ? -5.902 6.928 8.045 1.00 91.81 342 VAL A O 1
ATOM 2773 N N . SER A 1 343 ? -7.863 7.632 8.876 1.00 90.88 343 SER A N 1
ATOM 2774 C CA . SER A 1 343 ? -8.439 8.030 7.587 1.00 90.88 343 SER A CA 1
ATOM 2775 C C . SER A 1 343 ? -7.594 9.105 6.890 1.00 90.88 343 SER A C 1
ATOM 2777 O O . SER A 1 343 ? -7.286 8.983 5.698 1.00 90.88 343 SER A O 1
ATOM 2779 N N . ASP A 1 344 ? -7.136 10.118 7.629 1.00 91.69 344 ASP A N 1
ATOM 2780 C CA . ASP A 1 344 ? -6.281 11.179 7.087 1.00 91.69 344 ASP A CA 1
ATOM 2781 C C . ASP A 1 344 ? -4.931 10.634 6.598 1.00 91.69 344 ASP A C 1
ATOM 2783 O O . ASP A 1 344 ? -4.483 10.954 5.489 1.00 91.69 344 ASP A O 1
ATOM 2787 N N . ILE A 1 345 ? -4.292 9.765 7.386 1.00 94.31 345 ILE A N 1
ATOM 2788 C CA . ILE A 1 345 ? -3.026 9.121 7.011 1.00 94.31 345 ILE A CA 1
ATOM 2789 C C . ILE A 1 345 ? -3.242 8.171 5.826 1.00 94.31 345 ILE A C 1
ATOM 2791 O O . ILE A 1 345 ? -2.468 8.206 4.869 1.00 94.31 345 ILE A O 1
ATOM 2795 N N . GLN A 1 346 ? -4.305 7.364 5.823 1.00 92.31 346 GLN A N 1
ATOM 2796 C CA . GLN A 1 346 ? -4.640 6.462 4.716 1.00 92.31 346 GLN A CA 1
ATOM 2797 C C . GLN A 1 346 ? -4.871 7.228 3.408 1.00 92.31 346 GLN A C 1
ATOM 2799 O O . GLN A 1 346 ? -4.398 6.799 2.353 1.00 92.31 346 GLN A O 1
ATOM 2804 N N . SER A 1 347 ? -5.534 8.387 3.460 1.00 94.50 347 SER A N 1
ATOM 2805 C CA . SER A 1 347 ? -5.699 9.277 2.305 1.00 94.50 347 SER A CA 1
ATOM 2806 C C . SER A 1 347 ? -4.348 9.760 1.769 1.00 94.50 347 SER A C 1
ATOM 2808 O O . SER A 1 347 ? -4.096 9.725 0.559 1.00 94.50 347 SER A O 1
ATOM 2810 N N . GLN A 1 348 ? -3.428 10.149 2.656 1.00 96.38 348 GLN A N 1
ATOM 2811 C CA . GLN A 1 348 ? -2.069 10.542 2.276 1.00 96.38 348 GLN A CA 1
ATOM 2812 C C . GLN A 1 348 ? -1.258 9.375 1.694 1.00 96.38 348 GLN A C 1
ATOM 2814 O O . GLN A 1 348 ? -0.571 9.561 0.687 1.00 96.38 348 GLN A O 1
ATOM 2819 N N . VAL A 1 349 ? -1.392 8.167 2.250 1.00 95.56 349 VAL A N 1
ATOM 2820 C CA . VAL A 1 349 ? -0.790 6.937 1.705 1.00 95.56 349 VAL A CA 1
ATOM 2821 C C . VAL A 1 349 ? -1.326 6.678 0.294 1.00 95.56 349 VAL A C 1
ATOM 2823 O O . VAL A 1 349 ? -0.553 6.442 -0.635 1.00 95.56 349 VAL A O 1
ATOM 2826 N N . GLY A 1 350 ? -2.636 6.830 0.085 1.00 94.44 350 GLY A N 1
ATOM 2827 C CA . GLY A 1 350 ? -3.265 6.754 -1.235 1.00 94.44 350 GLY A CA 1
ATOM 2828 C C . GLY A 1 350 ? -2.705 7.776 -2.232 1.00 94.44 350 GLY A C 1
ATOM 2829 O O . GLY A 1 350 ? -2.411 7.435 -3.379 1.00 94.44 350 GLY A O 1
ATOM 2830 N N . LYS A 1 351 ? -2.494 9.028 -1.805 1.00 96.25 351 LYS A N 1
ATOM 2831 C CA . LYS A 1 351 ? -1.840 10.060 -2.633 1.00 96.25 351 LYS A CA 1
ATOM 2832 C C . LYS A 1 351 ? -0.397 9.682 -2.976 1.00 96.25 351 LYS A C 1
ATOM 2834 O O . LYS A 1 351 ? 0.048 9.961 -4.088 1.00 96.25 351 LYS A O 1
ATOM 2839 N N . MET A 1 352 ? 0.327 9.039 -2.062 1.00 96.56 352 MET A N 1
ATOM 2840 C CA . MET A 1 352 ? 1.696 8.595 -2.311 1.00 96.56 352 MET A CA 1
ATOM 2841 C C . MET A 1 352 ? 1.759 7.464 -3.342 1.00 96.56 352 MET A C 1
ATOM 2843 O O . MET A 1 352 ? 2.580 7.539 -4.251 1.00 96.56 352 MET A O 1
ATOM 2847 N N . PHE A 1 353 ? 0.849 6.485 -3.297 1.00 95.62 353 PHE A N 1
ATOM 2848 C CA . PHE A 1 353 ? 0.752 5.463 -4.351 1.00 95.62 353 PHE A CA 1
ATOM 2849 C C . PHE A 1 353 ? 0.562 6.082 -5.743 1.00 95.62 353 PHE A C 1
ATOM 2851 O O . PHE A 1 353 ? 1.230 5.696 -6.701 1.00 95.62 353 PHE A O 1
ATOM 2858 N N . LYS A 1 354 ? -0.284 7.115 -5.855 1.00 95.75 354 LYS A N 1
ATOM 2859 C CA . LYS A 1 354 ? -0.451 7.859 -7.115 1.00 95.75 354 LYS A CA 1
ATOM 2860 C C . LYS A 1 354 ? 0.851 8.531 -7.566 1.00 95.75 354 LYS A C 1
ATOM 2862 O O . LYS A 1 354 ? 1.154 8.514 -8.756 1.00 95.75 354 LYS A O 1
ATOM 2867 N N . LYS A 1 355 ? 1.637 9.090 -6.636 1.00 96.12 355 LYS A N 1
ATOM 2868 C CA . LYS A 1 355 ? 2.960 9.664 -6.943 1.00 96.12 355 LYS A CA 1
ATOM 2869 C C . LYS A 1 355 ? 3.942 8.604 -7.441 1.00 96.12 355 LYS A C 1
ATOM 2871 O O . LYS A 1 355 ? 4.614 8.861 -8.431 1.00 96.12 355 LYS A O 1
ATOM 2876 N N . VAL A 1 356 ? 3.985 7.424 -6.820 1.00 95.50 356 VAL A N 1
ATOM 2877 C CA . VAL A 1 356 ? 4.837 6.307 -7.272 1.00 95.50 356 VAL A CA 1
ATOM 2878 C C . VAL A 1 356 ? 4.485 5.898 -8.700 1.00 95.50 356 VAL A C 1
ATOM 2880 O O . VAL A 1 356 ? 5.371 5.805 -9.545 1.00 95.50 356 VAL A O 1
ATOM 2883 N N . ASN A 1 357 ? 3.195 5.752 -9.011 1.00 94.56 357 ASN A N 1
ATOM 2884 C CA . ASN A 1 357 ? 2.757 5.448 -10.375 1.00 94.56 357 ASN A CA 1
ATOM 2885 C C . ASN A 1 357 ? 3.162 6.548 -11.368 1.00 94.56 357 ASN A C 1
ATOM 2887 O O . ASN A 1 357 ? 3.630 6.250 -12.465 1.00 94.56 357 ASN A O 1
ATOM 2891 N N . ALA A 1 358 ? 3.057 7.819 -10.974 1.00 96.69 358 ALA A N 1
ATOM 2892 C CA . ALA A 1 358 ? 3.540 8.926 -11.793 1.00 96.69 358 ALA A CA 1
ATOM 2893 C C . ALA A 1 358 ? 5.064 8.867 -12.009 1.00 96.69 358 ALA A C 1
ATOM 2895 O O . ALA A 1 358 ? 5.528 9.116 -13.119 1.00 96.69 358 ALA A O 1
ATOM 2896 N N . TRP A 1 359 ? 5.849 8.499 -10.991 1.00 97.81 359 TRP A N 1
ATOM 2897 C CA . TRP A 1 359 ? 7.298 8.316 -11.120 1.00 97.81 359 TRP A CA 1
ATOM 2898 C C . TRP A 1 359 ? 7.665 7.187 -12.077 1.00 97.81 359 TRP A C 1
ATOM 2900 O O . TRP A 1 359 ? 8.583 7.360 -12.871 1.00 97.81 359 TRP A O 1
ATOM 2910 N N . VAL A 1 360 ? 6.926 6.074 -12.063 1.00 96.31 360 VAL A N 1
ATOM 2911 C CA . VAL A 1 360 ? 7.102 4.985 -13.036 1.00 96.31 360 VAL A CA 1
ATOM 2912 C C . VAL A 1 360 ? 6.896 5.498 -14.461 1.00 96.31 360 VAL A C 1
ATOM 2914 O O . VAL A 1 360 ? 7.730 5.242 -15.328 1.00 96.31 360 VAL A O 1
ATOM 2917 N N . THR A 1 361 ? 5.831 6.261 -14.707 1.00 96.25 361 THR A N 1
ATOM 2918 C CA . THR A 1 361 ? 5.566 6.848 -16.030 1.00 96.25 361 THR A CA 1
ATOM 2919 C C . THR A 1 361 ? 6.649 7.846 -16.442 1.00 96.25 361 THR A C 1
ATOM 2921 O O . THR A 1 361 ? 7.126 7.802 -17.574 1.00 96.25 361 THR A O 1
ATOM 2924 N N . ILE A 1 362 ? 7.087 8.718 -15.529 1.00 96.81 362 ILE A N 1
ATOM 2925 C CA . ILE A 1 362 ? 8.164 9.678 -15.810 1.00 96.81 362 ILE A CA 1
ATOM 2926 C C . ILE A 1 362 ? 9.471 8.945 -16.124 1.00 96.81 362 ILE A C 1
ATOM 2928 O O . ILE A 1 362 ? 10.136 9.298 -17.093 1.00 96.81 362 ILE A O 1
ATOM 2932 N N . LEU A 1 363 ? 9.819 7.901 -15.367 1.00 96.81 363 LEU A N 1
ATOM 2933 C CA . LEU A 1 363 ? 11.020 7.109 -15.615 1.00 96.81 363 LEU A CA 1
ATOM 2934 C C . LEU A 1 363 ? 10.973 6.433 -16.989 1.00 96.81 363 LEU A C 1
ATOM 2936 O O . LEU A 1 363 ? 11.955 6.503 -17.719 1.00 96.81 363 LEU A O 1
ATOM 2940 N N . LYS A 1 364 ? 9.834 5.849 -17.386 1.00 95.69 364 LYS A N 1
ATOM 2941 C CA . LYS A 1 364 ? 9.652 5.296 -18.742 1.00 95.69 364 LYS A CA 1
ATOM 2942 C C . LYS A 1 364 ? 9.895 6.353 -19.824 1.00 95.69 364 LYS A C 1
ATOM 2944 O O . LYS A 1 364 ? 10.597 6.087 -20.797 1.00 95.69 364 LYS A O 1
ATOM 2949 N N . ASN A 1 365 ? 9.372 7.562 -19.628 1.00 95.44 365 ASN A N 1
ATOM 2950 C CA . ASN A 1 365 ? 9.583 8.670 -20.560 1.00 95.44 365 ASN A CA 1
ATOM 2951 C C . ASN A 1 365 ? 11.050 9.121 -20.603 1.00 95.44 365 ASN A C 1
ATOM 2953 O O . ASN A 1 365 ? 11.562 9.408 -21.683 1.00 95.44 365 ASN A O 1
ATOM 2957 N N . LEU A 1 366 ? 11.738 9.160 -19.458 1.00 95.38 366 LEU A N 1
ATOM 2958 C CA . LEU A 1 366 ? 13.172 9.445 -19.406 1.00 95.38 366 LEU A CA 1
ATOM 2959 C C . LEU A 1 366 ? 13.965 8.373 -20.158 1.00 95.38 366 LEU A C 1
ATOM 2961 O O . LEU A 1 366 ? 14.761 8.728 -21.016 1.00 95.38 366 LEU A O 1
ATOM 2965 N N . VAL A 1 367 ? 13.696 7.083 -19.933 1.00 95.00 367 VAL A N 1
ATOM 2966 C CA . VAL A 1 367 ? 14.335 5.988 -20.689 1.00 95.00 367 VAL A CA 1
ATOM 2967 C C . VAL A 1 367 ? 14.181 6.205 -22.196 1.00 95.00 367 VAL A C 1
ATOM 2969 O O . VAL A 1 367 ? 15.175 6.197 -22.916 1.00 95.00 367 VAL A O 1
ATOM 2972 N N . ALA A 1 368 ? 12.967 6.490 -22.675 1.00 92.06 368 ALA A N 1
ATOM 2973 C CA . ALA A 1 368 ? 12.724 6.719 -24.099 1.00 92.06 368 ALA A CA 1
ATOM 2974 C C . ALA A 1 368 ? 13.523 7.907 -24.672 1.00 92.06 368 ALA A C 1
ATOM 2976 O O . ALA A 1 368 ? 14.017 7.827 -25.796 1.00 92.06 368 ALA A O 1
ATOM 2977 N N . LYS A 1 369 ? 13.677 8.994 -23.905 1.00 90.69 369 LYS A N 1
ATOM 2978 C CA . LYS A 1 369 ? 14.483 10.160 -24.306 1.00 90.69 369 LYS A CA 1
ATOM 2979 C C . LYS A 1 369 ? 15.979 9.849 -24.306 1.00 90.69 369 LYS A C 1
ATOM 2981 O O . LYS A 1 369 ? 16.676 10.182 -25.257 1.00 90.69 369 LYS A O 1
ATOM 2986 N N . PHE A 1 370 ? 16.473 9.169 -23.274 1.00 94.38 370 PHE A N 1
ATOM 2987 C CA . PHE A 1 370 ? 17.890 8.822 -23.156 1.00 94.38 370 PHE A CA 1
ATOM 2988 C C . PHE A 1 370 ? 18.340 7.789 -24.197 1.00 94.38 370 PHE A C 1
ATOM 2990 O O . PHE A 1 370 ? 19.473 7.876 -24.661 1.00 94.38 370 PHE A O 1
ATOM 2997 N N . ASN A 1 371 ? 17.452 6.904 -24.660 1.00 89.56 371 ASN A N 1
ATOM 2998 C CA . ASN A 1 371 ? 17.744 5.998 -25.779 1.00 89.56 371 ASN A CA 1
ATOM 2999 C C . ASN A 1 371 ? 18.155 6.752 -27.061 1.00 89.56 371 ASN A C 1
ATOM 3001 O O . ASN A 1 371 ? 18.893 6.218 -27.880 1.00 89.56 371 ASN A O 1
ATOM 3005 N N . GLN A 1 372 ? 17.710 8.001 -27.252 1.00 88.31 372 GLN A N 1
ATOM 3006 C CA . GLN A 1 372 ? 18.116 8.816 -28.405 1.00 88.31 372 GLN A CA 1
ATOM 3007 C C . GLN A 1 372 ? 19.569 9.292 -28.295 1.00 88.31 372 GLN A C 1
ATOM 3009 O O . GLN A 1 372 ? 20.242 9.453 -29.309 1.00 88.31 372 GLN A O 1
ATOM 3014 N N . LEU A 1 373 ? 20.051 9.515 -27.070 1.00 91.44 373 LEU A N 1
ATOM 3015 C CA . LEU A 1 373 ? 21.440 9.892 -26.807 1.00 91.44 373 LEU A CA 1
ATOM 3016 C C . LEU A 1 373 ? 22.369 8.674 -26.902 1.00 91.44 373 LEU A C 1
ATOM 3018 O O . LEU A 1 373 ? 23.508 8.801 -27.335 1.00 91.44 373 LEU A O 1
ATOM 3022 N N . GLU A 1 374 ? 21.862 7.491 -26.557 1.00 90.94 374 GLU A N 1
ATOM 3023 C CA . GLU A 1 374 ? 22.610 6.230 -26.571 1.00 90.94 374 GLU A CA 1
ATOM 3024 C C . GLU A 1 374 ? 23.045 5.805 -27.982 1.00 90.94 374 GLU A C 1
ATOM 3026 O O . GLU A 1 374 ? 24.062 5.133 -28.141 1.00 90.94 374 GLU A O 1
ATOM 3031 N N . ILE A 1 375 ? 22.339 6.276 -29.018 1.00 88.81 375 ILE A N 1
ATOM 3032 C CA . ILE A 1 375 ? 22.739 6.095 -30.421 1.00 88.81 375 ILE A CA 1
ATOM 3033 C C . ILE A 1 375 ? 24.178 6.575 -30.636 1.00 88.81 375 ILE A C 1
ATOM 3035 O O . ILE A 1 375 ? 24.939 5.900 -31.316 1.00 88.81 375 ILE A O 1
ATOM 3039 N N . VAL A 1 376 ? 24.576 7.699 -30.031 1.00 91.75 376 VAL A N 1
ATOM 3040 C CA . VAL A 1 376 ? 25.925 8.262 -30.208 1.00 91.75 376 VAL A CA 1
ATOM 3041 C C . VAL A 1 376 ? 27.002 7.308 -29.689 1.00 91.75 376 VAL A C 1
ATOM 3043 O O . VAL A 1 376 ? 28.027 7.131 -30.340 1.00 91.75 376 VAL A O 1
ATOM 3046 N N . GLN A 1 377 ? 26.746 6.656 -28.554 1.00 89.69 377 GLN A N 1
ATOM 3047 C CA . GLN A 1 377 ? 27.678 5.713 -27.940 1.00 89.69 377 GLN A CA 1
ATOM 3048 C C . GLN A 1 377 ? 27.759 4.390 -28.718 1.00 89.69 377 GLN A C 1
ATOM 3050 O O . GLN A 1 377 ? 28.844 3.832 -28.868 1.00 89.69 377 GLN A O 1
ATOM 3055 N N . ASN A 1 378 ? 26.627 3.896 -29.232 1.00 88.19 378 ASN A N 1
ATOM 3056 C CA . ASN A 1 378 ? 26.533 2.561 -29.836 1.00 88.19 378 ASN A CA 1
ATOM 3057 C C . ASN A 1 378 ? 26.749 2.542 -31.358 1.00 88.19 378 ASN A C 1
ATOM 3059 O O . ASN A 1 378 ? 26.943 1.470 -31.941 1.00 88.19 378 ASN A O 1
ATOM 3063 N N . LEU A 1 379 ? 26.708 3.702 -32.021 1.00 90.94 379 LEU A N 1
ATOM 3064 C CA . LEU A 1 379 ? 26.858 3.810 -33.472 1.00 90.94 379 LEU A CA 1
ATOM 3065 C C . LEU A 1 379 ? 28.192 3.258 -34.007 1.00 90.94 379 LEU A C 1
ATOM 3067 O O . LEU A 1 379 ? 28.130 2.557 -35.015 1.00 90.94 379 LEU A O 1
ATOM 3071 N N . PRO A 1 380 ? 29.366 3.488 -33.379 1.00 90.19 380 PRO A N 1
ATOM 3072 C CA . PRO A 1 380 ? 30.636 2.933 -33.856 1.00 90.19 380 PRO A CA 1
ATOM 3073 C C . PRO A 1 380 ? 30.600 1.414 -34.010 1.00 90.19 380 PRO A C 1
ATOM 3075 O O . PRO A 1 380 ? 30.889 0.876 -35.077 1.00 90.19 380 PRO A O 1
ATOM 3078 N N . ALA A 1 381 ? 30.168 0.737 -32.949 1.00 85.12 381 ALA A N 1
ATOM 3079 C CA . ALA A 1 381 ? 30.134 -0.713 -32.887 1.00 85.12 381 ALA A CA 1
ATOM 3080 C C . ALA A 1 381 ? 29.053 -1.273 -33.836 1.00 85.12 381 ALA A C 1
ATOM 3082 O O . ALA A 1 381 ? 29.288 -2.225 -34.576 1.00 85.12 381 ALA A O 1
ATOM 3083 N N . SER A 1 382 ? 27.888 -0.613 -33.901 1.00 86.50 382 SER A N 1
ATOM 3084 C CA . SER A 1 382 ? 26.808 -0.976 -34.834 1.00 86.50 382 SER A CA 1
ATOM 3085 C C . SER A 1 382 ? 27.228 -0.826 -36.299 1.00 86.50 382 SER A C 1
ATOM 3087 O O . SER A 1 382 ? 26.854 -1.637 -37.144 1.00 86.50 382 SER A O 1
ATOM 3089 N N . TYR A 1 383 ? 28.015 0.204 -36.611 1.00 89.00 383 TYR A N 1
ATOM 3090 C CA . TYR A 1 383 ? 28.546 0.431 -37.948 1.00 89.00 383 TYR A CA 1
ATOM 3091 C C . TYR A 1 383 ? 29.532 -0.663 -38.364 1.00 89.00 383 TYR A C 1
ATOM 3093 O O . TYR A 1 383 ? 29.395 -1.213 -39.454 1.00 89.00 383 TYR A O 1
ATOM 3101 N N . GLN A 1 384 ? 30.476 -1.018 -37.489 1.00 82.69 384 GLN A N 1
ATOM 3102 C CA . GLN A 1 384 ? 31.436 -2.096 -37.738 1.00 82.69 384 GLN A CA 1
ATOM 3103 C C . GLN A 1 384 ? 30.734 -3.444 -37.986 1.00 82.69 384 GLN A C 1
ATOM 3105 O O . GLN A 1 384 ? 31.041 -4.116 -38.969 1.00 82.69 384 GLN A O 1
ATOM 3110 N N . ILE A 1 385 ? 29.728 -3.801 -37.174 1.00 80.00 385 ILE A N 1
ATOM 3111 C CA . ILE A 1 385 ? 28.899 -4.996 -37.425 1.00 80.00 385 ILE A CA 1
ATOM 3112 C C . ILE A 1 385 ? 28.170 -4.899 -38.765 1.00 80.00 385 ILE A C 1
ATOM 3114 O O . ILE A 1 385 ? 28.109 -5.874 -39.510 1.00 80.00 385 ILE A O 1
ATOM 3118 N N . GLY A 1 386 ? 27.632 -3.725 -39.098 1.00 84.12 386 GLY A N 1
ATOM 3119 C CA . GLY A 1 386 ? 26.987 -3.497 -40.387 1.00 84.12 386 GLY A CA 1
ATOM 3120 C C . GLY A 1 386 ? 27.918 -3.781 -41.571 1.00 84.12 386 GLY A C 1
ATOM 3121 O O . GLY A 1 386 ? 27.490 -4.403 -42.541 1.00 84.12 386 GLY A O 1
ATOM 3122 N N . LEU A 1 387 ? 29.192 -3.383 -41.484 1.00 82.81 387 LEU A N 1
ATOM 3123 C CA . LEU A 1 387 ? 30.194 -3.700 -42.508 1.00 82.81 387 LEU A CA 1
ATOM 3124 C C . LEU A 1 387 ? 30.468 -5.206 -42.591 1.00 82.81 387 LEU A C 1
ATOM 3126 O O . LEU A 1 387 ? 30.457 -5.756 -43.693 1.00 82.81 387 LEU A O 1
ATOM 3130 N N . LEU A 1 388 ? 30.653 -5.877 -41.449 1.00 78.81 388 LEU A N 1
ATOM 3131 C CA . LEU A 1 388 ? 30.856 -7.330 -41.397 1.00 78.81 388 LEU A CA 1
ATOM 3132 C C . LEU A 1 388 ? 29.694 -8.096 -42.032 1.00 78.81 388 LEU A C 1
ATOM 3134 O O . LEU A 1 388 ? 29.910 -9.026 -42.808 1.00 78.81 388 LEU A O 1
ATOM 3138 N N . GLU A 1 389 ? 28.459 -7.681 -41.762 1.00 81.31 389 GLU A N 1
ATOM 3139 C CA . GLU A 1 389 ? 27.277 -8.305 -42.350 1.00 81.31 389 GLU A CA 1
ATOM 3140 C C . GLU A 1 389 ? 27.218 -8.107 -43.873 1.00 81.31 389 GLU A C 1
ATOM 3142 O O . GLU A 1 389 ? 26.865 -9.037 -44.599 1.00 81.31 389 GLU A O 1
ATOM 3147 N N . VAL A 1 390 ? 27.612 -6.938 -44.392 1.00 82.56 390 VAL A N 1
ATOM 3148 C CA . VAL A 1 390 ? 27.708 -6.716 -45.848 1.00 82.56 390 VAL A CA 1
ATOM 3149 C C . VAL A 1 390 ? 28.757 -7.636 -46.477 1.00 82.56 390 VAL A C 1
ATOM 3151 O O . VAL A 1 390 ? 28.497 -8.230 -47.524 1.00 82.56 390 VAL A O 1
ATOM 3154 N N . MET A 1 391 ? 29.910 -7.813 -45.829 1.00 77.75 391 MET A N 1
ATOM 3155 C CA . MET A 1 391 ? 30.963 -8.725 -46.296 1.00 77.75 391 MET A CA 1
ATOM 3156 C C . MET A 1 391 ? 30.499 -10.178 -46.299 1.00 77.75 391 MET A C 1
ATOM 3158 O O . MET A 1 391 ? 30.695 -10.896 -47.280 1.00 77.75 391 MET A O 1
ATOM 3162 N N . ARG A 1 392 ? 29.836 -10.601 -45.220 1.00 80.94 392 ARG A N 1
ATOM 3163 C CA . ARG A 1 392 ? 29.267 -11.944 -45.101 1.00 80.94 392 ARG A CA 1
ATOM 3164 C C . ARG A 1 392 ? 28.249 -12.210 -46.212 1.00 80.94 392 ARG A C 1
ATOM 3166 O O . ARG A 1 392 ? 28.318 -13.247 -46.866 1.00 80.94 392 ARG A O 1
ATOM 3173 N N . ARG A 1 393 ? 27.334 -11.264 -46.467 1.00 81.19 393 ARG A N 1
ATOM 3174 C CA . ARG A 1 393 ? 26.338 -11.369 -47.550 1.00 81.19 393 ARG A CA 1
ATOM 3175 C C . ARG A 1 393 ? 26.992 -11.498 -48.917 1.00 81.19 393 ARG A C 1
ATOM 3177 O O . ARG A 1 393 ? 26.583 -12.352 -49.695 1.00 81.19 393 ARG A O 1
ATOM 3184 N N . ARG A 1 394 ? 28.028 -10.702 -49.174 1.00 78.00 394 ARG A N 1
ATOM 3185 C CA . ARG A 1 394 ? 28.774 -10.746 -50.429 1.00 78.00 394 ARG A CA 1
ATOM 3186 C C . ARG A 1 394 ? 29.454 -12.096 -50.650 1.00 78.00 394 ARG A C 1
ATOM 3188 O O . ARG A 1 394 ? 29.316 -12.656 -51.728 1.00 78.00 394 ARG A O 1
ATOM 3195 N N . ARG A 1 395 ? 30.130 -12.656 -49.642 1.00 75.00 395 ARG A N 1
ATOM 3196 C CA . ARG A 1 395 ? 30.743 -13.991 -49.769 1.00 75.00 395 ARG A CA 1
ATOM 3197 C C . ARG A 1 395 ? 29.722 -15.079 -50.069 1.00 75.00 395 ARG A C 1
ATOM 3199 O O . ARG A 1 395 ? 29.961 -15.957 -50.891 1.00 75.00 395 ARG A O 1
ATOM 3206 N N . ILE A 1 396 ? 28.569 -15.018 -49.408 1.00 76.81 396 ILE A N 1
ATOM 3207 C CA . ILE A 1 396 ? 27.478 -15.961 -49.662 1.00 76.81 396 ILE A CA 1
ATOM 3208 C C . ILE A 1 396 ? 26.960 -15.800 -51.095 1.00 76.81 396 ILE A C 1
ATOM 3210 O O . ILE A 1 396 ? 26.720 -16.798 -51.767 1.00 76.81 396 ILE A O 1
ATOM 3214 N N . GLU A 1 397 ? 26.838 -14.568 -51.588 1.00 78.06 397 GLU A N 1
ATOM 3215 C CA . GLU A 1 397 ? 26.460 -14.278 -52.973 1.00 78.06 397 GLU A CA 1
ATOM 3216 C C . GLU A 1 397 ? 27.488 -14.803 -53.990 1.00 78.06 397 GLU A C 1
ATOM 3218 O O . GLU A 1 397 ? 27.105 -15.482 -54.941 1.00 78.06 397 GLU A O 1
ATOM 3223 N N . GLU A 1 398 ? 28.785 -14.574 -53.762 1.00 77.38 398 GLU A N 1
ATOM 3224 C CA . GLU A 1 398 ? 29.883 -15.103 -54.585 1.00 77.38 398 GLU A CA 1
ATOM 3225 C C . GLU A 1 398 ? 29.842 -16.640 -54.630 1.00 77.38 398 GLU A C 1
ATOM 3227 O O . GLU A 1 398 ? 29.879 -17.242 -55.705 1.00 77.38 398 GLU A O 1
ATOM 3232 N N . ARG A 1 399 ? 29.641 -17.286 -53.477 1.00 77.62 399 ARG A N 1
ATOM 3233 C CA . ARG A 1 399 ? 29.490 -18.742 -53.384 1.00 77.62 399 ARG A CA 1
ATOM 3234 C C . ARG A 1 399 ? 28.248 -19.253 -54.116 1.00 77.62 399 ARG A C 1
ATOM 3236 O O . ARG A 1 399 ? 28.328 -20.250 -54.833 1.00 77.62 399 ARG A O 1
ATOM 3243 N N . MET A 1 400 ? 27.102 -18.587 -53.966 1.00 75.94 400 MET A N 1
ATOM 3244 C CA . MET A 1 400 ? 25.878 -18.940 -54.696 1.00 75.94 400 MET A CA 1
ATOM 3245 C C . MET A 1 400 ? 26.068 -18.797 -56.208 1.00 75.94 400 MET A C 1
ATOM 3247 O O . MET A 1 400 ? 25.595 -19.643 -56.966 1.00 75.94 400 MET A O 1
ATOM 3251 N N . HIS A 1 401 ? 26.800 -17.774 -56.652 1.00 78.75 401 HIS A N 1
ATOM 3252 C CA . HIS A 1 401 ? 27.146 -17.598 -58.057 1.00 78.75 401 HIS A CA 1
ATOM 3253 C C . HIS A 1 401 ? 28.037 -18.739 -58.576 1.00 78.75 401 HIS A C 1
ATOM 3255 O O . HIS A 1 401 ? 27.782 -19.258 -59.665 1.00 78.75 401 HIS A O 1
ATOM 3261 N N . LEU A 1 402 ? 29.044 -19.174 -57.808 1.00 80.44 402 LEU A N 1
ATOM 3262 C CA . LEU A 1 402 ? 29.894 -20.319 -58.168 1.00 80.44 402 LEU A CA 1
ATOM 3263 C C . LEU A 1 402 ? 29.084 -21.614 -58.307 1.00 80.44 402 LEU A C 1
ATOM 3265 O O . LEU A 1 402 ? 29.179 -22.287 -59.331 1.00 80.44 402 LEU A O 1
ATOM 3269 N N . ILE A 1 403 ? 28.232 -21.923 -57.323 1.00 80.62 403 ILE A N 1
ATOM 3270 C CA . ILE A 1 403 ? 27.360 -23.110 -57.349 1.00 80.62 403 ILE A CA 1
ATOM 3271 C C . ILE A 1 403 ? 26.407 -23.060 -58.546 1.00 80.62 403 ILE A C 1
ATOM 3273 O O . ILE A 1 403 ? 26.222 -24.057 -59.240 1.00 80.62 403 ILE A O 1
ATOM 3277 N N . SER A 1 404 ? 25.817 -21.892 -58.808 1.00 80.50 404 SER A N 1
ATOM 3278 C CA . SER A 1 404 ? 24.955 -21.683 -59.970 1.00 80.50 404 SER A CA 1
ATOM 3279 C C . SER A 1 404 ? 25.705 -21.928 -61.277 1.00 80.50 404 SER A C 1
ATOM 3281 O O . SER A 1 404 ? 25.206 -22.641 -62.143 1.00 80.50 404 SER A O 1
ATOM 3283 N N . THR A 1 405 ? 26.929 -21.406 -61.402 1.00 82.12 405 THR A N 1
ATOM 3284 C CA . THR A 1 405 ? 27.765 -21.574 -62.600 1.00 82.12 405 THR A CA 1
ATOM 3285 C C . THR A 1 405 ? 28.118 -23.048 -62.835 1.00 82.12 405 THR A C 1
ATOM 3287 O O . THR A 1 405 ? 27.920 -23.546 -63.940 1.00 82.12 405 THR A O 1
ATOM 3290 N N . ASP A 1 406 ? 28.533 -23.784 -61.798 1.00 83.31 406 ASP A N 1
ATOM 3291 C CA . ASP A 1 406 ? 28.795 -25.232 -61.893 1.00 83.31 406 ASP A CA 1
ATOM 3292 C C . ASP A 1 406 ? 27.528 -26.028 -62.268 1.00 83.31 406 ASP A C 1
ATOM 3294 O O . ASP A 1 406 ? 27.559 -26.919 -63.124 1.00 83.31 406 ASP A O 1
ATOM 3298 N N . ALA A 1 407 ? 26.375 -25.678 -61.688 1.00 81.69 407 ALA A N 1
ATOM 3299 C CA . ALA A 1 407 ? 25.096 -26.283 -62.053 1.00 81.69 407 ALA A CA 1
ATOM 3300 C C . ALA A 1 407 ? 24.726 -26.001 -63.520 1.00 81.69 407 ALA A C 1
ATOM 3302 O O . ALA A 1 407 ? 24.272 -26.908 -64.226 1.00 81.69 407 ALA A O 1
ATOM 3303 N N . PHE A 1 408 ? 24.963 -24.778 -64.002 1.00 83.25 408 PHE A N 1
ATOM 3304 C CA . PHE A 1 408 ? 24.763 -24.403 -65.400 1.00 83.25 408 PHE A CA 1
ATOM 3305 C C . PHE A 1 408 ? 25.637 -25.224 -66.344 1.00 83.25 408 PHE A C 1
ATOM 3307 O O . PHE A 1 408 ? 25.114 -25.786 -67.309 1.00 83.25 408 PHE A O 1
ATOM 3314 N N . GLU A 1 409 ? 26.927 -25.375 -66.043 1.00 84.75 409 GLU A N 1
ATOM 3315 C CA . GLU A 1 409 ? 27.836 -26.198 -66.844 1.00 84.75 409 GLU A CA 1
ATOM 3316 C C . GLU A 1 409 ? 27.386 -27.665 -66.903 1.00 84.75 409 GLU A C 1
ATOM 3318 O O . GLU A 1 409 ? 27.435 -28.305 -67.959 1.00 84.75 409 GLU A O 1
ATOM 3323 N N . LYS A 1 410 ? 26.910 -28.221 -65.781 1.00 85.88 410 LYS A N 1
ATOM 3324 C CA . LYS A 1 410 ? 26.375 -29.592 -65.723 1.00 85.88 410 LYS A CA 1
ATOM 3325 C C . LYS A 1 410 ? 25.106 -29.748 -66.565 1.00 85.88 410 LYS A C 1
ATOM 3327 O O . LYS A 1 410 ? 25.003 -30.707 -67.334 1.00 85.88 410 LYS A O 1
ATOM 3332 N N . ILE A 1 411 ? 24.161 -28.810 -66.468 1.00 84.62 411 ILE A N 1
ATOM 3333 C CA . ILE A 1 411 ? 22.927 -28.811 -67.274 1.00 84.62 411 ILE A CA 1
ATOM 3334 C C . ILE A 1 411 ? 23.258 -28.673 -68.765 1.00 84.62 411 ILE A C 1
ATOM 3336 O O . ILE A 1 411 ? 22.680 -29.379 -69.595 1.00 84.62 411 ILE A O 1
ATOM 3340 N N . GLU A 1 412 ? 24.214 -27.814 -69.121 1.00 84.88 412 GLU A N 1
ATOM 3341 C CA . GLU A 1 412 ? 24.649 -27.628 -70.504 1.00 84.88 412 GLU A CA 1
ATOM 3342 C C . GLU A 1 412 ? 25.300 -28.896 -71.071 1.00 84.88 412 GLU A C 1
ATOM 3344 O O . GLU A 1 412 ? 24.966 -29.316 -72.183 1.00 84.88 412 GLU A O 1
ATOM 3349 N N . LYS A 1 413 ? 26.142 -29.583 -70.286 1.00 86.81 413 LYS A N 1
ATOM 3350 C CA . LYS A 1 413 ? 26.684 -30.899 -70.657 1.00 86.81 413 LYS A CA 1
ATOM 3351 C C . LYS A 1 413 ? 25.561 -31.900 -70.934 1.00 86.81 413 LYS A C 1
ATOM 3353 O O . LYS A 1 413 ? 25.592 -32.536 -71.987 1.00 86.81 413 LYS A O 1
ATOM 3358 N N . ILE A 1 414 ? 24.558 -32.025 -70.060 1.00 86.38 414 ILE A N 1
ATOM 3359 C CA . ILE A 1 414 ? 23.420 -32.946 -70.262 1.00 86.38 414 ILE A CA 1
ATOM 3360 C C . ILE A 1 414 ? 22.649 -32.593 -71.539 1.00 86.38 414 ILE A C 1
ATOM 3362 O O . ILE A 1 414 ? 22.373 -33.468 -72.362 1.00 86.38 414 ILE A O 1
ATOM 3366 N N . LYS A 1 415 ? 22.350 -31.306 -71.747 1.00 86.06 415 LYS A N 1
ATOM 3367 C CA . LYS A 1 415 ? 21.664 -30.813 -72.948 1.00 86.06 415 LYS A CA 1
ATOM 3368 C C . LYS A 1 415 ? 22.430 -31.166 -74.223 1.00 86.06 415 LYS A C 1
ATOM 3370 O O . LYS A 1 415 ? 21.816 -31.591 -75.206 1.00 86.06 415 LYS A O 1
ATOM 3375 N N . ASN A 1 416 ? 23.751 -30.999 -74.221 1.00 86.62 416 ASN A N 1
ATOM 3376 C CA . ASN A 1 416 ? 24.597 -31.307 -75.370 1.00 86.62 416 ASN A CA 1
ATOM 3377 C C . ASN A 1 416 ? 24.614 -32.813 -75.663 1.00 86.62 416 ASN A C 1
ATOM 3379 O O . ASN A 1 416 ? 24.369 -33.197 -76.807 1.00 86.62 416 ASN A O 1
ATOM 3383 N N . HIS A 1 417 ? 24.775 -33.661 -74.639 1.00 88.06 417 HIS A N 1
ATOM 3384 C CA . HIS A 1 417 ? 24.705 -35.121 -74.790 1.00 88.06 417 HIS A CA 1
ATOM 3385 C C . HIS A 1 417 ? 23.345 -35.581 -75.339 1.00 88.06 417 HIS A C 1
ATOM 3387 O O . HIS A 1 417 ? 23.297 -36.378 -76.274 1.00 88.06 417 HIS A O 1
ATOM 3393 N N . GLU A 1 418 ? 22.234 -35.049 -74.821 1.00 88.56 418 GLU A N 1
ATOM 3394 C CA . GLU A 1 418 ? 20.886 -35.358 -75.321 1.00 88.56 418 GLU A CA 1
ATOM 3395 C C . GLU A 1 418 ? 20.695 -34.878 -76.769 1.00 88.56 418 GLU A C 1
ATOM 3397 O O . GLU A 1 418 ? 20.132 -35.581 -77.609 1.00 88.56 418 GLU A O 1
ATOM 3402 N N . THR A 1 419 ? 21.215 -33.696 -77.106 1.00 86.12 419 THR A N 1
ATOM 3403 C CA . THR A 1 419 ? 21.168 -33.165 -78.476 1.00 86.12 419 THR A CA 1
ATOM 3404 C C . THR A 1 419 ? 21.938 -34.064 -79.446 1.00 86.12 419 THR A C 1
ATOM 3406 O O . THR A 1 419 ? 21.463 -34.339 -80.551 1.00 86.12 419 THR A O 1
ATOM 3409 N N . GLU A 1 420 ? 23.112 -34.557 -79.051 1.00 87.62 420 GLU A N 1
ATOM 3410 C CA . GLU A 1 420 ? 23.891 -35.517 -79.835 1.00 87.62 420 GLU A CA 1
ATOM 3411 C C . GLU A 1 420 ? 23.191 -36.873 -79.957 1.00 87.62 420 GLU A C 1
ATOM 3413 O O . GLU A 1 420 ? 23.113 -37.423 -81.060 1.00 87.62 420 GLU A O 1
ATOM 3418 N N . ALA A 1 421 ? 22.614 -37.384 -78.866 1.00 87.19 421 ALA A N 1
ATOM 3419 C CA . ALA A 1 421 ? 21.834 -38.615 -78.865 1.00 87.19 421 ALA A CA 1
ATOM 3420 C C . ALA A 1 421 ? 20.636 -38.517 -79.823 1.00 87.19 421 ALA A C 1
ATOM 3422 O O . ALA A 1 421 ? 20.450 -39.408 -80.656 1.00 87.19 421 ALA A O 1
ATOM 3423 N N . ARG A 1 422 ? 19.891 -37.401 -79.807 1.00 86.25 422 ARG A N 1
ATOM 3424 C CA . ARG A 1 422 ? 18.797 -37.126 -80.756 1.00 86.25 422 ARG A CA 1
ATOM 3425 C C . ARG A 1 422 ? 19.277 -37.026 -82.195 1.00 86.25 422 ARG A C 1
ATOM 3427 O O . ARG A 1 422 ? 18.636 -37.587 -83.080 1.00 86.25 422 ARG A O 1
ATOM 3434 N N . LYS A 1 423 ? 20.414 -36.371 -82.458 1.00 85.25 423 LYS A N 1
ATOM 3435 C CA . LYS A 1 423 ? 21.014 -36.323 -83.807 1.00 85.25 423 LYS A CA 1
ATOM 3436 C C . LYS A 1 423 ? 21.379 -37.723 -84.300 1.00 85.25 423 LYS A C 1
ATOM 3438 O O . LYS A 1 423 ? 21.063 -38.077 -85.437 1.00 85.25 423 LYS A O 1
ATOM 3443 N N . LYS A 1 424 ? 22.011 -38.535 -83.448 1.00 87.75 424 LYS A N 1
ATOM 3444 C CA . LYS A 1 424 ? 22.392 -39.919 -83.763 1.00 87.75 424 LYS A CA 1
ATOM 3445 C C . LYS A 1 424 ? 21.163 -40.796 -83.999 1.00 87.75 424 LYS A C 1
ATOM 3447 O O . LYS A 1 424 ? 21.126 -41.530 -84.989 1.00 87.75 424 LYS A O 1
ATOM 3452 N N . PHE A 1 425 ? 20.155 -40.692 -83.136 1.00 86.81 425 PHE A N 1
ATOM 3453 C CA . PHE A 1 425 ? 18.875 -41.379 -83.284 1.00 86.81 425 PHE A CA 1
ATOM 3454 C C . PHE A 1 425 ? 18.187 -40.975 -84.591 1.00 86.81 425 PHE A C 1
ATOM 3456 O O . PHE A 1 425 ? 17.824 -41.843 -85.382 1.00 86.81 425 PHE A O 1
ATOM 3463 N N . SER A 1 426 ? 18.122 -39.671 -84.872 1.00 83.88 426 SER A N 1
ATOM 3464 C CA . SER A 1 426 ? 17.513 -39.121 -86.084 1.00 83.88 426 SER A CA 1
ATOM 3465 C C . SER A 1 426 ? 18.173 -39.654 -87.357 1.00 83.88 426 SER A C 1
ATOM 3467 O O . SER A 1 426 ? 17.509 -40.197 -88.242 1.00 83.88 426 SER A O 1
ATOM 3469 N N . LYS A 1 427 ? 19.510 -39.631 -87.402 1.00 85.19 427 LYS A N 1
ATOM 3470 C CA . LYS A 1 427 ? 20.291 -40.172 -88.523 1.00 85.19 427 LYS A CA 1
ATOM 3471 C C . LYS A 1 427 ? 20.086 -41.680 -88.725 1.00 85.19 427 LYS A C 1
ATOM 3473 O O . LYS A 1 427 ? 20.101 -42.159 -89.858 1.00 85.19 427 LYS A O 1
ATOM 3478 N N . THR A 1 428 ? 19.939 -42.435 -87.637 1.00 86.12 428 THR A N 1
ATOM 3479 C CA . THR A 1 428 ? 19.917 -43.906 -87.678 1.00 86.12 428 THR A CA 1
ATOM 3480 C C . THR A 1 428 ? 18.518 -44.455 -87.947 1.00 86.12 428 THR A C 1
ATOM 3482 O O . THR A 1 428 ? 18.366 -45.337 -88.789 1.00 86.12 428 THR A O 1
ATOM 3485 N N . PHE A 1 429 ? 17.501 -43.923 -87.271 1.00 81.19 429 PHE A N 1
ATOM 3486 C CA . PHE A 1 429 ? 16.158 -44.503 -87.226 1.00 81.19 429 PHE A CA 1
ATOM 3487 C C . PHE A 1 429 ? 15.112 -43.648 -87.946 1.00 81.19 429 PHE A C 1
ATOM 3489 O O . PHE A 1 429 ? 14.224 -44.197 -88.594 1.00 81.19 429 PHE A O 1
ATOM 3496 N N . THR A 1 430 ? 15.226 -42.317 -87.917 1.00 80.44 430 THR A N 1
ATOM 3497 C CA . THR A 1 430 ? 14.174 -41.435 -88.456 1.00 80.44 430 THR A CA 1
ATOM 3498 C C . THR A 1 430 ? 14.102 -41.429 -89.982 1.00 80.44 430 THR A C 1
ATOM 3500 O O . THR A 1 430 ? 13.038 -41.173 -90.528 1.00 80.44 430 THR A O 1
ATOM 3503 N N . LYS A 1 431 ? 15.162 -41.853 -90.685 1.00 78.62 431 LYS A N 1
ATOM 3504 C CA . LYS A 1 431 ? 15.121 -42.139 -92.136 1.00 78.62 431 LYS A CA 1
ATOM 3505 C C . LYS A 1 431 ? 14.112 -43.227 -92.539 1.00 78.62 431 LYS A C 1
ATOM 3507 O O . LYS A 1 431 ? 13.749 -43.309 -93.706 1.00 78.62 431 LYS A O 1
ATOM 3512 N N . HIS A 1 432 ? 13.701 -44.080 -91.599 1.00 80.44 432 HIS A N 1
ATOM 3513 C CA . HIS A 1 432 ? 12.732 -45.155 -91.827 1.00 80.44 432 HIS A CA 1
ATOM 3514 C C . HIS A 1 432 ? 11.312 -44.779 -91.383 1.00 80.44 432 HIS A C 1
ATOM 3516 O O . HIS A 1 432 ? 10.391 -45.573 -91.556 1.00 80.44 432 HIS A O 1
ATOM 3522 N N . LEU A 1 433 ? 11.128 -43.586 -90.809 1.00 79.56 433 LEU A N 1
ATOM 3523 C CA . LEU A 1 433 ? 9.835 -43.091 -90.356 1.00 79.56 433 LEU A CA 1
ATOM 3524 C C . LEU A 1 433 ? 9.294 -42.068 -91.364 1.00 79.56 433 LEU A C 1
ATOM 3526 O O . LEU A 1 433 ? 10.028 -41.158 -91.754 1.00 79.56 433 LEU A O 1
ATOM 3530 N N . PRO A 1 434 ? 8.015 -42.160 -91.768 1.00 77.31 434 PRO A N 1
ATOM 3531 C CA . PRO A 1 434 ? 7.371 -41.091 -92.517 1.00 77.31 434 PRO A CA 1
ATOM 3532 C C . PRO A 1 434 ? 7.441 -39.753 -91.753 1.00 77.31 434 PRO A C 1
ATOM 3534 O O . PRO A 1 434 ? 7.382 -39.746 -90.513 1.00 77.31 434 PRO A O 1
ATOM 3537 N N . PRO A 1 435 ? 7.536 -38.610 -92.454 1.00 72.50 435 PRO A N 1
ATOM 3538 C CA . PRO A 1 435 ? 7.502 -37.295 -91.819 1.00 72.50 435 PRO A CA 1
ATOM 3539 C C . PRO A 1 435 ? 6.267 -37.142 -90.911 1.00 72.50 435 PRO A C 1
ATOM 3541 O O . PRO A 1 435 ? 5.184 -37.592 -91.271 1.00 72.50 435 PRO A O 1
ATOM 3544 N N . ASN A 1 436 ? 6.422 -36.510 -89.741 1.00 72.38 436 ASN A N 1
ATOM 3545 C CA . ASN A 1 436 ? 5.359 -36.273 -88.744 1.00 72.38 436 ASN A CA 1
ATOM 3546 C C . ASN A 1 436 ? 4.703 -37.509 -88.100 1.00 72.38 436 ASN A C 1
ATOM 3548 O O . ASN A 1 436 ? 3.697 -37.361 -87.411 1.00 72.38 436 ASN A O 1
ATOM 3552 N N . THR A 1 437 ? 5.281 -38.707 -88.229 1.00 77.94 437 THR A N 1
ATOM 3553 C CA . THR A 1 437 ? 4.740 -39.898 -87.541 1.00 77.94 437 THR A CA 1
ATOM 3554 C C . THR A 1 437 ? 4.744 -39.741 -86.011 1.00 77.94 437 THR A C 1
ATOM 3556 O O . THR A 1 437 ? 3.816 -40.182 -85.341 1.00 77.94 437 THR A O 1
ATOM 3559 N N . ILE A 1 438 ? 5.768 -39.085 -85.446 1.00 82.38 438 ILE A N 1
ATOM 3560 C CA . ILE A 1 438 ? 5.854 -38.742 -84.016 1.00 82.38 438 ILE A CA 1
ATOM 3561 C C . ILE A 1 438 ? 6.302 -37.272 -83.902 1.00 82.38 438 ILE A C 1
ATOM 3563 O O . ILE A 1 438 ? 7.505 -37.002 -83.960 1.00 82.38 438 ILE A O 1
ATOM 3567 N N . PRO A 1 439 ? 5.371 -36.311 -83.751 1.00 75.00 439 PRO A N 1
ATOM 3568 C CA . PRO A 1 439 ? 5.671 -34.873 -83.800 1.00 75.00 439 PRO A CA 1
ATOM 3569 C C . PRO A 1 439 ? 6.701 -34.398 -82.762 1.00 75.00 439 PRO A C 1
ATOM 3571 O O . PRO A 1 439 ? 7.477 -33.483 -83.026 1.00 75.00 439 PRO A O 1
ATOM 3574 N N . TRP A 1 440 ? 6.759 -35.044 -81.593 1.00 79.75 440 TRP A N 1
ATOM 3575 C CA . TRP A 1 440 ? 7.656 -34.648 -80.500 1.00 79.75 440 TRP A CA 1
ATOM 3576 C C . TRP A 1 440 ? 9.130 -35.001 -80.730 1.00 79.75 440 TRP A C 1
ATOM 3578 O O . TRP A 1 440 ? 9.993 -34.462 -80.040 1.00 79.75 440 TRP A O 1
ATOM 3588 N N . LEU A 1 441 ? 9.448 -35.862 -81.707 1.00 77.38 441 LEU A N 1
ATOM 3589 C CA . LEU A 1 441 ? 10.843 -36.157 -82.065 1.00 77.38 441 LEU A CA 1
ATOM 3590 C C . LEU A 1 441 ? 11.560 -34.939 -82.664 1.00 77.38 441 LEU A C 1
ATOM 3592 O O . LEU A 1 441 ? 12.788 -34.879 -82.647 1.00 77.38 441 LEU A O 1
ATOM 3596 N N . SER A 1 442 ? 10.800 -33.970 -83.175 1.00 70.38 442 SER A N 1
ATOM 3597 C CA . SER A 1 442 ? 11.312 -32.725 -83.749 1.00 70.38 442 SER A CA 1
ATOM 3598 C C . SER A 1 442 ? 11.398 -31.578 -82.736 1.00 70.38 442 SER A C 1
ATOM 3600 O O . SER A 1 442 ? 11.866 -30.497 -83.090 1.00 70.38 442 SER A O 1
ATOM 3602 N N . SER A 1 443 ? 10.969 -31.786 -81.486 1.00 77.12 443 SER A N 1
ATOM 3603 C CA . SER A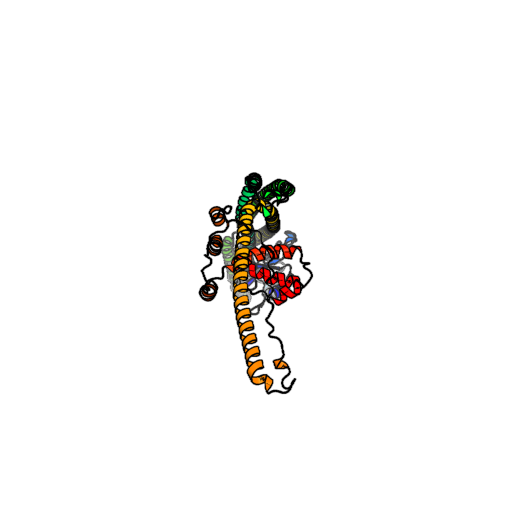 1 443 ? 11.004 -30.747 -80.454 1.00 77.12 443 SER A CA 1
ATOM 3604 C C . SER A 1 443 ? 12.447 -30.406 -80.047 1.00 77.12 443 SER A C 1
ATOM 3606 O O . SER A 1 443 ? 13.258 -31.321 -79.844 1.00 77.12 443 SER A O 1
ATOM 3608 N N . PRO A 1 444 ? 12.790 -29.115 -79.874 1.00 74.50 444 PRO A N 1
ATOM 3609 C CA . PRO A 1 444 ? 14.108 -28.714 -79.396 1.00 74.50 444 PRO A CA 1
ATOM 3610 C C . PRO A 1 444 ? 14.337 -29.167 -77.947 1.00 74.50 444 PRO A C 1
ATOM 3612 O O . PRO A 1 444 ? 13.396 -29.323 -77.168 1.00 74.50 444 PRO A O 1
ATOM 3615 N N . VAL A 1 445 ? 15.603 -29.371 -77.575 1.00 76.50 445 VAL A N 1
ATOM 3616 C CA . VAL A 1 445 ? 15.984 -29.603 -76.175 1.00 76.50 445 VAL A CA 1
ATOM 3617 C C . VAL A 1 445 ? 16.012 -28.249 -75.460 1.00 76.50 445 VAL A C 1
ATOM 3619 O O . VAL A 1 445 ? 16.916 -27.440 -75.685 1.00 76.50 445 VAL A O 1
ATOM 3622 N N . THR A 1 446 ? 15.015 -27.992 -74.616 1.00 71.50 446 THR A N 1
ATOM 3623 C CA . THR A 1 446 ? 14.924 -26.769 -73.804 1.00 71.50 446 THR A CA 1
ATOM 3624 C C . THR A 1 446 ? 15.609 -26.994 -72.456 1.00 71.50 446 THR A C 1
ATOM 3626 O O . THR A 1 446 ? 15.328 -27.985 -71.789 1.00 71.50 446 THR A O 1
ATOM 3629 N N . ALA A 1 447 ? 16.496 -26.084 -72.049 1.00 66.19 447 ALA A N 1
ATOM 3630 C CA . ALA A 1 447 ? 17.058 -26.060 -70.695 1.00 66.19 447 ALA A CA 1
ATOM 3631 C C . ALA A 1 447 ? 16.342 -24.991 -69.847 1.00 66.19 447 ALA A C 1
ATOM 3633 O O . ALA A 1 447 ? 15.927 -23.974 -70.412 1.00 66.19 447 ALA A O 1
ATOM 3634 N N . PRO A 1 448 ? 16.188 -25.191 -68.524 1.00 66.38 448 PRO A N 1
ATOM 3635 C CA . PRO A 1 448 ? 15.637 -24.170 -67.637 1.00 66.38 448 PRO A CA 1
ATOM 3636 C C . PRO A 1 448 ? 16.574 -22.955 -67.553 1.00 66.38 448 PRO A C 1
ATOM 3638 O O . PRO A 1 448 ? 17.791 -23.102 -67.468 1.00 66.38 448 PRO A O 1
ATOM 3641 N N . SER A 1 449 ? 16.005 -21.750 -67.564 1.00 60.31 449 SER A N 1
ATOM 3642 C CA . SER A 1 449 ? 16.731 -20.503 -67.303 1.00 60.31 449 SER A CA 1
ATOM 3643 C C . SER A 1 449 ? 16.695 -20.187 -65.807 1.00 60.31 449 SER A C 1
ATOM 3645 O O . SER A 1 449 ? 15.621 -19.901 -65.275 1.00 60.31 449 SER A O 1
ATOM 3647 N N . ILE A 1 450 ? 17.846 -20.215 -65.133 1.00 62.19 450 ILE A N 1
ATOM 3648 C CA . ILE A 1 450 ? 17.981 -19.816 -63.723 1.00 62.19 450 ILE A CA 1
ATOM 3649 C C . ILE A 1 450 ? 18.608 -18.415 -63.676 1.00 62.19 450 ILE A C 1
ATOM 3651 O O . ILE A 1 450 ? 19.822 -18.262 -63.736 1.00 62.19 450 ILE A O 1
ATOM 3655 N N . ASN A 1 451 ? 17.796 -17.364 -63.593 1.00 59.59 451 ASN A N 1
ATOM 3656 C CA . ASN A 1 451 ? 18.335 -16.013 -63.423 1.00 59.59 451 ASN A CA 1
ATOM 3657 C C . ASN A 1 451 ? 18.580 -15.735 -61.941 1.00 59.59 451 ASN A C 1
ATOM 3659 O O . ASN A 1 451 ? 17.644 -15.437 -61.203 1.00 59.59 451 ASN A O 1
ATOM 3663 N N . ILE A 1 452 ? 19.843 -15.798 -61.522 1.00 61.41 452 ILE A N 1
ATOM 3664 C CA . ILE A 1 452 ? 20.281 -15.222 -60.249 1.00 61.41 452 ILE A CA 1
ATOM 3665 C C . ILE A 1 452 ? 20.745 -13.798 -60.547 1.00 61.41 452 ILE A C 1
ATOM 3667 O O . ILE A 1 452 ? 21.856 -13.577 -61.025 1.00 61.41 452 ILE A O 1
ATOM 3671 N N . THR A 1 453 ? 19.868 -12.820 -60.337 1.00 55.75 453 THR A N 1
ATOM 3672 C CA . THR A 1 453 ? 20.242 -11.405 -60.409 1.00 55.75 453 THR A CA 1
ATOM 3673 C C . THR A 1 453 ? 21.003 -11.022 -59.145 1.00 55.75 453 THR A C 1
ATOM 3675 O O . THR A 1 453 ? 20.442 -11.049 -58.053 1.00 55.75 453 THR A O 1
ATOM 3678 N N . SER A 1 454 ? 22.277 -10.681 -59.317 1.00 56.81 454 SER A N 1
ATOM 3679 C CA . SER A 1 454 ? 23.153 -10.123 -58.286 1.00 56.81 454 SER A CA 1
ATOM 3680 C C . SER A 1 454 ? 23.056 -8.595 -58.312 1.00 56.81 454 SER A C 1
ATOM 3682 O O . SER A 1 454 ? 23.496 -7.955 -59.274 1.00 56.81 454 SER A O 1
ATOM 3684 N N . ASP A 1 455 ? 22.476 -8.000 -57.270 1.00 55.94 455 ASP A N 1
ATOM 3685 C CA . ASP A 1 455 ? 22.625 -6.568 -57.010 1.00 55.94 455 ASP A CA 1
ATOM 3686 C C . ASP A 1 455 ? 24.003 -6.362 -56.374 1.00 55.94 455 ASP A C 1
ATOM 3688 O O . ASP A 1 455 ? 24.233 -6.736 -55.229 1.00 55.94 455 ASP A O 1
ATOM 3692 N N . LYS A 1 456 ? 24.944 -5.793 -57.138 1.00 65.38 456 LYS A N 1
ATOM 3693 C CA . LYS A 1 456 ? 26.372 -5.717 -56.783 1.00 65.38 456 LYS A CA 1
ATOM 3694 C C . LYS A 1 456 ? 26.607 -5.071 -55.408 1.00 65.38 456 LYS A C 1
ATOM 3696 O O . LYS A 1 456 ? 26.689 -3.844 -55.300 1.00 65.38 456 LYS A O 1
ATOM 3701 N N . LEU A 1 457 ? 26.801 -5.889 -54.373 1.00 70.31 457 LEU A N 1
ATOM 3702 C CA . LEU A 1 457 ? 27.277 -5.430 -53.069 1.00 70.31 457 LEU A CA 1
ATOM 3703 C C . LEU A 1 457 ? 28.701 -4.842 -53.196 1.00 70.31 457 LEU A C 1
ATOM 3705 O O . LEU A 1 457 ? 29.536 -5.374 -53.938 1.00 70.31 457 LEU A O 1
ATOM 3709 N N . PRO A 1 458 ? 29.020 -3.739 -52.489 1.00 67.81 458 PRO A N 1
ATOM 3710 C CA . PRO A 1 458 ? 30.337 -3.106 -52.565 1.00 67.81 458 PRO A CA 1
ATOM 3711 C C . PRO A 1 458 ? 31.442 -4.046 -52.064 1.00 67.81 458 PRO A C 1
ATOM 3713 O O . PRO A 1 458 ? 31.208 -4.888 -51.200 1.00 67.81 458 PRO A O 1
ATOM 3716 N N . ASN A 1 459 ? 32.655 -3.916 -52.612 1.00 69.06 459 ASN A N 1
ATOM 3717 C CA . ASN A 1 459 ? 33.806 -4.689 -52.137 1.00 69.06 459 ASN A CA 1
ATOM 3718 C C . ASN A 1 459 ? 34.389 -3.994 -50.910 1.00 69.06 459 ASN A C 1
ATOM 3720 O O . ASN A 1 459 ? 34.847 -2.856 -51.025 1.00 69.06 459 ASN A O 1
ATOM 3724 N N . LEU A 1 460 ? 34.308 -4.645 -49.753 1.00 70.69 460 LEU A N 1
ATOM 3725 C CA . LEU A 1 460 ? 34.820 -4.134 -48.485 1.00 70.69 460 LEU A CA 1
ATOM 3726 C C . LEU A 1 460 ? 35.986 -5.042 -48.057 1.00 70.69 460 LEU A C 1
ATOM 3728 O O . LEU A 1 460 ? 35.800 -6.252 -47.944 1.00 70.69 4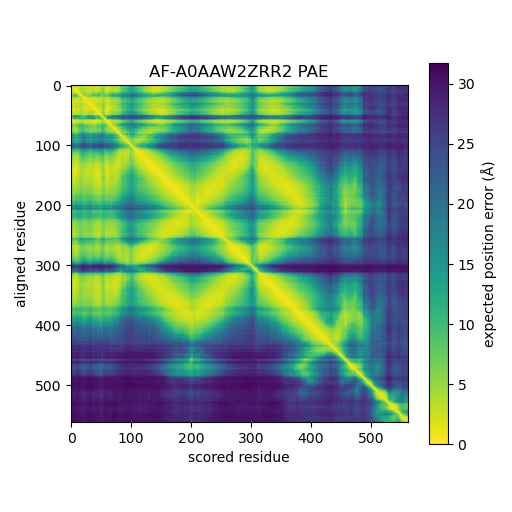60 LEU A O 1
ATOM 3732 N N . HIS A 1 461 ? 37.177 -4.481 -47.833 1.00 63.31 461 HIS A N 1
ATOM 3733 C CA . HIS A 1 461 ? 38.339 -5.232 -47.332 1.00 63.31 461 HIS A CA 1
ATOM 3734 C C . HIS A 1 461 ? 38.368 -5.273 -45.790 1.00 63.31 461 HIS A C 1
ATOM 3736 O O . HIS A 1 461 ? 37.973 -4.310 -45.133 1.00 63.31 461 HIS A O 1
ATOM 3742 N N . ILE A 1 462 ? 38.863 -6.389 -45.229 1.00 58.44 462 ILE A N 1
ATOM 3743 C CA . ILE A 1 462 ? 38.856 -6.738 -43.786 1.00 58.44 462 ILE A CA 1
ATOM 3744 C C . ILE A 1 462 ? 39.714 -5.789 -42.926 1.00 58.44 462 ILE A C 1
ATOM 3746 O O . ILE A 1 462 ? 39.505 -5.700 -41.720 1.00 58.44 462 ILE A O 1
ATOM 3750 N N . GLU A 1 463 ? 40.632 -5.033 -43.529 1.00 56.22 463 GLU A N 1
ATOM 3751 C CA . GLU A 1 463 ? 41.684 -4.266 -42.834 1.00 56.22 463 GLU A CA 1
ATOM 3752 C C . GLU A 1 463 ? 41.181 -3.175 -41.865 1.00 56.22 463 GLU A C 1
ATOM 3754 O O . GLU A 1 463 ? 41.974 -2.607 -41.123 1.00 56.22 463 GLU A O 1
ATOM 3759 N N . ASN A 1 464 ? 39.873 -2.894 -41.827 1.00 53.97 464 ASN A N 1
ATOM 3760 C CA . ASN A 1 464 ? 39.279 -1.810 -41.038 1.00 53.97 464 ASN A CA 1
ATOM 3761 C C . ASN A 1 464 ? 38.362 -2.269 -39.885 1.00 53.97 464 ASN A C 1
ATOM 3763 O O . ASN A 1 464 ? 37.645 -1.434 -39.327 1.00 53.97 464 ASN A O 1
ATOM 3767 N N . VAL A 1 465 ? 38.325 -3.563 -39.541 1.00 63.97 465 VAL A N 1
ATOM 3768 C CA . VAL A 1 465 ? 37.450 -4.073 -38.467 1.00 63.97 465 VAL A CA 1
ATOM 3769 C C . VAL A 1 465 ? 38.253 -4.434 -37.217 1.00 63.97 465 VAL A C 1
ATOM 3771 O O . VAL A 1 465 ? 39.080 -5.339 -37.234 1.00 63.97 465 VAL A O 1
ATOM 3774 N N . ASP A 1 466 ? 37.964 -3.745 -36.112 1.00 68.06 466 ASP A N 1
ATOM 3775 C CA . ASP A 1 466 ? 38.506 -4.049 -34.785 1.00 68.06 466 ASP A CA 1
ATOM 3776 C C . ASP A 1 466 ? 37.614 -5.082 -34.070 1.00 68.06 466 ASP A C 1
ATOM 3778 O O . ASP A 1 466 ? 36.602 -4.752 -33.446 1.00 68.06 466 ASP A O 1
ATOM 3782 N N . PHE A 1 467 ? 37.969 -6.362 -34.197 1.00 66.50 467 PHE A N 1
ATOM 3783 C CA . PHE A 1 467 ? 37.209 -7.474 -33.617 1.00 66.50 467 PHE A CA 1
ATOM 3784 C C . PHE A 1 467 ? 37.278 -7.531 -32.083 1.00 66.50 467 PHE A C 1
ATOM 3786 O O . PHE A 1 467 ? 36.336 -8.013 -31.454 1.00 66.50 467 PHE A O 1
ATOM 3793 N N . GLU A 1 468 ? 38.342 -7.012 -31.467 1.00 66.50 468 GLU A N 1
ATOM 3794 C CA . GLU A 1 468 ? 38.487 -6.967 -30.006 1.00 66.50 468 GLU A CA 1
ATOM 3795 C C . GLU A 1 468 ? 37.507 -5.962 -29.393 1.00 66.50 468 GLU A C 1
ATOM 3797 O O . GLU A 1 468 ? 36.815 -6.260 -28.414 1.00 66.50 468 GLU A O 1
ATOM 3802 N N . GLN A 1 469 ? 37.366 -4.790 -30.019 1.00 67.25 469 GLN A N 1
ATOM 3803 C CA . GLN A 1 469 ? 36.362 -3.803 -29.625 1.00 67.25 469 GLN A CA 1
ATOM 3804 C C . GLN A 1 469 ? 34.933 -4.354 -29.760 1.00 67.25 469 GLN A C 1
ATOM 3806 O O . GLN A 1 469 ? 34.085 -4.114 -28.897 1.00 67.25 469 GLN A O 1
ATOM 3811 N N . LEU A 1 470 ? 34.657 -5.121 -30.816 1.00 65.81 470 LEU A N 1
ATOM 3812 C CA . LEU A 1 470 ? 33.346 -5.728 -31.044 1.00 65.81 470 LEU A CA 1
ATOM 3813 C C . LEU A 1 470 ? 33.013 -6.829 -30.030 1.00 65.81 470 LEU A C 1
ATOM 3815 O O . LEU A 1 470 ? 31.892 -6.848 -29.517 1.00 65.81 470 LEU A O 1
ATOM 3819 N N . LYS A 1 471 ? 33.974 -7.696 -29.685 1.00 70.69 471 LYS A N 1
ATOM 3820 C CA . LYS A 1 471 ? 33.802 -8.740 -28.656 1.00 70.69 471 LYS A CA 1
ATOM 3821 C C . LYS A 1 471 ? 33.488 -8.137 -27.283 1.00 70.69 471 LYS A C 1
ATOM 3823 O O . LYS A 1 471 ? 32.646 -8.664 -26.562 1.00 70.69 471 LYS A O 1
ATOM 3828 N N . GLN A 1 472 ? 34.066 -6.981 -26.943 1.00 66.50 472 GLN A N 1
ATOM 3829 C CA . GLN A 1 472 ? 33.739 -6.271 -25.696 1.00 66.50 472 GLN A CA 1
ATOM 3830 C C . GLN A 1 472 ? 32.301 -5.731 -25.646 1.00 66.50 472 GLN A C 1
ATOM 3832 O O . GLN A 1 472 ? 31.725 -5.635 -24.562 1.00 66.50 472 GLN A O 1
ATOM 3837 N N . VAL A 1 473 ? 31.723 -5.354 -26.790 1.00 61.19 473 VAL A N 1
ATOM 3838 C CA . VAL A 1 473 ? 30.386 -4.738 -26.859 1.00 61.19 473 VAL A CA 1
ATOM 3839 C C . VAL A 1 473 ? 29.283 -5.780 -27.065 1.00 61.19 473 VAL A C 1
ATOM 3841 O O . VAL A 1 473 ? 28.200 -5.635 -26.500 1.00 61.19 473 VAL A O 1
ATOM 3844 N N . PHE A 1 474 ? 29.550 -6.827 -27.849 1.00 62.50 474 PHE A N 1
ATOM 3845 C CA . PHE A 1 474 ? 28.541 -7.787 -28.307 1.00 62.50 474 PHE A CA 1
ATOM 3846 C C . PHE A 1 474 ? 28.805 -9.242 -27.885 1.00 62.50 474 PHE A C 1
ATOM 3848 O O . PHE A 1 474 ? 27.953 -10.094 -28.120 1.00 62.50 474 PHE A O 1
ATOM 3855 N N . GLY A 1 475 ? 29.924 -9.531 -27.214 1.00 67.50 475 GLY A N 1
ATOM 3856 C CA . GLY A 1 475 ? 30.254 -10.869 -26.712 1.00 67.50 475 GLY A CA 1
ATOM 3857 C C . GLY A 1 475 ? 30.702 -11.853 -27.799 1.00 67.50 475 GLY A C 1
ATOM 3858 O O . GLY A 1 475 ? 31.160 -11.456 -28.872 1.00 67.50 475 GLY A O 1
ATOM 3859 N N . ASP A 1 476 ? 30.564 -13.151 -27.510 1.00 62.50 476 ASP A N 1
ATOM 3860 C CA . ASP A 1 476 ? 31.075 -14.255 -28.343 1.00 62.50 476 ASP A CA 1
ATOM 3861 C C . ASP A 1 476 ? 30.350 -14.411 -29.695 1.00 62.50 476 ASP A C 1
ATOM 3863 O O . ASP A 1 476 ? 30.861 -15.066 -30.602 1.00 62.50 476 ASP A O 1
ATOM 3867 N N . ASP A 1 477 ? 29.197 -13.760 -29.878 1.00 56.28 477 ASP A N 1
ATOM 3868 C CA . ASP A 1 477 ? 28.411 -13.803 -31.122 1.00 56.28 477 ASP A CA 1
ATOM 3869 C C . ASP A 1 477 ? 29.172 -13.202 -32.329 1.00 56.28 477 ASP A C 1
ATOM 3871 O O . ASP A 1 477 ? 28.870 -13.500 -33.486 1.00 56.28 477 ASP A O 1
ATOM 3875 N N . VAL A 1 478 ? 30.206 -12.391 -32.076 1.00 56.94 478 VAL A N 1
ATOM 3876 C CA . VAL A 1 478 ? 31.090 -11.813 -33.104 1.00 56.94 478 VAL A CA 1
ATOM 3877 C C . VAL A 1 478 ? 32.010 -12.874 -33.733 1.00 56.94 478 VAL A C 1
ATOM 3879 O O . VAL A 1 478 ? 32.365 -12.748 -34.905 1.00 56.94 478 VAL A O 1
ATOM 3882 N N . CYS A 1 479 ? 32.345 -13.950 -33.010 1.00 57.91 479 CYS A N 1
ATOM 3883 C CA . CYS A 1 479 ? 33.231 -15.020 -33.494 1.00 57.91 479 CYS A CA 1
ATOM 3884 C C . CYS A 1 479 ? 32.642 -15.777 -34.697 1.00 57.91 479 CYS A C 1
ATOM 3886 O O . CYS A 1 479 ? 33.376 -16.184 -35.591 1.00 57.91 479 CYS A O 1
ATOM 3888 N N . VAL A 1 480 ? 31.311 -15.879 -34.784 1.00 58.66 480 VAL A N 1
ATOM 3889 C CA . VAL A 1 480 ? 30.614 -16.518 -35.916 1.00 58.66 480 VAL A CA 1
ATOM 3890 C C . VAL A 1 480 ? 30.872 -15.769 -37.229 1.00 58.66 480 VAL A C 1
ATOM 3892 O O . VAL A 1 480 ? 30.971 -16.376 -38.295 1.00 58.66 480 VAL A O 1
ATOM 3895 N N . TYR A 1 481 ? 31.014 -14.441 -37.171 1.00 57.91 481 TYR A N 1
ATOM 3896 C CA . TYR A 1 481 ? 31.361 -13.640 -38.344 1.00 57.91 481 TYR A CA 1
ATOM 3897 C C . TYR A 1 481 ? 32.819 -13.841 -38.747 1.00 57.91 481 TYR A C 1
ATOM 3899 O O . TYR A 1 481 ? 33.095 -13.899 -39.937 1.00 57.91 481 TYR A O 1
ATOM 3907 N N . GLU A 1 482 ? 33.729 -13.973 -37.781 1.00 57.56 482 GLU A N 1
ATOM 3908 C CA . GLU A 1 482 ? 35.154 -14.234 -38.014 1.00 57.56 482 GLU A CA 1
ATOM 3909 C C . GLU A 1 482 ? 35.358 -15.584 -38.726 1.00 57.56 482 GLU A C 1
ATOM 3911 O O . GLU A 1 482 ? 36.021 -15.637 -39.761 1.00 57.56 482 GLU A O 1
ATOM 3916 N N . GLU A 1 483 ? 34.682 -16.640 -38.263 1.00 58.97 483 GLU A N 1
ATOM 3917 C CA . GLU A 1 483 ? 34.710 -17.974 -38.881 1.00 58.97 483 GLU A CA 1
ATOM 3918 C C . GLU A 1 483 ? 34.116 -17.974 -40.295 1.00 58.97 483 GLU A C 1
ATOM 3920 O O . GLU A 1 483 ? 34.770 -18.420 -41.233 1.00 58.97 483 GLU A O 1
ATOM 3925 N N . LEU A 1 484 ? 32.921 -17.401 -40.494 1.00 55.97 484 LEU A N 1
ATOM 3926 C CA . LEU A 1 484 ? 32.265 -17.326 -41.811 1.00 55.97 484 LEU A CA 1
ATOM 3927 C C . LEU A 1 484 ? 33.021 -16.447 -42.815 1.00 55.97 484 LEU A C 1
ATOM 3929 O O . LEU A 1 484 ? 32.844 -16.587 -44.027 1.00 55.97 484 LEU A O 1
ATOM 3933 N N . ILE A 1 485 ? 33.835 -15.514 -42.319 1.00 60.19 485 ILE A N 1
ATOM 3934 C CA . ILE A 1 485 ? 34.708 -14.671 -43.131 1.00 60.19 485 ILE A CA 1
ATOM 3935 C C . ILE A 1 485 ? 36.050 -15.370 -43.418 1.00 60.19 485 ILE A C 1
ATOM 3937 O O . ILE A 1 485 ? 36.704 -15.007 -44.392 1.00 60.19 485 ILE A O 1
ATOM 3941 N N . GLY A 1 486 ? 36.457 -16.357 -42.620 1.00 51.41 486 GLY A N 1
ATOM 3942 C CA . GLY A 1 486 ? 37.736 -17.064 -42.735 1.00 51.41 486 GLY A CA 1
ATOM 3943 C C . GLY A 1 486 ? 37.703 -18.419 -43.453 1.00 51.41 486 GLY A C 1
ATOM 3944 O O . GLY A 1 486 ? 38.759 -19.024 -43.591 1.00 51.41 486 GLY A O 1
ATOM 3945 N N . VAL A 1 487 ? 36.542 -18.921 -43.894 1.00 47.84 487 VAL A N 1
ATOM 3946 C CA . VAL A 1 487 ? 36.467 -20.227 -44.582 1.00 47.84 487 VAL A CA 1
ATOM 3947 C C . VAL A 1 487 ? 37.076 -20.137 -45.988 1.00 47.84 487 VAL A C 1
ATOM 3949 O O . VAL A 1 487 ? 36.546 -19.421 -46.839 1.00 47.84 487 VAL A O 1
ATOM 3952 N N . ASP A 1 488 ? 38.164 -20.878 -46.218 1.00 46.31 488 ASP A N 1
ATOM 3953 C CA . ASP A 1 488 ? 38.801 -21.072 -47.528 1.00 46.31 488 ASP A CA 1
ATOM 3954 C C . ASP A 1 488 ? 37.826 -21.667 -48.569 1.00 46.31 488 ASP A C 1
ATOM 3956 O O . ASP A 1 488 ? 36.943 -22.468 -48.240 1.00 46.31 488 ASP A O 1
ATOM 3960 N N . ASP A 1 489 ? 38.032 -21.310 -49.843 1.00 46.12 489 ASP A N 1
ATOM 3961 C CA . ASP A 1 489 ? 37.191 -21.654 -51.008 1.00 46.12 489 ASP A CA 1
ATOM 3962 C C . ASP A 1 489 ? 36.968 -23.172 -51.232 1.00 46.12 489 ASP A C 1
ATOM 3964 O O . ASP A 1 489 ? 36.063 -23.560 -51.973 1.00 46.12 489 ASP A O 1
ATOM 3968 N N . ASP A 1 490 ? 37.728 -24.039 -50.555 1.00 42.69 490 ASP A N 1
ATOM 3969 C CA . ASP A 1 490 ? 37.688 -25.500 -50.711 1.00 42.69 490 ASP A CA 1
ATOM 3970 C C . ASP A 1 490 ? 36.760 -26.236 -49.717 1.00 42.69 490 ASP A C 1
ATOM 3972 O O . ASP A 1 490 ? 36.604 -27.457 -49.803 1.00 42.69 490 ASP A O 1
ATOM 3976 N N . HIS A 1 491 ? 36.116 -25.547 -48.764 1.00 44.62 491 HIS A N 1
ATOM 3977 C CA . HIS A 1 491 ? 35.236 -26.208 -47.786 1.00 44.62 491 HIS A CA 1
ATOM 3978 C C . HIS A 1 491 ? 33.782 -26.336 -48.259 1.00 44.62 491 HIS A C 1
ATOM 3980 O O . HIS A 1 491 ? 33.051 -25.358 -48.460 1.00 44.62 491 HIS A O 1
ATOM 3986 N N . ASN A 1 492 ? 33.325 -27.583 -48.392 1.00 44.50 492 ASN A N 1
ATOM 3987 C CA . ASN A 1 492 ? 31.980 -27.960 -48.815 1.00 44.50 492 ASN A CA 1
ATOM 3988 C C . ASN A 1 492 ? 30.955 -27.817 -47.667 1.00 44.50 492 ASN A C 1
ATOM 3990 O O . ASN A 1 492 ? 30.452 -28.795 -47.129 1.00 44.50 492 ASN A O 1
ATOM 3994 N N . VAL A 1 493 ? 30.615 -26.578 -47.306 1.00 42.09 493 VAL A N 1
ATOM 3995 C CA . VAL A 1 493 ? 29.706 -26.220 -46.195 1.00 42.09 493 VAL A CA 1
ATOM 3996 C C . VAL A 1 493 ? 28.279 -26.774 -46.351 1.00 42.09 493 VAL A C 1
ATOM 3998 O O . VAL A 1 493 ? 27.534 -26.783 -45.383 1.00 42.09 493 VAL A O 1
ATOM 4001 N N . PHE A 1 494 ? 27.873 -27.302 -47.512 1.00 39.06 494 PHE A N 1
ATOM 4002 C CA . PHE A 1 494 ? 26.598 -28.035 -47.600 1.00 39.06 494 PHE A CA 1
ATOM 4003 C C . PHE A 1 494 ? 26.629 -29.384 -46.870 1.00 39.06 494 PHE A C 1
ATOM 4005 O O . PHE A 1 494 ? 25.579 -29.846 -46.443 1.00 39.06 494 PHE A O 1
ATOM 4012 N N . GLN A 1 495 ? 27.810 -29.978 -46.682 1.00 39.47 495 GLN A N 1
ATOM 4013 C CA . GLN A 1 495 ? 27.969 -31.196 -45.888 1.00 39.47 495 GLN A CA 1
ATOM 4014 C C . GLN A 1 495 ? 27.957 -30.872 -44.384 1.00 39.47 495 GLN A C 1
ATOM 4016 O O . GLN A 1 495 ? 27.278 -31.542 -43.612 1.00 39.47 495 GLN A O 1
ATOM 4021 N N . ASP A 1 496 ? 28.574 -29.755 -43.985 1.00 35.03 496 ASP A N 1
ATOM 4022 C CA . ASP A 1 496 ? 28.549 -29.302 -42.590 1.00 35.03 496 ASP A CA 1
ATOM 4023 C C . ASP A 1 496 ? 27.226 -28.631 -42.190 1.00 35.03 496 ASP A C 1
ATOM 4025 O O . ASP A 1 496 ? 26.863 -28.675 -41.022 1.00 35.03 496 ASP A O 1
ATOM 4029 N N . LEU A 1 497 ? 26.447 -28.047 -43.108 1.00 35.34 497 LEU A N 1
ATOM 4030 C CA . LEU A 1 497 ? 25.107 -27.514 -42.799 1.00 35.34 497 LEU A CA 1
ATOM 4031 C C . LEU A 1 497 ? 24.076 -28.617 -42.510 1.00 35.34 497 LEU A C 1
ATOM 4033 O O . LEU A 1 497 ? 23.103 -28.352 -41.804 1.00 35.34 497 LEU A O 1
ATOM 4037 N N . GLU A 1 498 ? 24.288 -29.837 -43.011 1.00 34.59 498 GLU A N 1
ATOM 4038 C CA . GLU A 1 498 ? 23.499 -31.012 -42.617 1.00 34.59 498 GLU A CA 1
ATOM 4039 C C . GLU A 1 498 ? 24.025 -31.662 -41.323 1.00 34.59 498 GLU A C 1
ATOM 4041 O O . GLU A 1 498 ? 23.217 -32.146 -40.529 1.00 34.59 498 GLU A O 1
ATOM 4046 N N . GLU A 1 499 ? 25.338 -31.626 -41.050 1.00 32.28 499 GLU A N 1
ATOM 4047 C CA . GLU A 1 499 ? 25.938 -32.320 -39.893 1.00 32.28 499 GLU A CA 1
ATOM 4048 C C . GLU A 1 499 ? 26.201 -31.440 -38.646 1.00 32.28 499 GLU A C 1
ATOM 4050 O O . GLU A 1 499 ? 26.298 -31.965 -37.535 1.00 32.28 499 GLU A O 1
ATOM 4055 N N . THR A 1 500 ? 26.221 -30.106 -38.762 1.00 31.41 500 THR A N 1
ATOM 4056 C CA . THR A 1 500 ? 26.426 -29.153 -37.644 1.00 31.41 500 THR A CA 1
ATOM 4057 C C . THR A 1 500 ? 25.169 -28.376 -37.252 1.00 31.41 500 THR A C 1
ATOM 4059 O O . THR A 1 500 ? 25.239 -27.245 -36.771 1.00 31.41 500 THR A O 1
ATOM 4062 N N . ILE A 1 501 ? 24.000 -29.017 -37.329 1.00 29.45 501 ILE A N 1
ATOM 4063 C CA . ILE A 1 501 ? 22.879 -28.653 -36.453 1.00 29.45 501 ILE A CA 1
ATOM 4064 C C . ILE A 1 501 ? 22.943 -29.544 -35.201 1.00 29.45 501 ILE A C 1
ATOM 4066 O O . ILE A 1 501 ? 22.213 -30.535 -35.109 1.00 29.45 501 ILE A O 1
ATOM 4070 N N . PRO A 1 502 ? 23.766 -29.229 -34.177 1.00 26.92 502 PRO A N 1
ATOM 4071 C CA . PRO A 1 502 ? 23.464 -29.741 -32.861 1.00 26.92 502 PRO A CA 1
ATOM 4072 C C . PRO A 1 502 ? 22.149 -29.091 -32.426 1.00 26.92 502 PRO A C 1
ATOM 4074 O O . PRO A 1 502 ? 21.969 -27.875 -32.480 1.00 26.92 502 PRO A O 1
ATOM 4077 N N . VAL A 1 503 ? 21.225 -29.919 -31.948 1.00 33.69 503 VAL A N 1
ATOM 4078 C CA . VAL A 1 503 ? 19.950 -29.547 -31.314 1.00 33.69 503 VAL A CA 1
ATOM 4079 C C . VAL A 1 503 ? 20.202 -28.864 -29.950 1.00 33.69 503 VAL A C 1
ATOM 4081 O O . VAL A 1 503 ? 19.639 -29.217 -28.918 1.00 33.69 503 VAL A O 1
ATOM 4084 N N . ARG A 1 504 ? 21.090 -27.867 -29.903 1.00 29.08 504 ARG A N 1
ATOM 4085 C CA . ARG A 1 504 ? 21.334 -27.004 -28.746 1.00 29.08 504 ARG A CA 1
ATOM 4086 C C . ARG A 1 504 ? 21.074 -25.559 -29.151 1.00 29.08 504 ARG A C 1
ATOM 4088 O O . ARG A 1 504 ? 21.834 -24.978 -29.907 1.00 29.08 504 ARG A O 1
ATOM 4095 N N . SER A 1 505 ? 19.954 -25.034 -28.645 1.00 34.47 505 SER A N 1
ATOM 4096 C CA . SER A 1 505 ? 19.584 -23.611 -28.573 1.00 34.47 505 SER A CA 1
ATOM 4097 C C . SER A 1 505 ? 20.073 -22.747 -29.740 1.00 34.47 505 SER A C 1
ATOM 4099 O O . SER A 1 505 ? 21.080 -22.054 -29.653 1.00 34.47 505 SER A O 1
ATOM 4101 N N . ASN A 1 506 ? 19.279 -22.777 -30.803 1.00 32.44 506 ASN A N 1
ATOM 4102 C CA . ASN A 1 506 ? 19.322 -21.924 -31.980 1.00 32.44 506 ASN A CA 1
ATOM 4103 C C . ASN A 1 506 ? 19.772 -20.455 -31.682 1.00 32.44 506 ASN A C 1
ATOM 4105 O O . ASN A 1 506 ? 18.975 -19.690 -31.119 1.00 32.44 506 ASN A O 1
ATOM 4109 N N . PRO A 1 507 ? 20.993 -20.024 -32.076 1.00 34.97 507 PRO A N 1
ATOM 4110 C CA . PRO A 1 507 ? 21.518 -18.668 -31.835 1.00 34.97 507 PRO A CA 1
ATOM 4111 C C . PRO A 1 507 ? 20.777 -17.577 -32.631 1.00 34.97 507 PRO A C 1
ATOM 4113 O O . PRO A 1 507 ? 20.835 -16.394 -32.289 1.00 34.97 507 PRO A O 1
ATOM 4116 N N . TYR A 1 508 ? 19.946 -17.961 -33.608 1.00 36.84 508 TYR A N 1
ATOM 4117 C CA . TYR A 1 508 ? 19.043 -17.042 -34.299 1.00 36.84 508 TYR A CA 1
ATOM 4118 C C . TYR A 1 508 ? 17.954 -16.464 -33.376 1.00 36.84 508 TYR A C 1
ATOM 4120 O O . TYR A 1 508 ? 17.326 -15.468 -33.728 1.00 36.84 508 TYR A O 1
ATOM 4128 N N . THR A 1 509 ? 17.734 -17.013 -32.174 1.00 38.00 509 THR A N 1
ATOM 4129 C CA . THR A 1 509 ? 16.691 -16.523 -31.256 1.00 38.00 509 THR A CA 1
ATOM 4130 C C . THR A 1 509 ? 17.028 -15.196 -30.569 1.00 38.00 509 THR A C 1
ATOM 4132 O O . THR A 1 509 ? 16.114 -14.403 -30.364 1.00 38.00 509 THR A O 1
ATOM 4135 N N . ASN A 1 510 ? 18.291 -14.880 -30.260 1.00 36.09 510 ASN A N 1
ATOM 4136 C CA . ASN A 1 510 ? 18.632 -13.604 -29.603 1.00 36.09 510 ASN A CA 1
ATOM 4137 C C . ASN A 1 510 ? 18.798 -12.451 -30.604 1.00 36.09 510 ASN A C 1
ATOM 4139 O O . ASN A 1 510 ? 18.349 -11.334 -30.344 1.00 36.09 510 ASN A O 1
ATOM 4143 N N . HIS A 1 511 ? 19.345 -12.735 -31.786 1.00 37.38 511 HIS A N 1
ATOM 4144 C CA . HIS A 1 511 ? 19.478 -11.752 -32.864 1.00 37.38 511 HIS A CA 1
ATOM 4145 C C . HIS A 1 511 ? 18.135 -11.462 -33.548 1.00 37.38 511 HIS A C 1
ATOM 4147 O O . HIS A 1 511 ? 17.824 -10.300 -33.811 1.00 37.38 511 HIS A O 1
ATOM 4153 N N . SER A 1 512 ? 17.280 -12.480 -33.724 1.00 37.41 512 SER A N 1
ATOM 4154 C CA . SER A 1 512 ? 15.883 -12.276 -34.122 1.00 37.41 512 SER A CA 1
ATOM 4155 C C . SER A 1 512 ? 15.113 -11.493 -33.059 1.00 37.41 512 SER A C 1
ATOM 4157 O O . SER A 1 512 ? 14.365 -10.604 -33.420 1.00 37.41 512 SER A O 1
ATOM 4159 N N . LYS A 1 513 ? 15.352 -11.685 -31.752 1.00 39.16 513 LYS A N 1
ATOM 4160 C CA . LYS A 1 513 ? 14.713 -10.865 -30.700 1.00 39.16 513 LYS A CA 1
ATOM 4161 C C . LYS A 1 513 ? 15.143 -9.399 -30.726 1.00 39.16 513 LYS A C 1
ATOM 4163 O O . LYS A 1 513 ? 14.298 -8.528 -30.544 1.00 39.16 513 LYS A O 1
ATOM 4168 N N . MET A 1 514 ? 16.421 -9.098 -30.965 1.00 37.31 514 MET A N 1
ATOM 4169 C CA . MET A 1 514 ? 16.893 -7.709 -31.042 1.00 37.31 514 MET A CA 1
ATOM 4170 C C . MET A 1 514 ? 16.438 -7.022 -32.333 1.00 37.31 514 MET A C 1
ATOM 4172 O O . MET A 1 514 ? 15.933 -5.900 -32.289 1.00 37.31 514 MET A O 1
ATOM 4176 N N . PHE A 1 515 ? 16.538 -7.714 -33.471 1.00 37.28 515 PHE A N 1
ATOM 4177 C CA . PHE A 1 515 ? 16.081 -7.195 -34.757 1.00 37.28 515 PHE A CA 1
ATOM 4178 C C . PHE A 1 515 ? 14.549 -7.115 -34.820 1.00 37.28 515 PHE A C 1
ATOM 4180 O O . PHE A 1 515 ? 14.032 -6.103 -35.272 1.00 37.28 515 PHE A O 1
ATOM 4187 N N . ALA A 1 516 ? 13.809 -8.089 -34.276 1.00 40.12 516 ALA A N 1
ATOM 4188 C CA . ALA A 1 516 ? 12.352 -8.037 -34.128 1.00 40.12 516 ALA A CA 1
ATOM 4189 C C . ALA A 1 516 ? 11.909 -6.994 -33.099 1.00 40.12 516 ALA A C 1
ATOM 4191 O O . ALA A 1 516 ? 10.882 -6.374 -33.311 1.00 40.12 516 ALA A O 1
ATOM 4192 N N . SER A 1 517 ? 12.672 -6.719 -32.037 1.00 40.47 517 SER A N 1
ATOM 4193 C CA . SER A 1 517 ? 12.390 -5.612 -31.106 1.00 40.47 517 SER A CA 1
ATOM 4194 C C . SER A 1 517 ? 12.611 -4.244 -31.764 1.00 40.47 517 SER A C 1
ATOM 4196 O O . SER A 1 517 ? 11.805 -3.326 -31.596 1.00 40.47 517 SER A O 1
ATOM 4198 N N . CYS A 1 518 ? 13.656 -4.098 -32.582 1.00 37.72 518 CYS A N 1
ATOM 4199 C CA . CYS A 1 518 ? 13.880 -2.898 -33.389 1.00 37.72 518 CYS A CA 1
ATOM 4200 C C . CYS A 1 518 ? 12.828 -2.743 -34.497 1.00 37.72 518 CYS A C 1
ATOM 4202 O O . CYS A 1 518 ? 12.284 -1.652 -34.663 1.00 37.72 518 CYS A O 1
ATOM 4204 N N . LEU A 1 519 ? 12.489 -3.819 -35.211 1.00 38.03 519 LEU A N 1
ATOM 4205 C CA . LEU A 1 519 ? 11.478 -3.831 -36.266 1.00 38.03 519 LEU A CA 1
ATOM 4206 C C . LEU A 1 519 ? 10.071 -3.625 -35.687 1.00 38.03 519 LEU A C 1
ATOM 4208 O O . LEU A 1 519 ? 9.321 -2.826 -36.231 1.00 38.03 519 LEU A O 1
ATOM 4212 N N . ALA A 1 520 ? 9.740 -4.223 -34.538 1.00 41.84 520 ALA A N 1
ATOM 4213 C CA . ALA A 1 520 ? 8.499 -3.981 -33.803 1.00 41.84 520 ALA A CA 1
ATOM 4214 C C . ALA A 1 520 ? 8.413 -2.527 -33.329 1.00 41.84 520 ALA A C 1
ATOM 4216 O O . ALA A 1 520 ? 7.396 -1.888 -33.536 1.00 41.84 520 ALA A O 1
ATOM 4217 N N . ASN A 1 521 ? 9.485 -1.929 -32.801 1.00 42.03 521 ASN A N 1
ATOM 4218 C CA . ASN A 1 521 ? 9.479 -0.506 -32.430 1.00 42.03 521 ASN A CA 1
ATOM 4219 C C . ASN A 1 521 ? 9.340 0.450 -33.630 1.00 42.03 521 ASN A C 1
ATOM 4221 O O . ASN A 1 521 ? 8.878 1.584 -33.467 1.00 42.03 521 ASN A O 1
ATOM 4225 N N . VAL A 1 522 ? 9.740 0.019 -34.828 1.00 37.78 522 VAL A N 1
ATOM 4226 C CA . VAL A 1 522 ? 9.568 0.770 -36.081 1.00 37.78 522 VAL A CA 1
ATOM 4227 C C . VAL A 1 522 ? 8.169 0.554 -36.672 1.00 37.78 522 VAL A C 1
ATOM 4229 O O . VAL A 1 522 ? 7.555 1.516 -37.134 1.00 37.78 522 VAL A O 1
ATOM 4232 N N . LEU A 1 523 ? 7.624 -0.663 -36.594 1.00 38.53 523 LEU A N 1
ATOM 4233 C CA . LEU A 1 523 ? 6.276 -1.015 -37.051 1.00 38.53 523 LEU A CA 1
ATOM 4234 C C . LEU A 1 523 ? 5.192 -0.457 -36.112 1.00 38.53 523 LEU A C 1
ATOM 4236 O O . LEU A 1 523 ? 4.239 0.140 -36.595 1.00 38.53 523 LEU A O 1
ATOM 4240 N N . CYS A 1 524 ? 5.377 -0.482 -34.788 1.00 42.09 524 CYS A N 1
ATOM 4241 C CA . CYS A 1 524 ? 4.480 0.140 -33.798 1.00 42.09 524 CYS A CA 1
ATOM 4242 C C . CYS A 1 524 ? 4.363 1.666 -33.943 1.00 42.09 524 CYS A C 1
ATOM 4244 O O . CYS A 1 524 ? 3.417 2.260 -33.437 1.00 42.09 524 CYS A O 1
ATOM 4246 N N . LYS A 1 525 ? 5.310 2.317 -34.632 1.00 42.97 525 LYS A N 1
ATOM 4247 C CA . LYS A 1 525 ? 5.231 3.747 -34.981 1.00 42.97 525 LYS A CA 1
ATOM 4248 C C . LYS A 1 525 ? 4.470 4.020 -36.284 1.00 42.97 525 LYS A C 1
ATOM 4250 O O . LYS A 1 525 ? 4.190 5.180 -36.569 1.00 42.97 525 LYS A O 1
ATOM 4255 N N . LYS A 1 526 ? 4.171 2.984 -37.075 1.00 39.62 526 LYS A N 1
ATOM 4256 C CA . LYS A 1 526 ? 3.448 3.059 -38.357 1.00 39.62 526 LYS A CA 1
ATOM 4257 C C . LYS A 1 526 ? 2.104 2.316 -38.360 1.00 39.62 526 LYS A C 1
ATOM 4259 O O . LYS A 1 526 ? 1.328 2.519 -39.285 1.00 39.62 526 LYS A O 1
ATOM 4264 N N . LEU A 1 527 ? 1.835 1.474 -37.363 1.00 41.09 527 LEU A N 1
ATOM 4265 C CA . LEU A 1 527 ? 0.576 0.748 -37.195 1.00 41.09 527 LEU A CA 1
ATOM 4266 C C . LEU A 1 527 ? -0.472 1.647 -36.527 1.00 41.09 527 LEU A C 1
ATOM 4268 O O . LEU A 1 527 ? -0.231 2.187 -35.449 1.00 41.09 527 LEU A O 1
ATOM 4272 N N . ASP A 1 528 ? -1.635 1.787 -37.159 1.00 45.38 528 ASP A N 1
ATOM 4273 C CA . ASP A 1 528 ? -2.806 2.420 -36.553 1.00 45.38 528 ASP A CA 1
ATOM 4274 C C . ASP A 1 528 ? -3.441 1.418 -35.559 1.00 45.38 528 ASP A C 1
ATOM 4276 O O . ASP A 1 528 ? -3.868 0.339 -35.980 1.00 45.38 528 ASP A O 1
ATOM 4280 N N . PRO A 1 529 ? -3.480 1.692 -34.240 1.00 46.09 529 PRO A N 1
ATOM 4281 C CA . PRO A 1 529 ? -3.857 0.713 -33.207 1.00 46.09 529 PRO A CA 1
ATOM 4282 C C . PRO A 1 529 ? -5.353 0.326 -33.191 1.00 46.09 529 PRO A C 1
ATOM 4284 O O . PRO A 1 529 ? -5.826 -0.292 -32.233 1.00 46.09 529 PRO A O 1
ATOM 4287 N N . MET A 1 530 ? -6.109 0.690 -34.228 1.00 38.62 530 MET A N 1
ATOM 4288 C CA . MET A 1 530 ? -7.553 0.477 -34.332 1.00 38.62 530 MET A CA 1
ATOM 4289 C C . MET A 1 530 ? -7.963 -0.704 -35.229 1.00 38.62 530 MET A C 1
ATOM 4291 O O . MET A 1 530 ? -9.118 -1.116 -35.142 1.00 38.62 530 MET A O 1
ATOM 4295 N N . ASP A 1 531 ? -7.059 -1.297 -36.021 1.00 51.81 531 ASP A N 1
ATOM 4296 C CA . ASP A 1 531 ? -7.345 -2.532 -36.779 1.00 51.81 531 ASP A CA 1
ATOM 4297 C C . ASP A 1 531 ? -7.043 -3.778 -35.920 1.00 51.81 531 ASP A C 1
ATOM 4299 O O . ASP A 1 531 ? -5.980 -3.891 -35.303 1.00 51.81 531 ASP A O 1
ATOM 4303 N N . GLU A 1 532 ? -7.980 -4.729 -35.879 1.00 50.84 532 GLU A N 1
ATOM 4304 C CA . GLU A 1 532 ? -7.854 -6.002 -35.153 1.00 50.84 532 GLU A CA 1
ATOM 4305 C C . GLU A 1 532 ? -6.625 -6.803 -35.604 1.00 50.84 532 GLU A C 1
ATOM 4307 O O . GLU A 1 532 ? -5.965 -7.436 -34.781 1.00 50.84 532 GLU A O 1
ATOM 4312 N N . ARG A 1 533 ? -6.226 -6.681 -36.876 1.00 51.84 533 ARG A N 1
ATOM 4313 C CA . ARG A 1 533 ? -5.014 -7.331 -37.401 1.00 51.84 533 ARG A CA 1
ATOM 4314 C C . ARG A 1 533 ? -3.718 -6.756 -36.812 1.00 51.84 533 ARG A C 1
ATOM 4316 O O . ARG A 1 533 ? -2.767 -7.498 -36.579 1.00 51.84 533 ARG A O 1
ATOM 4323 N N . GLY A 1 534 ? -3.690 -5.457 -36.500 1.00 49.78 534 GLY A N 1
ATOM 4324 C CA . GLY A 1 534 ? -2.555 -4.809 -35.834 1.00 49.78 534 GLY A CA 1
ATOM 4325 C C . GLY A 1 534 ? -2.430 -5.196 -34.357 1.00 49.78 534 GLY A C 1
ATOM 4326 O O . GLY A 1 534 ? -1.319 -5.332 -33.843 1.00 49.78 534 GLY A O 1
ATOM 4327 N N . LYS A 1 535 ? -3.561 -5.429 -33.675 1.00 53.50 535 LYS A N 1
ATOM 4328 C CA . LYS A 1 535 ? -3.594 -5.873 -32.270 1.00 53.50 535 LYS A CA 1
ATOM 4329 C C . LYS A 1 535 ? -3.143 -7.323 -32.104 1.00 53.50 535 LYS A C 1
ATOM 4331 O O . LYS A 1 535 ? -2.468 -7.633 -31.122 1.00 53.50 535 LYS A O 1
ATOM 4336 N N . ASP A 1 536 ? -3.486 -8.191 -33.053 1.00 55.12 536 ASP A N 1
ATOM 4337 C CA . ASP A 1 536 ? -3.115 -9.609 -32.998 1.00 55.12 536 ASP A CA 1
ATOM 4338 C C . ASP A 1 536 ? -1.614 -9.812 -33.265 1.00 55.12 536 ASP A C 1
ATOM 4340 O O . ASP A 1 536 ? -0.942 -10.555 -32.547 1.00 55.12 536 ASP A O 1
ATOM 4344 N N . LEU A 1 537 ? -1.046 -9.032 -34.193 1.00 50.59 537 LEU A N 1
ATOM 4345 C CA . LEU A 1 537 ? 0.399 -8.992 -34.434 1.00 50.59 537 LEU A CA 1
ATOM 4346 C C . LEU A 1 537 ? 1.171 -8.447 -33.213 1.00 50.59 537 LEU A C 1
ATOM 4348 O O . LEU A 1 537 ? 2.215 -8.981 -32.843 1.00 50.59 537 LEU A O 1
ATOM 4352 N N . LEU A 1 538 ? 0.633 -7.422 -32.538 1.00 51.25 538 LEU A N 1
ATOM 4353 C CA . LEU A 1 538 ? 1.190 -6.870 -31.295 1.00 51.25 538 LEU A CA 1
ATOM 4354 C C . LEU A 1 538 ? 1.182 -7.886 -30.141 1.00 51.25 538 LEU A C 1
ATOM 4356 O O . LEU A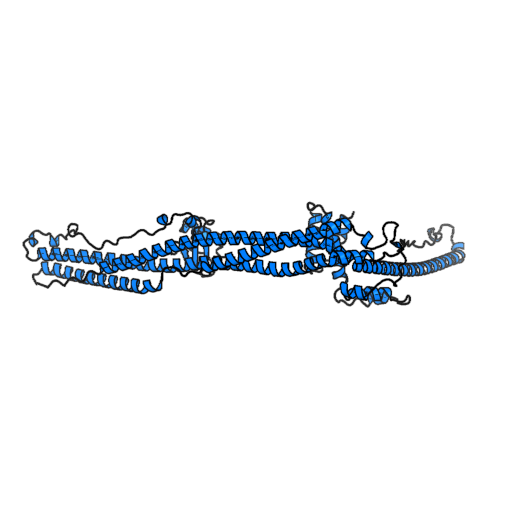 1 538 ? 2.187 -8.009 -29.442 1.00 51.25 538 LEU A O 1
ATOM 4360 N N . ARG A 1 539 ? 0.101 -8.661 -29.972 1.00 56.31 539 ARG A N 1
ATOM 4361 C CA . ARG A 1 539 ? 0.024 -9.733 -28.960 1.00 56.31 539 ARG A CA 1
ATOM 4362 C C . ARG A 1 539 ? 1.038 -10.846 -29.200 1.00 56.31 539 ARG A C 1
ATOM 4364 O O . ARG A 1 539 ? 1.657 -11.320 -28.250 1.00 56.31 539 ARG A O 1
ATOM 4371 N N . GLN A 1 540 ? 1.223 -11.260 -30.453 1.00 53.19 540 GLN A N 1
ATOM 4372 C CA . GLN A 1 540 ? 2.206 -12.293 -30.786 1.00 53.19 540 GLN A CA 1
ATOM 4373 C C . GLN A 1 540 ? 3.648 -11.802 -30.578 1.00 53.19 540 GLN A C 1
ATOM 4375 O O . GLN A 1 540 ? 4.501 -12.581 -30.157 1.00 53.19 540 GLN A O 1
ATOM 4380 N N . LEU A 1 541 ? 3.916 -10.506 -30.782 1.00 47.34 541 LEU A N 1
ATOM 4381 C CA . LEU A 1 541 ? 5.224 -9.892 -30.526 1.00 47.34 541 LEU A CA 1
ATOM 4382 C C . LEU A 1 541 ? 5.510 -9.659 -29.029 1.00 47.34 541 LEU A C 1
ATOM 4384 O O . LEU A 1 541 ? 6.660 -9.794 -28.609 1.00 47.34 541 LEU A O 1
ATOM 4388 N N . GLU A 1 542 ? 4.499 -9.369 -28.203 1.00 47.72 542 GLU A N 1
ATOM 4389 C CA . GLU A 1 542 ? 4.656 -9.271 -26.740 1.00 47.72 542 GLU A CA 1
ATOM 4390 C C . GLU A 1 542 ? 4.992 -10.631 -26.097 1.00 47.72 542 GLU A C 1
ATOM 4392 O O . GLU A 1 542 ? 5.842 -10.693 -25.208 1.00 47.72 542 GLU A O 1
ATOM 4397 N N . LEU A 1 543 ? 4.436 -11.735 -26.612 1.00 44.12 543 LEU A N 1
ATOM 4398 C CA . LEU A 1 543 ? 4.736 -13.102 -26.149 1.0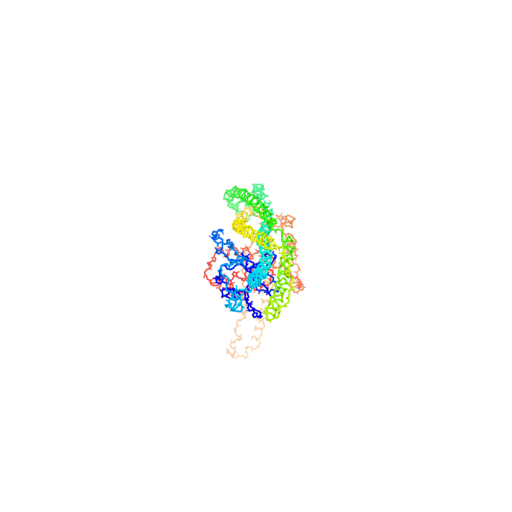0 44.12 543 LEU A CA 1
ATOM 4399 C C . LEU A 1 543 ? 6.194 -13.539 -26.407 1.00 44.12 543 LEU A C 1
ATOM 4401 O O . LEU A 1 543 ? 6.735 -14.372 -25.676 1.00 44.12 543 LEU A O 1
ATOM 4405 N N . VAL A 1 544 ? 6.870 -12.945 -27.396 1.00 42.34 544 VAL A N 1
ATOM 4406 C CA . VAL A 1 544 ? 8.301 -13.180 -27.679 1.00 42.34 544 VAL A CA 1
ATOM 4407 C C . VAL A 1 544 ? 9.206 -12.503 -26.634 1.00 42.34 544 VAL A C 1
ATOM 4409 O O . VAL A 1 544 ? 10.311 -12.985 -26.358 1.00 42.34 544 VAL A O 1
ATOM 4412 N N . GLY A 1 545 ? 8.731 -11.422 -26.003 1.00 38.06 545 GLY A N 1
ATOM 4413 C CA . GLY A 1 545 ? 9.437 -10.699 -24.939 1.00 38.06 545 GLY A CA 1
ATOM 4414 C C . GLY A 1 545 ? 9.531 -11.461 -23.612 1.00 38.06 545 GLY A C 1
ATOM 4415 O O . GLY A 1 545 ? 10.439 -11.197 -22.826 1.00 38.06 545 GLY A O 1
ATOM 4416 N N . GLU A 1 546 ? 8.655 -12.445 -23.383 1.00 38.09 546 GLU A N 1
ATOM 4417 C CA . GLU A 1 546 ? 8.591 -13.234 -22.139 1.00 38.09 546 GLU A CA 1
ATOM 4418 C C . GLU A 1 546 ? 9.332 -14.583 -22.214 1.00 38.09 546 GLU A C 1
ATOM 4420 O O . GLU A 1 546 ? 9.252 -15.402 -21.302 1.00 38.09 546 GLU A O 1
ATOM 4425 N N . GLY A 1 547 ? 10.120 -14.811 -23.270 1.00 36.28 547 GLY A N 1
ATOM 4426 C CA . GLY A 1 547 ? 11.041 -15.952 -23.343 1.00 36.28 547 GLY A CA 1
ATOM 4427 C C . GLY A 1 547 ? 10.470 -17.239 -23.945 1.00 36.28 547 GLY A C 1
ATOM 4428 O O . GLY A 1 547 ? 11.164 -18.253 -23.932 1.00 36.28 547 GLY A O 1
ATOM 4429 N N . SER A 1 548 ? 9.276 -17.204 -24.538 1.00 37.97 548 SER A N 1
ATOM 4430 C CA . SER A 1 548 ? 8.713 -18.347 -25.273 1.00 37.97 548 SER A CA 1
ATOM 4431 C C . SER A 1 548 ? 9.185 -18.369 -26.736 1.00 37.97 548 SER A C 1
ATOM 4433 O O . SER A 1 548 ? 9.261 -17.324 -27.382 1.00 37.97 548 SER A O 1
ATOM 4435 N N . SER A 1 549 ? 9.496 -19.551 -27.288 1.00 37.38 549 SER A N 1
ATOM 4436 C CA . SER A 1 549 ? 9.696 -19.730 -28.735 1.00 37.38 549 SER A CA 1
ATOM 4437 C C . SER A 1 549 ? 8.336 -19.845 -29.422 1.00 37.38 549 SER A C 1
ATOM 4439 O O . SER A 1 549 ? 7.671 -20.871 -29.279 1.00 37.38 549 SER A O 1
ATOM 4441 N N . LEU A 1 550 ? 7.922 -18.822 -30.168 1.00 36.47 550 LEU A N 1
ATOM 4442 C CA . LEU A 1 550 ? 6.763 -18.918 -31.054 1.00 36.47 550 LEU A CA 1
ATOM 4443 C C . LEU A 1 550 ? 7.199 -18.757 -32.514 1.00 36.47 550 LEU A C 1
ATOM 4445 O O . LEU A 1 550 ? 7.957 -17.845 -32.844 1.00 36.47 550 LEU A O 1
ATOM 4449 N N . GLN A 1 551 ? 6.710 -19.651 -33.374 1.00 40.94 551 GLN A N 1
ATOM 4450 C CA . GLN A 1 551 ? 6.753 -19.498 -34.826 1.00 40.94 551 GLN A CA 1
ATOM 4451 C C . GLN A 1 551 ? 5.645 -18.518 -35.226 1.00 40.94 551 GLN A C 1
ATOM 4453 O O . GLN A 1 551 ? 4.469 -18.810 -35.029 1.00 40.94 551 GLN A O 1
ATOM 4458 N N . VAL A 1 552 ? 6.019 -17.346 -35.741 1.00 42.84 552 VAL A N 1
ATOM 4459 C CA . VAL A 1 552 ? 5.062 -16.420 -36.364 1.00 42.84 552 VAL A CA 1
ATOM 4460 C C . VAL A 1 552 ? 4.644 -17.016 -37.704 1.00 42.84 552 VAL A C 1
ATOM 4462 O O . VAL A 1 552 ? 5.507 -17.433 -38.477 1.00 42.84 552 VAL A O 1
ATOM 4465 N N . ASP A 1 553 ? 3.339 -17.065 -37.963 1.00 45.97 553 ASP A N 1
ATOM 4466 C CA . ASP A 1 553 ? 2.778 -17.607 -39.201 1.00 45.97 553 ASP A CA 1
ATOM 4467 C C . ASP A 1 553 ? 3.216 -16.759 -40.421 1.00 45.97 553 ASP A C 1
ATOM 4469 O O . ASP A 1 553 ? 2.880 -15.569 -40.497 1.00 45.97 553 ASP A O 1
ATOM 4473 N N . PRO A 1 554 ? 3.976 -17.328 -41.379 1.00 39.72 554 PRO A N 1
ATOM 4474 C CA . PRO A 1 554 ? 4.456 -16.611 -42.559 1.00 39.72 554 PRO A CA 1
ATOM 4475 C C . PRO A 1 554 ? 3.335 -16.057 -43.454 1.00 39.72 554 PRO A C 1
ATOM 4477 O O . PRO A 1 554 ? 3.543 -15.043 -44.126 1.00 39.72 554 PRO A O 1
ATOM 4480 N N . GLU A 1 555 ? 2.144 -16.671 -43.459 1.00 41.31 555 GLU A N 1
ATOM 4481 C CA . GLU A 1 555 ? 1.009 -16.199 -44.269 1.00 41.31 555 GLU A CA 1
ATOM 4482 C C . GLU A 1 555 ? 0.434 -14.875 -43.745 1.00 41.31 555 GLU A C 1
ATOM 4484 O O . GLU A 1 555 ? -0.001 -14.025 -44.526 1.00 41.31 555 GLU A O 1
ATOM 4489 N N . LEU A 1 556 ? 0.498 -14.641 -42.433 1.00 44.81 556 LEU A N 1
ATOM 4490 C CA . LEU A 1 556 ? 0.034 -13.406 -41.790 1.00 44.81 556 LEU A CA 1
ATOM 4491 C C . LEU A 1 556 ? 0.960 -12.215 -42.071 1.00 44.81 556 LEU A C 1
ATOM 4493 O O . LEU A 1 556 ? 0.484 -11.096 -42.258 1.00 44.81 556 LEU A O 1
ATOM 4497 N N . LEU A 1 557 ? 2.271 -12.458 -42.159 1.00 39.59 557 LEU A N 1
ATOM 4498 C CA . LEU A 1 557 ? 3.257 -11.450 -42.560 1.00 39.59 557 LEU A CA 1
ATOM 4499 C C . LEU A 1 557 ? 3.095 -11.064 -44.037 1.00 39.59 557 LEU A C 1
ATOM 4501 O O . LEU A 1 557 ? 3.073 -9.878 -44.357 1.00 39.59 557 LEU A O 1
ATOM 4505 N N . ASN A 1 558 ? 2.908 -12.039 -44.929 1.00 40.19 558 ASN A N 1
ATOM 4506 C CA . ASN A 1 558 ? 2.709 -11.762 -46.355 1.00 40.19 558 ASN A CA 1
ATOM 4507 C C . ASN A 1 558 ? 1.394 -11.016 -46.636 1.00 40.19 558 ASN A C 1
ATOM 4509 O O . ASN A 1 558 ? 1.386 -10.090 -47.445 1.00 40.19 558 ASN A O 1
ATOM 4513 N N . ASN A 1 559 ? 0.307 -11.336 -45.928 1.00 42.84 559 ASN A N 1
ATOM 4514 C CA . ASN A 1 559 ? -0.994 -10.677 -46.108 1.00 42.84 559 ASN A CA 1
ATOM 4515 C C . ASN A 1 559 ? -1.069 -9.235 -45.565 1.00 42.84 559 ASN A C 1
ATOM 4517 O O . ASN A 1 559 ? -2.032 -8.536 -45.869 1.00 42.84 559 ASN A O 1
ATOM 4521 N N . TYR A 1 560 ? -0.102 -8.790 -44.753 1.00 39.12 560 TYR A N 1
ATOM 4522 C CA . TYR A 1 560 ? -0.076 -7.430 -44.189 1.00 39.12 560 TYR A CA 1
ATOM 4523 C C . TYR A 1 560 ? 0.883 -6.479 -44.931 1.00 39.12 560 TYR A C 1
ATOM 4525 O O . TYR A 1 560 ? 0.741 -5.262 -44.833 1.00 39.12 560 TYR A O 1
ATOM 4533 N N . PHE A 1 561 ? 1.869 -7.023 -45.657 1.00 38.34 561 PHE A N 1
ATOM 4534 C CA . PHE A 1 561 ? 2.803 -6.262 -46.505 1.00 38.34 561 PHE A CA 1
ATOM 4535 C C . PHE A 1 561 ? 2.422 -6.252 -48.000 1.00 38.34 561 PHE A C 1
ATOM 4537 O O . PHE A 1 561 ? 3.094 -5.574 -48.781 1.00 38.34 561 PHE A O 1
ATOM 4544 N N . SER A 1 562 ? 1.365 -6.981 -48.374 1.00 35.44 562 SER A N 1
ATOM 4545 C CA . SER A 1 562 ? 0.643 -6.849 -49.652 1.00 35.44 562 SER A CA 1
ATOM 4546 C C . SER A 1 562 ? -0.387 -5.731 -49.553 1.00 35.44 562 SER A C 1
ATOM 4548 O O . SER A 1 562 ? -0.529 -4.970 -50.535 1.00 35.44 562 SER A O 1
#

Mean predicted aligned error: 15.76 Å

InterPro domains:
  IPR029071 Ubiquitin-like domain superfamily [SSF54236] (3-58)
  IPR040040 Autophagy-related protein 11 [PTHR13222] (1-468)
  IPR045326 Autophagy protein ATG17-like domain [PF04108] (119-430)

Sequence (562 aa):
MKIFQAETGTPVEVFLPPNTSIISLKNLLEESTGISPQDQILLEKDGSVVEAAIRDNYIFMFDRNSFSKSIDQVLERWVDFESNVDPNHIEYPNEIIAAELRSHPLANHAKEFFTRFKQAENFARSSQSCFKYCSRKVQELKIMNEAVLSVVGNLNIRALHMLNQIKAFEAKFIIYDKRFTQLLSTFDGDLEKLKSIELHPSLRSPNRNTLYDTIPHQQIRSWAPKCGVELKTFRERFSSGKSSADSLYKATLREKTAPPVNINEFSPLVAEADLISQKEVKNFDVFKQDYVKLLESLKHPNPSAATPIPPLHHITMNHIQKRIFESKNKIIVHLFNKLRSVSDIQSQVGKMFKKVNAWVTILKNLVAKFNQLEIVQNLPASYQIGLLEVMRRRRIEERMHLISTDAFEKIEKIKNHETEARKKFSKTFTKHLPPNTIPWLSSPVTAPSINITSDKLPNLHIENVDFEQLKQVFGDDVCVYEELIGVDDDHNVFQDLEETIPVRSNPYTNHSKMFASCLANVLCKKLDPMDERGKDLLRQLELVGEGSSLQVDPELLNNYFS

Secondary structure (DSSP, 8-state):
-EEEETTT--EE-----TT--HHHHHHHHHHHH---TTTEEEEETTSPBP-SS--S-EEEEEEGGGGGS-HHHHSPPP-----PPPGGG----HHHH-GGGTTSTTHHHHHHHHHHHHHHHHHHHHHHHHHHHHHHHHHHHHHHHHHHHHHHHHHHHHHHHHHHHHHHHHHHHHHHHHHHHHHHHHHHHHHHHHHHSBPPGGG-BTTB-BGGGGS-HHHHHHHHHHHHHHHHHHHHHHHHHHHHHHHHHHHHHHT-PPPS--GGGHHHHHHHHHHHHHHHHHHHHHHHHHHHHHHHHTTS----PPPPPPP--HHHHHHHHHHHHHHHHHHHHHHHHHHHHHHHHHHHHHHHHHHHHHHHHHHHHHHHHHHHHHHHHHHHHHHHHHHHHHHHHHHHHHHHHHHHHHHHHHHHHHHHHHHHHHHHHHHHHGGGSPTTSSGGGG---PPP-------------GGG--HHHHHHHHGGGGHHHHHHHH--TT--HHHHHHH---SS--THHHHHHHHHHHHHHHHTTTS-TTSHHHHHHHHHHHHHHTT------HHHHHHHH-

Foldseek 3Di:
DWEAALLQLHTFDFDDDPQQFPQNVLVRSCVRPVAHSVQWFKFFLLLDGDDRPDDPGYIYIYGNCLLVDDLVVSADDDDDLDLDDDLVPDDDDCLLVPPVCPPPPCSVVLSVLVNVLVSLVSNLVSLVVLLVVLVVLLSSVVSNLSSLNSLLSNLLVLLVVLVVLLVVLVVVVVVVLVVLVVLLVCLVVLLVVQVVAFDDPVPDDPQHTTSNSVDPVVVLVVLSVVLVVLSVVLVVVSVVLNVVSVVLSVLSVVLPDRQPDDSVVLVVLSVVSVVSSVVSVVVSVVSVVVSVVVSVCSVPPDDDDDDDDDDPPVVSSVVSSVVSSVSSSSSSVVSSVSNNSSVVSVVVSVVSVVVSVVSVVSVVVSVVSVVSSCCSVCVVLVSLVVLLVLLLVVVVVVVVVVVVVVVVVVQVVVLVVVVVVLVVCCVPPVVVPDPPPPVCSPDHRDDDDDDDDDPDRDDDDPPPHDLVVNCVVPNPVSVVSVVSNPDDPPDPCVVVVVVPPDVPDDPVLVVCLVVLVVVVVVVVVVDDPPDPLSVVVVVVNVVSVVPDDDDDDPVSVVVVVD

Nearest PDB structures (foldseek):
  8soi-assembly1_A  TM=5.259E-01  e=1.462E-11  Homo sapiens
  8d9p-assembly1_A  TM=3.466E-01  e=7.449E-01  synthetic construct
  6z0c-assembly1_A  TM=2.950E-01  e=1.178E+00  Escherichia coli
  8to0-assembly1_BK  TM=2.127E-01  e=4.658E+00  Mus musculus

Organism: NCBI:txid1008807

Radius of gyration: 49.17 Å; Cα contacts (8 Å, |Δi|>4): 426; chains: 1; bounding box: 100×65×162 Å